Protein AF-A0AAE0W7J4-F1 (afdb_monomer_lite)

Structure (mmCIF, N/CA/C/O backbone):
data_AF-A0AAE0W7J4-F1
#
_entry.id   AF-A0AAE0W7J4-F1
#
loop_
_atom_site.group_PDB
_atom_site.id
_atom_site.type_symbol
_atom_site.label_atom_id
_atom_site.label_alt_id
_atom_site.label_comp_id
_atom_site.label_asym_id
_atom_site.label_entity_id
_atom_site.label_seq_id
_atom_site.pdbx_PDB_ins_code
_atom_site.Cartn_x
_atom_site.Cartn_y
_atom_site.Cartn_z
_atom_site.occupancy
_atom_site.B_iso_or_equiv
_atom_site.auth_seq_id
_atom_site.auth_comp_id
_atom_site.auth_asym_id
_atom_site.auth_atom_id
_atom_site.pdbx_PDB_model_num
ATOM 1 N N . MET A 1 1 ? -41.478 -2.373 55.141 1.00 32.81 1 MET A N 1
ATOM 2 C CA . MET A 1 1 ? -40.321 -3.247 55.424 1.00 32.81 1 MET A CA 1
ATOM 3 C C . MET A 1 1 ? -40.097 -4.110 54.201 1.00 32.81 1 MET A C 1
ATOM 5 O O . MET A 1 1 ? -40.868 -5.028 53.974 1.00 32.81 1 MET A O 1
ATOM 9 N N . ILE A 1 2 ? -39.132 -3.741 53.362 1.00 27.33 2 ILE A N 1
ATOM 10 C CA . ILE A 1 2 ? -38.762 -4.506 52.169 1.00 27.33 2 ILE A CA 1
ATOM 11 C C . ILE A 1 2 ? -37.459 -5.219 52.524 1.00 27.33 2 ILE A C 1
ATOM 13 O O . ILE A 1 2 ? -36.479 -4.569 52.882 1.00 27.33 2 ILE A O 1
ATOM 17 N N . HIS A 1 3 ? -37.501 -6.550 52.518 1.00 25.17 3 HIS A N 1
ATOM 18 C CA . HIS A 1 3 ? -36.362 -7.419 52.786 1.00 25.17 3 HIS A CA 1
ATOM 19 C C . HIS A 1 3 ? -35.296 -7.237 51.699 1.00 25.17 3 HIS A C 1
ATOM 21 O O . HIS A 1 3 ? -35.515 -7.596 50.545 1.00 25.17 3 HIS A O 1
ATOM 27 N N . LEU A 1 4 ? -34.136 -6.704 52.086 1.00 28.66 4 LEU A N 1
ATOM 28 C CA . LEU A 1 4 ? -32.904 -6.817 51.312 1.00 28.66 4 LEU A CA 1
ATOM 29 C C . LEU A 1 4 ? -32.357 -8.232 51.520 1.00 28.66 4 LEU A C 1
ATOM 31 O O . LEU A 1 4 ? -32.007 -8.618 52.633 1.00 28.66 4 LEU A O 1
ATOM 35 N N . THR A 1 5 ? -32.344 -9.010 50.444 1.00 28.70 5 THR A N 1
ATOM 36 C CA . THR A 1 5 ? -31.728 -10.335 50.364 1.00 28.70 5 THR A CA 1
ATOM 37 C C . THR A 1 5 ? -30.234 -10.259 50.665 1.00 28.70 5 THR A C 1
ATOM 39 O O . THR A 1 5 ? -29.521 -9.430 50.099 1.00 28.70 5 THR A O 1
ATOM 42 N N . GLU A 1 6 ? -29.787 -11.143 51.553 1.00 29.45 6 GLU A N 1
ATOM 43 C CA . GLU A 1 6 ? -28.405 -11.310 51.995 1.00 29.45 6 GLU A CA 1
ATOM 44 C C . GLU A 1 6 ? -27.435 -11.516 50.823 1.00 29.45 6 GLU A C 1
ATOM 46 O O . GLU A 1 6 ? -27.706 -12.240 49.860 1.00 29.45 6 GLU A O 1
ATOM 51 N N . SER A 1 7 ? -26.271 -10.874 50.925 1.00 29.78 7 SER A N 1
ATOM 52 C CA . SER A 1 7 ? -25.155 -11.060 50.009 1.00 29.78 7 SER A CA 1
ATOM 53 C C . SER A 1 7 ? -24.634 -12.497 50.088 1.00 29.78 7 SER A C 1
ATOM 55 O O . SER A 1 7 ? -24.393 -13.045 51.163 1.00 29.78 7 SER A O 1
ATOM 57 N N . ARG A 1 8 ? -24.419 -13.117 48.922 1.00 29.06 8 ARG A N 1
ATOM 58 C CA . ARG A 1 8 ? -23.724 -14.404 48.811 1.00 29.06 8 ARG A CA 1
ATOM 59 C C . ARG A 1 8 ? -22.301 -14.245 49.348 1.00 29.06 8 ARG A C 1
ATOM 61 O O . ARG A 1 8 ? -21.460 -13.615 48.710 1.00 29.06 8 ARG A O 1
ATOM 68 N N . THR A 1 9 ? -22.035 -14.819 50.514 1.00 32.81 9 THR A N 1
ATOM 69 C CA . THR A 1 9 ? -20.698 -14.906 51.099 1.00 32.81 9 THR A CA 1
ATOM 70 C C . THR A 1 9 ? -19.846 -15.875 50.280 1.00 32.81 9 THR A C 1
ATOM 72 O O . THR A 1 9 ? -20.159 -17.060 50.144 1.00 32.81 9 THR A O 1
ATOM 75 N N . SER A 1 10 ? -18.757 -15.371 49.697 1.00 35.94 10 SER A N 1
ATOM 76 C CA . SER A 1 10 ? -17.712 -16.222 49.135 1.00 35.94 10 SER A CA 1
ATOM 77 C C . SER A 1 10 ? -17.044 -16.986 50.280 1.00 35.94 10 SER A C 1
ATOM 79 O O . SER A 1 10 ? -16.686 -16.418 51.312 1.00 35.94 10 SER A O 1
ATOM 81 N N . LYS A 1 11 ? -16.902 -18.307 50.133 1.00 37.66 11 LYS A N 1
ATOM 82 C CA . LYS A 1 11 ? -16.120 -19.118 51.072 1.00 37.66 11 LYS A CA 1
ATOM 83 C C . LYS A 1 11 ? -14.689 -18.577 51.100 1.00 37.66 11 LYS A C 1
ATOM 85 O O . LYS A 1 11 ? -14.015 -18.587 50.073 1.00 37.66 11 LYS A O 1
ATOM 90 N N . ASN A 1 12 ? -14.240 -18.133 52.273 1.00 36.06 12 ASN A N 1
ATOM 91 C CA . ASN A 1 12 ? -12.870 -17.681 52.492 1.00 36.06 12 ASN A CA 1
ATOM 92 C C . ASN A 1 12 ? -11.866 -18.760 52.058 1.00 36.06 12 ASN A C 1
ATOM 94 O O . ASN A 1 12 ? -11.962 -19.924 52.457 1.00 36.06 12 ASN A O 1
ATOM 98 N N . VAL A 1 13 ? -10.882 -18.348 51.258 1.00 41.22 13 VAL A N 1
ATOM 99 C CA . VAL A 1 13 ? -9.695 -19.144 50.935 1.00 41.22 13 VAL A CA 1
ATOM 100 C C . VAL A 1 13 ? -8.940 -19.418 52.241 1.00 41.22 13 VAL A C 1
ATOM 102 O O . VAL A 1 13 ? -8.729 -18.504 53.041 1.00 41.22 13 VAL A O 1
ATOM 105 N N . ARG A 1 14 ? -8.550 -20.677 52.494 1.00 33.41 14 ARG A N 1
ATOM 106 C CA . ARG A 1 14 ? -7.742 -21.040 53.673 1.00 33.41 14 ARG A CA 1
ATOM 107 C C . ARG A 1 14 ? -6.451 -20.208 53.673 1.00 33.41 14 ARG A C 1
ATOM 109 O O . ARG A 1 14 ? -5.633 -20.376 52.778 1.00 33.41 14 ARG A O 1
ATOM 116 N N . GLY A 1 15 ? -6.284 -19.342 54.677 1.00 40.50 15 GLY A N 1
ATOM 117 C CA . GLY A 1 15 ? -5.072 -18.538 54.889 1.00 40.50 15 GLY A CA 1
ATOM 118 C C . GLY A 1 15 ? -5.204 -17.020 54.689 1.00 40.50 15 GLY A C 1
ATOM 119 O O . GLY A 1 15 ? -4.197 -16.334 54.817 1.00 40.50 15 GLY A O 1
ATOM 120 N N . ALA A 1 16 ? -6.392 -16.474 54.405 1.00 44.53 16 ALA A N 1
ATOM 121 C CA . ALA A 1 16 ? -6.588 -15.025 54.262 1.00 44.53 16 ALA A CA 1
ATOM 122 C C . ALA A 1 16 ? -7.252 -14.389 55.499 1.00 44.53 16 ALA A C 1
ATOM 124 O O . ALA A 1 16 ? -8.244 -14.908 56.014 1.00 44.53 16 ALA A O 1
ATOM 125 N N . VAL A 1 17 ? -6.722 -13.246 55.947 1.00 37.97 17 VAL A N 1
ATOM 126 C CA . VAL A 1 17 ? -7.323 -12.381 56.977 1.00 37.97 17 VAL A CA 1
ATOM 127 C C . VAL A 1 17 ? -8.131 -11.292 56.274 1.00 37.97 17 VAL A C 1
ATOM 129 O O . VAL A 1 17 ? -7.598 -10.582 55.423 1.00 37.97 17 VAL A O 1
ATOM 132 N N . ALA A 1 18 ? -9.414 -11.159 56.612 1.00 46.50 18 ALA A N 1
ATOM 133 C CA . ALA A 1 18 ? -10.230 -10.033 56.172 1.00 46.50 18 ALA A CA 1
ATOM 134 C C . ALA A 1 18 ? -10.012 -8.858 57.136 1.00 46.50 18 ALA A C 1
ATOM 136 O O . ALA A 1 18 ? -10.367 -8.950 58.310 1.00 46.50 18 ALA A O 1
ATOM 137 N N . CYS A 1 19 ? -9.400 -7.782 56.647 1.00 46.31 19 CYS A N 1
ATOM 138 C CA . CYS A 1 19 ? -9.238 -6.531 57.384 1.00 46.31 19 CYS A CA 1
ATOM 139 C C . CYS A 1 19 ? -10.400 -5.580 57.059 1.00 46.31 19 CYS A C 1
ATOM 141 O O . CYS A 1 19 ? -10.810 -5.486 55.899 1.00 46.31 19 CYS A O 1
ATOM 143 N N . ASP A 1 20 ? -10.906 -4.853 58.057 1.00 50.12 20 ASP A N 1
ATOM 144 C CA . ASP A 1 20 ? -11.894 -3.794 57.834 1.00 50.12 20 ASP A CA 1
ATOM 145 C C . ASP A 1 20 ? -11.258 -2.624 57.066 1.00 50.12 20 ASP A C 1
ATOM 147 O O . ASP A 1 20 ? -10.242 -2.060 57.473 1.00 50.12 20 ASP A O 1
ATOM 151 N N . ASN A 1 21 ? -11.859 -2.274 55.926 1.00 55.12 21 ASN A N 1
ATOM 152 C CA . ASN A 1 21 ? -11.317 -1.314 54.965 1.00 55.12 21 ASN A CA 1
ATOM 153 C C . ASN A 1 21 ? -12.000 0.058 55.098 1.00 55.12 21 ASN A C 1
ATOM 155 O O . ASN A 1 21 ? -13.159 0.228 54.708 1.00 55.12 21 ASN A O 1
ATOM 159 N N . THR A 1 22 ? -11.246 1.077 55.523 1.00 56.94 22 THR A N 1
ATOM 160 C CA . THR A 1 22 ? -11.607 2.511 55.427 1.00 56.94 22 THR A CA 1
ATOM 161 C C . THR A 1 22 ? -11.974 2.949 54.000 1.00 56.94 22 THR A C 1
ATOM 163 O O . THR A 1 22 ? -12.678 3.938 53.807 1.00 56.94 22 THR A O 1
ATOM 166 N N . THR A 1 23 ? -11.579 2.172 52.991 1.00 64.62 23 THR A N 1
ATOM 167 C CA . THR A 1 23 ? -11.863 2.368 51.563 1.00 64.62 23 THR A CA 1
ATOM 168 C C . THR A 1 23 ? -13.358 2.387 51.224 1.00 64.62 23 THR A C 1
ATOM 170 O O . THR A 1 23 ? -13.750 3.020 50.249 1.00 64.62 23 THR A O 1
ATOM 173 N N . LYS A 1 24 ? -14.222 1.729 52.013 1.00 68.06 24 LYS A N 1
ATOM 174 C CA . LYS A 1 24 ? -15.659 1.620 51.693 1.00 68.06 24 LYS A CA 1
ATOM 175 C C . LYS A 1 24 ? -16.386 2.970 51.737 1.00 68.06 24 LYS A C 1
ATOM 177 O O . LYS A 1 24 ? -17.231 3.224 50.885 1.00 68.06 24 LYS A O 1
ATOM 182 N N . HIS A 1 25 ? -16.039 3.839 52.688 1.00 71.81 25 HIS A N 1
ATOM 183 C CA . HIS A 1 25 ? -16.631 5.177 52.790 1.00 71.81 25 HIS A CA 1
ATOM 184 C C . HIS A 1 25 ? -16.167 6.107 51.661 1.00 71.81 25 HIS A C 1
ATOM 186 O O . HIS A 1 25 ? -16.967 6.881 51.144 1.00 71.81 25 HIS A O 1
ATOM 192 N N . LEU A 1 26 ? -14.905 5.986 51.235 1.00 79.31 26 LEU A N 1
ATOM 193 C CA . LEU A 1 26 ? -14.369 6.740 50.098 1.00 79.31 26 LEU A CA 1
ATOM 194 C C . LEU A 1 26 ? -15.060 6.350 48.785 1.00 79.31 26 LEU A C 1
ATOM 196 O O . LEU A 1 26 ? -15.447 7.224 48.017 1.00 79.31 26 LEU A O 1
ATOM 200 N N . LEU A 1 27 ? -15.290 5.052 48.560 1.00 86.50 27 LEU A N 1
ATOM 201 C CA . LEU A 1 27 ? -16.004 4.578 47.370 1.00 86.50 27 LEU A CA 1
ATOM 202 C C . LEU A 1 27 ? -17.462 5.061 47.338 1.00 86.50 27 LEU A C 1
ATOM 204 O O . LEU A 1 27 ? -17.932 5.485 46.290 1.00 86.50 27 LEU A O 1
ATOM 208 N N . GLN A 1 28 ? -18.150 5.095 48.484 1.00 86.44 28 GLN A N 1
ATOM 209 C CA . GLN A 1 28 ? -19.508 5.651 48.567 1.00 86.44 28 GLN A CA 1
ATOM 210 C C . GLN A 1 28 ? -19.554 7.150 48.237 1.00 86.44 28 GLN A C 1
ATOM 212 O O . GLN A 1 28 ? -20.471 7.599 47.552 1.00 86.44 28 GLN A O 1
ATOM 217 N N . ALA A 1 29 ? -18.568 7.925 48.700 1.00 88.62 29 ALA A N 1
ATOM 218 C CA . ALA A 1 29 ? -18.458 9.339 48.346 1.00 88.62 29 ALA A CA 1
ATOM 219 C C . ALA A 1 29 ? -18.174 9.529 46.845 1.00 88.62 29 ALA A C 1
ATOM 221 O O . ALA A 1 29 ? -18.784 10.386 46.207 1.00 88.62 29 ALA A O 1
ATOM 222 N N . ASN A 1 30 ? -17.307 8.691 46.266 1.00 94.19 30 ASN A N 1
ATOM 223 C CA . ASN A 1 30 ? -17.046 8.675 44.828 1.00 94.19 30 ASN A CA 1
ATOM 224 C C . ASN A 1 30 ? -18.325 8.368 44.026 1.00 94.19 30 ASN A C 1
ATOM 226 O O . ASN A 1 30 ? -18.610 9.056 43.045 1.00 94.19 30 ASN A O 1
ATOM 230 N N . ASP A 1 31 ? -19.108 7.375 44.452 1.00 94.12 31 ASP A N 1
ATOM 231 C CA . ASP A 1 31 ? -20.347 6.978 43.776 1.00 94.12 31 ASP A CA 1
ATOM 232 C C . ASP A 1 31 ? -21.408 8.088 43.809 1.00 94.12 31 ASP A C 1
ATOM 234 O O . ASP A 1 31 ? -22.077 8.323 42.804 1.00 94.12 31 ASP A O 1
ATOM 238 N N . PHE A 1 32 ? -21.503 8.843 44.909 1.00 95.06 32 PHE A N 1
ATOM 239 C CA . PHE A 1 32 ? -22.395 10.005 44.998 1.00 95.06 32 PHE A CA 1
ATOM 240 C C . PHE A 1 32 ? -22.071 11.070 43.934 1.00 95.06 32 PHE A C 1
ATOM 242 O O . PHE A 1 32 ? -22.966 11.584 43.261 1.00 95.06 32 PHE A O 1
ATOM 249 N N . VAL A 1 33 ? -20.786 11.376 43.730 1.00 96.75 33 VAL A N 1
ATOM 250 C CA . VAL A 1 33 ? -20.356 12.330 42.693 1.00 96.75 33 VAL A CA 1
ATOM 251 C C . VAL A 1 33 ? -20.537 11.742 41.287 1.00 96.75 33 VAL A C 1
ATOM 253 O O . VAL A 1 33 ? -20.953 12.451 40.372 1.00 96.75 33 VAL A O 1
ATOM 256 N N . ALA A 1 34 ? -20.308 10.439 41.108 1.00 96.88 34 ALA A N 1
ATOM 257 C CA . ALA A 1 34 ? -20.542 9.747 39.840 1.00 96.88 34 ALA A CA 1
ATOM 258 C C . ALA A 1 34 ? -22.018 9.813 39.400 1.00 96.88 34 ALA A C 1
ATOM 260 O O . ALA A 1 34 ? -22.309 10.015 38.220 1.00 96.88 34 ALA A O 1
ATOM 261 N N . GLU A 1 35 ? -22.965 9.693 40.335 1.00 97.25 35 GLU A N 1
ATOM 262 C CA . GLU A 1 35 ? -24.394 9.880 40.052 1.00 97.25 35 GLU A CA 1
ATOM 263 C C . GLU A 1 35 ? -24.722 11.313 39.609 1.00 97.25 35 GLU A C 1
ATOM 265 O O . GLU A 1 35 ? -25.511 11.505 38.678 1.00 97.25 35 GLU A O 1
ATOM 270 N N . ALA A 1 36 ? -24.087 12.320 40.216 1.00 96.69 36 ALA A N 1
ATOM 271 C CA . ALA A 1 36 ? -24.240 13.715 39.805 1.00 96.69 36 ALA A CA 1
ATOM 272 C C . ALA A 1 36 ? -23.700 13.962 38.384 1.00 96.69 36 ALA A C 1
ATOM 274 O O . ALA A 1 36 ? -24.365 14.633 37.589 1.00 96.69 36 ALA A O 1
ATOM 275 N N . ILE A 1 37 ? -22.545 13.379 38.034 1.00 96.62 37 ILE A N 1
ATOM 276 C CA . ILE A 1 37 ? -21.983 13.430 36.671 1.00 96.62 37 ILE A CA 1
ATOM 277 C C . ILE A 1 37 ? -22.967 12.824 35.677 1.00 96.62 37 ILE A C 1
ATOM 279 O O . ILE A 1 37 ? -23.327 13.478 34.700 1.00 96.62 37 ILE A O 1
ATOM 283 N N . ARG A 1 38 ? -23.468 11.616 35.957 1.00 96.56 38 ARG A N 1
ATOM 284 C CA . ARG A 1 38 ? -24.419 10.922 35.079 1.00 96.56 38 ARG A CA 1
ATOM 285 C C . ARG A 1 38 ? -25.688 11.743 34.848 1.00 96.56 38 ARG A C 1
ATOM 287 O O . ARG A 1 38 ? -26.184 11.822 33.725 1.00 96.56 38 ARG A O 1
ATOM 294 N N . LYS A 1 39 ? -26.203 12.402 35.891 1.00 96.00 39 LYS A N 1
ATOM 295 C CA . LYS A 1 39 ? -27.353 13.308 35.765 1.00 96.00 39 LYS A CA 1
ATOM 296 C C . LYS A 1 39 ? -27.036 14.502 34.856 1.00 96.00 39 LYS A C 1
ATOM 298 O O . LYS A 1 39 ? -27.828 14.785 33.961 1.00 96.00 39 LYS A O 1
ATOM 303 N N . LYS A 1 40 ? -25.878 15.145 35.036 1.00 94.06 40 LYS A N 1
ATOM 304 C CA . LYS A 1 40 ? -25.430 16.274 34.204 1.00 94.06 40 LYS A CA 1
ATOM 305 C C . LYS A 1 40 ? -25.264 15.873 32.732 1.00 94.06 40 LYS A C 1
ATOM 307 O O . LYS A 1 40 ? -25.778 16.569 31.867 1.00 94.06 40 LYS A O 1
ATOM 312 N N . MET A 1 41 ? -24.616 14.739 32.450 1.00 94.75 41 MET A N 1
ATOM 313 C CA . MET A 1 41 ? -24.427 14.233 31.078 1.00 94.75 41 MET A CA 1
ATOM 314 C C . MET A 1 41 ? -25.765 13.919 30.396 1.00 94.75 41 MET A C 1
ATOM 316 O O . MET A 1 41 ? -25.974 14.247 29.230 1.00 94.75 41 MET A O 1
ATOM 320 N N . LYS A 1 42 ? -26.725 13.365 31.150 1.00 92.75 42 LYS A N 1
ATOM 321 C CA . LYS A 1 42 ? -28.086 13.125 30.657 1.00 92.75 42 LYS A CA 1
ATOM 322 C C . LYS A 1 42 ? -28.834 14.423 30.334 1.00 92.75 42 LYS A C 1
ATOM 324 O O . LYS A 1 42 ? -29.577 14.457 29.357 1.00 92.75 42 LYS A O 1
ATOM 329 N N . GLU A 1 43 ? -28.656 15.471 31.138 1.00 91.81 43 GLU A N 1
ATOM 330 C CA . GLU A 1 43 ? -29.248 16.796 30.896 1.00 91.81 43 GLU A CA 1
ATOM 331 C C . GLU A 1 43 ? -28.672 17.467 29.638 1.00 91.81 43 GLU A C 1
ATOM 333 O O . GLU A 1 43 ? -29.423 18.099 28.898 1.00 91.81 43 GLU A O 1
ATOM 338 N N . THR A 1 44 ? -27.376 17.288 29.357 1.00 90.00 44 THR A N 1
ATOM 339 C CA . THR A 1 44 ? -26.713 17.818 28.150 1.00 90.00 44 THR A CA 1
ATOM 340 C C . THR A 1 44 ? -26.798 16.891 26.936 1.00 90.00 44 THR A C 1
ATOM 342 O O . THR A 1 44 ? -26.303 17.247 25.873 1.00 90.00 44 THR A O 1
ATOM 345 N N . GLN A 1 45 ? -27.427 15.718 27.076 1.00 93.19 45 GLN A N 1
ATOM 346 C CA . GLN A 1 45 ? -27.470 14.658 26.058 1.00 93.19 45 GLN A CA 1
ATOM 347 C C . GLN A 1 45 ? -26.078 14.225 25.559 1.00 93.19 45 GLN A C 1
ATOM 349 O O . GLN A 1 45 ? -25.927 13.794 24.418 1.00 93.19 45 GLN A O 1
ATOM 354 N N . THR A 1 46 ? -25.068 14.318 26.422 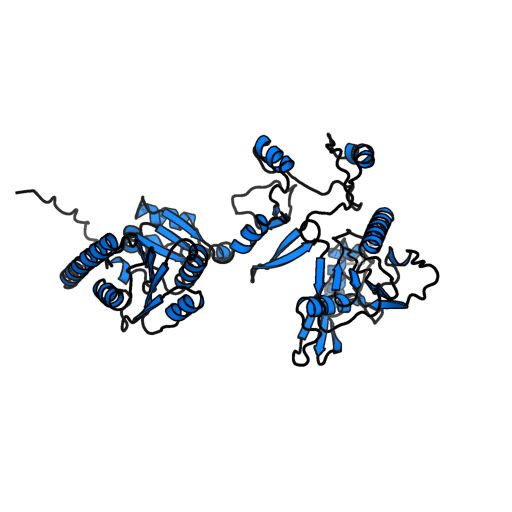1.00 94.81 46 THR A N 1
ATOM 355 C CA . THR A 1 46 ? -23.689 13.928 26.120 1.00 94.81 46 THR A CA 1
ATOM 356 C C . THR A 1 46 ? -23.478 12.470 26.507 1.00 94.81 46 THR A C 1
ATOM 358 O O . THR A 1 46 ? -23.759 12.097 27.644 1.00 94.81 46 THR A O 1
ATOM 361 N N . LEU A 1 47 ? -22.945 11.652 25.600 1.00 96.31 47 LEU A N 1
ATOM 362 C CA . LEU A 1 47 ? -22.529 10.289 25.935 1.00 96.31 47 LEU A CA 1
ATOM 363 C C . LEU A 1 47 ? -21.135 10.308 26.572 1.00 96.31 47 LEU A C 1
ATOM 365 O O . LEU A 1 47 ? -20.183 10.795 25.952 1.00 96.31 47 LEU A O 1
ATOM 369 N N . LEU A 1 48 ? -21.005 9.749 27.776 1.00 97.44 48 LEU A N 1
ATOM 370 C CA . LEU A 1 48 ? -19.739 9.688 28.504 1.00 97.44 48 LEU A CA 1
ATOM 371 C C . LEU A 1 48 ? -19.126 8.287 28.436 1.00 97.44 48 LEU A C 1
ATOM 373 O O . LEU A 1 48 ? -19.685 7.321 28.957 1.00 97.44 48 LEU A O 1
ATOM 377 N N . VAL A 1 49 ? -17.938 8.181 27.839 1.00 98.00 49 VAL A N 1
ATOM 378 C CA . VAL A 1 49 ? -17.238 6.904 27.642 1.00 98.00 49 VAL A CA 1
ATOM 379 C C . VAL A 1 49 ? -15.877 6.920 28.332 1.00 98.00 49 VAL A C 1
ATOM 381 O O . VAL A 1 49 ? -15.025 7.749 28.026 1.00 98.00 49 VAL A O 1
ATOM 384 N N . ASN A 1 50 ? -15.638 5.976 29.237 1.00 98.06 50 ASN A N 1
ATOM 385 C CA . ASN A 1 50 ? -14.372 5.819 29.949 1.00 98.06 50 ASN A CA 1
ATOM 386 C C . ASN A 1 50 ? -13.509 4.739 29.289 1.00 98.06 50 ASN A C 1
ATOM 388 O O . ASN A 1 50 ? -13.904 3.576 29.231 1.00 98.06 50 ASN A O 1
ATOM 392 N N . ILE A 1 51 ? -12.320 5.107 28.814 1.00 97.44 51 ILE A N 1
ATOM 393 C CA . ILE A 1 51 ? -11.358 4.191 28.200 1.00 97.44 51 ILE A CA 1
ATOM 394 C C . ILE A 1 51 ? -10.263 3.853 29.205 1.00 97.44 51 ILE A C 1
ATOM 396 O O . ILE A 1 51 ? -9.490 4.716 29.628 1.00 97.44 51 ILE A O 1
ATOM 400 N N . VAL A 1 52 ? -10.141 2.567 29.532 1.00 96.19 52 VAL A N 1
ATOM 401 C CA . VAL A 1 52 ? -9.188 2.063 30.524 1.00 96.19 52 VAL A CA 1
ATOM 402 C C . VAL A 1 52 ? -8.276 1.004 29.916 1.00 96.19 52 VAL A C 1
ATOM 404 O O . VAL A 1 52 ? -8.684 0.210 29.077 1.00 96.19 52 VAL A O 1
ATOM 407 N N . SER A 1 53 ? -7.000 0.993 30.296 1.00 94.50 53 SER A N 1
ATOM 408 C CA . SER A 1 53 ? -6.016 0.050 29.745 1.00 94.50 53 SER A CA 1
ATOM 409 C C . SER A 1 53 ? -4.740 0.027 30.580 1.00 94.50 53 SER A C 1
ATOM 411 O O . SER A 1 53 ? -4.570 0.878 31.445 1.00 94.50 53 SER A O 1
ATOM 413 N N . SER A 1 54 ? -3.779 -0.835 30.254 1.00 90.81 54 SER A N 1
ATOM 414 C CA . SER A 1 54 ? -2.391 -0.633 30.697 1.00 90.81 54 SER A CA 1
ATOM 415 C C . SER A 1 54 ? -1.668 0.454 29.886 1.00 90.81 54 SER A C 1
ATOM 417 O O . SER A 1 54 ? -2.074 0.814 28.779 1.00 90.81 54 SER A O 1
ATOM 419 N N . ALA A 1 55 ? -0.581 0.998 30.436 1.00 87.38 55 ALA A N 1
ATOM 420 C CA . ALA A 1 55 ? 0.290 1.922 29.711 1.00 87.38 55 ALA A CA 1
ATOM 421 C C . ALA A 1 55 ? 0.819 1.294 28.404 1.00 87.38 55 ALA A C 1
ATOM 423 O O . ALA A 1 55 ? 1.153 0.112 28.361 1.00 87.38 55 ALA A O 1
ATOM 424 N N . GLY A 1 56 ? 0.886 2.084 27.327 1.00 85.38 56 GLY A N 1
ATOM 425 C CA . GLY A 1 56 ? 1.378 1.619 26.023 1.00 85.38 56 GLY A CA 1
ATOM 426 C C . GLY A 1 56 ? 0.403 0.757 25.207 1.00 85.38 56 GLY A C 1
ATOM 427 O O . GLY A 1 56 ? 0.782 0.259 24.146 1.00 85.38 56 GLY A O 1
ATOM 428 N N . SER A 1 57 ? -0.849 0.600 25.642 1.00 89.19 57 SER A N 1
ATOM 429 C CA . SER A 1 57 ? -1.902 -0.149 24.930 1.00 89.19 57 SER A CA 1
ATOM 430 C C . SER A 1 57 ? -2.425 0.537 23.656 1.00 89.19 57 SER A C 1
ATOM 432 O O . SER A 1 57 ? -3.027 -0.118 22.809 1.00 89.19 57 SER A O 1
ATOM 434 N N . GLY A 1 58 ? -2.187 1.845 23.502 1.00 89.81 58 GLY A N 1
ATOM 435 C CA . GLY A 1 58 ? -2.608 2.628 22.334 1.00 89.81 58 GLY A CA 1
ATOM 436 C C . GLY A 1 58 ? -3.874 3.479 22.508 1.00 89.81 58 GLY A C 1
ATOM 437 O O . GLY A 1 58 ? -4.417 3.909 21.496 1.00 89.81 58 GLY A O 1
ATOM 438 N N . LYS A 1 59 ? -4.335 3.761 23.740 1.00 92.25 59 LYS A N 1
ATOM 439 C CA . LYS A 1 59 ? -5.517 4.620 24.011 1.00 92.25 59 LYS A CA 1
ATOM 440 C C . LYS A 1 59 ? -5.498 5.961 23.272 1.00 92.25 59 LYS A C 1
ATOM 442 O O . LYS A 1 59 ? -6.429 6.256 22.533 1.00 92.25 59 LYS A O 1
ATOM 447 N N . THR A 1 60 ? -4.419 6.730 23.417 1.00 91.00 60 THR A N 1
ATOM 448 C CA . THR A 1 60 ? -4.294 8.043 22.774 1.00 91.00 60 THR A CA 1
ATOM 449 C C . THR A 1 60 ? -4.400 7.924 21.257 1.00 91.00 60 THR A C 1
ATOM 451 O O . THR A 1 60 ? -5.120 8.684 20.625 1.00 91.00 60 THR A O 1
ATOM 454 N N . THR A 1 61 ? -3.741 6.925 20.657 1.00 90.25 61 THR A N 1
ATOM 455 C CA . THR A 1 61 ? -3.823 6.671 19.211 1.00 90.25 61 THR A CA 1
ATOM 456 C C . THR A 1 61 ? -5.240 6.285 18.791 1.00 90.25 61 THR A C 1
ATOM 458 O O . THR A 1 61 ? -5.732 6.809 17.796 1.00 90.25 61 THR A O 1
ATOM 461 N N . LEU A 1 62 ? -5.922 5.429 19.559 1.00 92.12 62 LEU A N 1
ATOM 462 C CA . LEU A 1 62 ? -7.326 5.082 19.331 1.00 92.12 62 LEU A CA 1
ATOM 463 C C . LEU A 1 62 ? -8.215 6.335 19.327 1.00 92.12 62 LEU A C 1
ATOM 465 O O . LEU A 1 62 ? -9.029 6.500 18.422 1.00 92.12 62 LEU A O 1
ATOM 469 N N . LEU A 1 63 ? -8.038 7.238 20.292 1.00 93.88 63 LEU A N 1
ATOM 470 C CA . LEU A 1 63 ? -8.828 8.467 20.402 1.00 93.88 63 LEU A CA 1
ATOM 471 C C . LEU A 1 63 ? -8.509 9.487 19.303 1.00 93.88 63 LEU A C 1
ATOM 473 O O . LEU A 1 63 ? -9.435 10.074 18.744 1.00 93.88 63 LEU A O 1
ATOM 477 N N . GLN A 1 64 ? -7.236 9.646 18.924 1.00 91.44 64 GLN A N 1
ATOM 478 C CA . GLN A 1 64 ? -6.831 10.468 17.773 1.00 91.44 64 GLN A CA 1
ATOM 479 C C . GLN A 1 64 ? -7.520 9.981 16.490 1.00 91.44 64 GLN A C 1
ATOM 481 O O . GLN A 1 64 ? -8.101 10.761 15.737 1.00 91.44 64 GLN A O 1
ATOM 486 N N . GLU A 1 65 ? -7.475 8.674 16.247 1.00 88.25 65 GLU A N 1
ATOM 487 C CA . GLU A 1 65 ? -8.035 8.042 15.055 1.00 88.25 65 GLU A CA 1
ATOM 488 C C . GLU A 1 65 ? -9.574 8.032 15.051 1.00 88.25 65 GLU A C 1
ATOM 490 O O . GLU A 1 65 ? -10.185 8.207 13.992 1.00 88.25 65 GLU A O 1
ATOM 495 N N . THR A 1 66 ? -10.202 7.911 16.224 1.00 90.69 66 THR A N 1
ATOM 496 C CA . THR A 1 66 ? -11.658 8.045 16.404 1.00 90.69 66 THR A CA 1
ATOM 497 C C . THR A 1 66 ? -12.108 9.477 16.115 1.00 90.69 66 THR A C 1
ATOM 499 O O . THR A 1 66 ? -12.993 9.694 15.286 1.00 90.69 66 THR A O 1
ATOM 502 N N . GLY A 1 67 ? -11.443 10.467 16.719 1.00 90.31 67 GLY A N 1
ATOM 503 C CA . GLY A 1 67 ? -11.744 11.884 16.523 1.00 90.31 67 GLY A CA 1
ATOM 504 C C . GLY A 1 67 ? -11.624 12.313 15.062 1.00 90.31 67 GLY A C 1
ATOM 505 O O . GLY A 1 67 ? -12.555 12.898 14.512 1.00 90.31 67 GLY A O 1
ATOM 506 N N . LYS A 1 68 ? -10.532 11.938 14.382 1.00 86.44 68 LYS A N 1
ATOM 507 C CA . LYS A 1 68 ? -10.335 12.238 12.951 1.00 86.44 68 LYS A CA 1
ATOM 508 C C . LYS A 1 68 ? -11.457 11.698 12.062 1.00 86.44 68 LYS A C 1
ATOM 510 O O . LYS A 1 68 ? -11.877 12.400 11.143 1.00 86.44 68 LYS A O 1
ATOM 515 N N . ARG A 1 69 ? -11.919 10.467 12.315 1.00 85.06 69 ARG A N 1
ATOM 516 C CA . ARG A 1 69 ? -12.954 9.797 11.504 1.00 85.06 69 ARG A CA 1
ATOM 517 C C . ARG A 1 69 ? -14.355 10.335 11.772 1.00 85.06 69 ARG A C 1
ATOM 519 O O . ARG A 1 69 ? -15.178 10.354 10.864 1.00 85.06 69 ARG A O 1
ATOM 526 N N . MET A 1 70 ? -14.626 10.777 12.997 1.00 89.62 70 MET A N 1
ATOM 527 C CA . MET A 1 70 ? -15.973 11.161 13.428 1.00 89.62 70 MET A CA 1
ATOM 528 C C . MET A 1 70 ? -16.213 12.674 13.479 1.00 89.62 70 MET A C 1
ATOM 530 O O . MET A 1 70 ? -17.362 13.083 13.634 1.00 89.62 70 MET A O 1
ATOM 534 N N . LYS A 1 71 ? -15.181 13.506 13.275 1.00 86.00 71 LYS A N 1
ATOM 535 C CA . LYS A 1 71 ? -15.262 14.978 13.377 1.00 86.00 71 LYS A CA 1
ATOM 536 C C . LYS A 1 71 ? -16.361 15.646 12.541 1.00 86.00 71 LYS A C 1
ATOM 538 O O . LYS A 1 71 ? -16.793 16.737 12.880 1.00 86.00 71 LYS A O 1
ATOM 543 N N . ASN A 1 72 ? -16.780 15.029 11.432 1.00 86.00 72 ASN A N 1
ATOM 544 C CA . ASN A 1 72 ? -17.810 15.595 10.552 1.00 86.00 72 ASN A CA 1
ATOM 545 C C . ASN A 1 72 ? -19.236 15.309 11.049 1.00 86.00 72 ASN A C 1
ATOM 547 O O . ASN A 1 72 ? -20.173 15.961 10.599 1.00 86.00 72 ASN A O 1
ATOM 551 N N . ASN A 1 73 ? -19.393 14.333 11.947 1.00 87.94 73 ASN A N 1
ATOM 552 C CA . ASN A 1 73 ? -20.693 13.828 12.383 1.00 87.94 73 ASN A CA 1
ATOM 553 C C . ASN A 1 73 ? -20.967 14.117 13.864 1.00 87.94 73 ASN A C 1
ATOM 555 O O . ASN A 1 73 ? -22.129 14.189 14.246 1.00 87.94 73 ASN A O 1
ATOM 559 N N . PHE A 1 74 ? -19.920 14.262 14.685 1.00 91.56 74 PHE A N 1
ATOM 560 C CA . PHE A 1 74 ? -20.033 14.429 16.134 1.00 91.56 74 PHE A CA 1
ATOM 561 C C . PHE A 1 74 ? -19.002 15.422 16.672 1.00 91.56 74 PHE A C 1
ATOM 563 O O . PHE A 1 74 ? -17.839 15.419 16.259 1.00 91.56 74 PHE A O 1
ATOM 570 N N . ASN A 1 75 ? -19.412 16.212 17.661 1.00 92.25 75 ASN A N 1
ATOM 571 C CA . ASN A 1 75 ? -18.530 17.056 18.456 1.00 92.25 75 ASN A CA 1
ATOM 572 C C . ASN A 1 75 ? -17.926 16.227 19.592 1.00 92.25 75 ASN A C 1
ATOM 574 O O . ASN A 1 75 ? -18.613 15.864 20.551 1.00 92.25 75 ASN A O 1
ATOM 578 N N . ILE A 1 76 ? -16.634 15.921 19.464 1.00 94.75 76 ILE A N 1
ATOM 579 C CA . ILE A 1 76 ? -15.904 15.037 20.377 1.00 94.75 76 ILE A CA 1
ATOM 580 C C . ILE A 1 76 ? -14.963 15.854 21.259 1.00 94.75 76 ILE A C 1
ATOM 582 O O . ILE A 1 76 ? -14.178 16.658 20.752 1.00 94.75 76 ILE A O 1
ATOM 586 N N . LYS A 1 77 ? -14.997 15.583 22.567 1.00 95.75 77 LYS A N 1
ATOM 587 C CA . LYS A 1 77 ? -14.019 16.090 23.537 1.00 95.75 77 LYS A CA 1
ATOM 588 C C . LYS A 1 77 ? -13.397 14.959 24.348 1.00 95.75 77 LYS A C 1
ATOM 590 O O . LYS A 1 77 ? -13.996 13.891 24.487 1.00 95.75 77 LYS A O 1
ATOM 595 N N . VAL A 1 78 ? -12.205 15.193 24.895 1.00 96.62 78 VAL A N 1
ATOM 596 C CA . VAL A 1 78 ? -11.468 14.193 25.682 1.00 96.62 78 VAL A CA 1
ATOM 597 C C . VAL A 1 78 ? -10.940 14.785 26.991 1.00 96.62 78 VAL A C 1
ATOM 599 O O . VAL A 1 78 ? -10.273 15.817 26.996 1.00 96.62 78 VAL A O 1
ATOM 602 N N . LEU A 1 79 ? -11.187 14.106 28.108 1.00 96.19 79 LEU A N 1
ATOM 603 C CA . LEU A 1 79 ? -10.489 14.317 29.376 1.00 96.19 79 LEU A CA 1
ATOM 604 C C . LEU A 1 79 ? -9.354 13.298 29.485 1.00 96.19 79 LEU A C 1
ATOM 606 O O . LEU A 1 79 ? -9.610 12.097 29.454 1.00 96.19 79 LEU A O 1
ATOM 610 N N . VAL A 1 80 ? -8.113 13.759 29.604 1.00 94.50 80 VAL A N 1
ATOM 611 C CA . VAL A 1 80 ? -6.921 12.899 29.624 1.00 94.50 80 VAL A CA 1
ATOM 612 C C . VAL A 1 80 ? -6.367 12.829 31.037 1.00 94.50 80 VAL A C 1
ATOM 614 O O . VAL A 1 80 ? -5.921 13.837 31.569 1.00 94.50 80 VAL A O 1
ATOM 617 N N . GLY A 1 81 ? -6.391 11.652 31.656 1.00 91.75 81 GLY A N 1
ATOM 618 C CA . GLY A 1 81 ? -5.761 11.394 32.946 1.00 91.75 81 GLY A CA 1
ATOM 619 C C . GLY A 1 81 ? -4.326 10.909 32.775 1.00 91.75 81 GLY A C 1
ATOM 620 O O . GLY A 1 81 ? -4.102 9.807 32.278 1.00 91.75 81 GLY A O 1
ATOM 621 N N . ASP A 1 82 ? -3.361 11.693 33.246 1.00 85.88 82 ASP A N 1
ATOM 622 C CA . ASP A 1 82 ? -1.944 11.313 33.309 1.00 85.88 82 ASP A CA 1
ATOM 623 C C . ASP A 1 82 ? -1.366 11.707 34.679 1.00 85.88 82 ASP A C 1
ATOM 625 O O . ASP A 1 82 ? -1.867 12.608 35.360 1.00 85.88 82 ASP A O 1
ATOM 629 N N . LEU A 1 83 ? -0.314 11.005 35.089 1.00 79.19 83 LEU A N 1
ATOM 630 C CA . LEU A 1 83 ? 0.375 11.207 36.358 1.00 79.19 83 LEU A CA 1
ATOM 631 C C . LEU A 1 83 ? 1.059 12.577 36.413 1.00 79.19 83 LEU A C 1
ATOM 633 O O . LEU A 1 83 ? 1.003 13.227 37.456 1.00 79.19 83 LEU A O 1
ATOM 637 N N . GLU A 1 84 ? 1.698 13.003 35.314 1.00 69.44 84 GLU A N 1
ATOM 638 C CA . GLU A 1 84 ? 2.578 14.183 35.337 1.00 69.44 84 GLU A CA 1
ATOM 639 C C . GLU A 1 84 ? 2.718 14.943 34.001 1.00 69.44 84 GLU A C 1
ATOM 641 O O . GLU A 1 84 ? 3.118 16.105 34.017 1.00 69.44 84 GLU A O 1
ATOM 646 N N . THR A 1 85 ? 2.399 14.349 32.838 1.00 74.88 85 THR A N 1
ATOM 647 C CA . THR A 1 85 ? 2.700 14.968 31.529 1.00 74.88 85 THR A CA 1
ATOM 648 C C . THR A 1 85 ? 1.460 15.450 30.768 1.00 74.88 85 THR A C 1
ATOM 650 O O . THR A 1 85 ? 0.400 14.847 30.847 1.00 74.88 85 THR A O 1
ATOM 653 N N . GLU A 1 86 ? 1.595 16.515 29.965 1.00 79.56 86 GLU A N 1
ATOM 654 C CA . GLU A 1 86 ? 0.553 16.961 29.014 1.00 79.56 86 GLU A CA 1
ATOM 655 C C . GLU A 1 86 ? 0.708 16.336 27.615 1.00 79.56 86 GLU A C 1
ATOM 657 O O . GLU A 1 86 ? 0.063 16.756 26.649 1.00 79.56 86 GLU A O 1
ATOM 662 N N . ARG A 1 87 ? 1.615 15.364 27.459 1.00 83.19 87 ARG A N 1
ATOM 663 C CA . ARG A 1 87 ? 2.027 14.873 26.139 1.00 83.19 87 ARG A CA 1
ATOM 664 C C . ARG A 1 87 ? 0.850 14.289 25.361 1.00 83.19 87 ARG A C 1
ATOM 666 O O . ARG A 1 87 ? 0.717 14.574 24.173 1.00 83.19 87 ARG A O 1
ATOM 673 N N . ASP A 1 88 ? 0.004 13.501 26.015 1.00 85.19 88 ASP A N 1
ATOM 674 C CA . ASP A 1 88 ? -1.121 12.839 25.353 1.00 85.19 88 ASP A CA 1
ATOM 675 C C . ASP A 1 88 ? -2.264 13.815 25.033 1.00 85.19 88 ASP A C 1
ATOM 677 O O . ASP A 1 88 ? -2.799 13.779 23.922 1.00 85.19 88 ASP A O 1
ATOM 681 N N . ALA A 1 89 ? -2.552 14.781 25.915 1.00 87.62 89 ALA A N 1
ATOM 682 C CA . ALA A 1 89 ? -3.498 15.860 25.622 1.00 87.62 89 ALA A CA 1
ATOM 683 C C . ALA A 1 89 ? -3.048 16.724 24.431 1.00 87.62 89 ALA A C 1
ATOM 685 O O . ALA A 1 89 ? -3.856 17.040 23.555 1.00 87.62 89 ALA A O 1
ATOM 686 N N . ASN A 1 90 ? -1.760 17.068 24.344 1.00 88.12 90 ASN A N 1
ATOM 687 C CA . ASN A 1 90 ? -1.227 17.841 23.219 1.00 88.12 90 ASN A CA 1
ATOM 688 C C . ASN A 1 90 ? -1.282 17.053 21.903 1.00 88.12 90 ASN A C 1
ATOM 690 O O . ASN A 1 90 ? -1.727 17.591 20.890 1.00 88.12 90 ASN A O 1
ATOM 694 N N . ARG A 1 91 ? -0.961 15.753 21.927 1.00 89.19 91 ARG A N 1
ATOM 695 C CA . ARG A 1 91 ? -1.118 14.863 20.762 1.00 89.19 91 ARG A CA 1
ATOM 696 C C . ARG A 1 91 ? -2.564 14.804 20.258 1.00 89.19 91 ARG A C 1
ATOM 698 O O . ARG A 1 91 ? -2.791 14.738 19.048 1.00 89.19 91 ARG A O 1
ATOM 705 N N . LEU A 1 92 ? -3.552 14.815 21.152 1.00 91.00 92 LEU A N 1
ATOM 706 C CA . LEU A 1 92 ? -4.967 14.853 20.765 1.00 91.00 92 LEU A CA 1
ATOM 707 C C . LEU A 1 92 ? -5.350 16.201 20.138 1.00 91.00 92 LEU A C 1
ATOM 709 O O . LEU A 1 92 ? -5.957 16.211 19.062 1.00 91.00 92 LEU A O 1
ATOM 713 N N . LYS A 1 93 ? -4.905 17.320 20.720 1.00 91.19 93 LYS A N 1
ATOM 714 C CA . LYS A 1 93 ? -5.116 18.666 20.155 1.00 91.19 93 LYS A CA 1
ATOM 715 C C . LYS A 1 93 ? -4.512 18.817 18.760 1.00 91.19 93 LYS A C 1
ATOM 717 O O . LYS A 1 93 ? -5.177 19.325 17.862 1.00 91.19 93 LYS A O 1
ATOM 722 N N . GLU A 1 94 ? -3.301 18.305 18.543 1.00 88.25 94 GLU A N 1
ATOM 723 C CA . GLU A 1 94 ? -2.641 18.279 17.226 1.00 88.25 94 GLU A CA 1
ATOM 724 C C . GLU A 1 94 ? -3.447 17.499 16.175 1.00 88.25 94 GLU A C 1
ATOM 726 O O . GLU A 1 94 ? -3.386 17.806 14.986 1.00 88.25 94 GLU A O 1
ATOM 731 N N . SER A 1 95 ? -4.242 16.511 16.600 1.00 81.88 95 SER A N 1
ATOM 732 C CA . SER A 1 95 ? -5.143 15.767 15.712 1.00 81.88 95 SER A CA 1
ATOM 733 C C . SER A 1 95 ? -6.487 16.461 15.446 1.00 81.88 95 SER A C 1
ATOM 735 O O . SER A 1 95 ? -7.300 15.935 14.684 1.00 81.88 95 SER A O 1
ATOM 737 N N . GLY A 1 96 ? -6.711 17.642 16.032 1.00 85.00 96 GLY A N 1
ATOM 738 C CA . GLY A 1 96 ? -7.940 18.427 15.906 1.00 85.00 96 GLY A CA 1
ATOM 739 C C . GLY A 1 96 ? -9.031 18.071 16.920 1.00 85.00 96 GLY A C 1
ATOM 740 O O . GLY A 1 96 ? -10.169 18.496 16.740 1.00 85.00 96 GLY A O 1
ATOM 741 N N . VAL A 1 97 ? -8.708 17.296 17.961 1.00 90.56 97 VAL A N 1
ATOM 742 C CA . VAL A 1 97 ? -9.645 16.919 19.032 1.00 90.56 97 VAL A CA 1
ATOM 743 C C . VAL A 1 97 ? -9.450 17.844 20.233 1.00 90.56 97 VAL A C 1
ATOM 745 O O . VAL A 1 97 ? -8.327 18.018 20.701 1.00 90.56 97 VAL A O 1
ATOM 748 N N . ASP A 1 98 ? -10.535 18.424 20.750 1.00 91.25 98 ASP A N 1
ATOM 749 C CA . ASP A 1 98 ? -10.483 19.248 21.963 1.00 91.25 98 ASP A CA 1
ATOM 750 C C . ASP A 1 98 ? -10.230 18.354 23.189 1.00 91.25 98 ASP A C 1
ATOM 752 O O . ASP A 1 98 ? -11.024 17.460 23.496 1.00 91.25 98 ASP A O 1
ATOM 756 N N . ALA A 1 99 ? -9.099 18.562 23.864 1.00 93.94 99 ALA A N 1
ATOM 757 C CA . ALA A 1 99 ? -8.653 17.721 24.967 1.00 93.94 99 ALA A CA 1
ATOM 758 C C . ALA A 1 99 ? -8.195 18.549 26.174 1.00 93.94 99 ALA A C 1
ATOM 760 O O . ALA A 1 99 ? -7.453 19.524 26.028 1.00 93.94 99 ALA A O 1
ATOM 761 N N . LEU A 1 100 ? -8.583 18.126 27.377 1.00 93.25 100 LEU A N 1
ATOM 762 C CA . LEU A 1 100 ? -8.161 18.725 28.645 1.00 93.25 100 LEU A CA 1
ATOM 763 C C . LEU A 1 100 ? -7.430 17.694 29.500 1.00 93.25 100 LEU A C 1
ATOM 765 O O . LEU A 1 100 ? -7.926 16.592 29.724 1.00 93.25 100 LEU A O 1
ATOM 769 N N . GLN A 1 101 ? -6.255 18.076 29.991 1.00 92.44 101 GLN A N 1
ATOM 770 C CA . GLN A 1 101 ? -5.447 17.251 30.877 1.00 92.44 101 GLN A CA 1
ATOM 771 C C . GLN A 1 101 ? -5.964 17.336 32.320 1.00 92.44 101 GLN A C 1
ATOM 773 O O . GLN A 1 101 ? -6.205 18.423 32.841 1.00 92.44 101 GLN A O 1
ATOM 778 N N . ILE A 1 102 ? -6.058 16.186 32.980 1.00 92.38 102 ILE A N 1
ATOM 779 C CA . ILE A 1 102 ? -6.237 16.036 34.422 1.00 92.38 102 ILE A CA 1
ATOM 780 C C . ILE A 1 102 ? -4.920 15.485 34.971 1.00 92.38 102 ILE A C 1
ATOM 782 O O . ILE A 1 102 ? -4.516 14.367 34.646 1.00 92.38 102 ILE A O 1
ATOM 786 N N . VAL A 1 103 ? -4.233 16.283 35.787 1.00 86.12 103 VAL A N 1
ATOM 787 C CA . VAL A 1 103 ? -3.001 15.865 36.468 1.00 86.12 103 VAL A CA 1
ATOM 788 C C . VAL A 1 103 ? -3.395 15.170 37.764 1.00 86.12 103 VAL A C 1
ATOM 790 O O . VAL A 1 103 ? -3.942 15.804 38.666 1.00 86.12 103 VAL A O 1
ATOM 793 N N . THR A 1 104 ? -3.135 13.867 37.865 1.00 84.31 104 THR A N 1
ATOM 794 C CA . THR A 1 104 ? -3.594 13.068 39.014 1.00 84.31 104 THR A CA 1
ATOM 795 C C . THR A 1 104 ? -2.704 13.195 40.254 1.00 84.31 104 THR A C 1
ATOM 797 O O . THR A 1 104 ? -3.043 12.652 41.304 1.00 84.31 104 THR A O 1
ATOM 800 N N . GLY A 1 105 ? -1.556 13.881 40.159 1.00 79.81 105 GLY A N 1
ATOM 801 C CA . GLY A 1 105 ? -0.651 14.104 41.294 1.00 79.81 105 GLY A CA 1
ATOM 802 C C . GLY A 1 105 ? -0.036 12.813 41.847 1.00 79.81 105 GLY A C 1
ATOM 803 O O . GLY A 1 105 ? 0.154 12.683 43.054 1.00 79.81 105 GLY A O 1
ATOM 804 N N . GLY A 1 106 ? 0.232 11.837 40.972 1.00 79.38 106 GLY A N 1
ATOM 805 C CA . GLY A 1 106 ? 0.796 10.530 41.329 1.00 79.38 106 GLY A CA 1
ATOM 806 C C . GLY A 1 106 ? -0.234 9.414 41.550 1.00 79.38 106 GLY A C 1
ATOM 807 O O . GLY A 1 106 ? 0.151 8.266 41.779 1.00 79.38 106 GLY A O 1
ATOM 808 N N . ILE A 1 107 ? -1.537 9.703 41.453 1.00 86.06 107 ILE A N 1
ATOM 809 C CA . ILE A 1 107 ? -2.595 8.694 41.608 1.00 86.06 107 ILE A CA 1
ATOM 810 C C . ILE A 1 107 ? -2.742 7.865 40.318 1.00 86.06 107 ILE A C 1
ATOM 812 O O . ILE A 1 107 ? -2.857 8.390 39.213 1.00 86.06 107 ILE A O 1
ATOM 816 N N . CYS A 1 108 ? -2.774 6.535 40.460 1.00 88.25 108 CYS A N 1
ATOM 817 C CA . CYS A 1 108 ? -2.824 5.557 39.359 1.00 88.25 108 CYS A CA 1
ATOM 818 C C . CYS A 1 108 ? -4.182 5.424 38.635 1.00 88.25 108 CYS A C 1
ATOM 820 O O . CYS A 1 108 ? -4.365 4.470 37.875 1.00 88.25 108 CYS A O 1
ATOM 822 N N . HIS A 1 109 ? -5.153 6.285 38.933 1.00 91.62 109 HIS A N 1
ATOM 823 C CA . HIS A 1 109 ? -6.519 6.257 38.408 1.00 91.62 109 HIS A CA 1
ATOM 824 C C . HIS A 1 109 ? -7.156 7.643 38.528 1.00 91.62 109 HIS A C 1
ATOM 8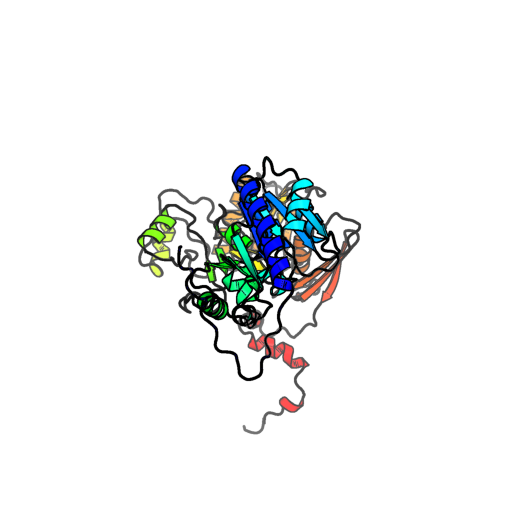26 O O . HIS A 1 109 ? -6.644 8.506 39.237 1.00 91.62 109 HIS A O 1
ATOM 832 N N . LEU A 1 110 ? -8.281 7.831 37.846 1.00 94.38 110 LEU A N 1
ATOM 833 C CA . LEU A 1 110 ? -9.155 8.983 38.038 1.00 94.38 110 LEU A CA 1
ATOM 834 C C . LEU A 1 110 ? -10.246 8.672 39.067 1.00 94.38 110 LEU A C 1
ATOM 836 O O . LEU A 1 110 ? -10.697 7.531 39.174 1.00 94.38 110 LEU A O 1
ATOM 840 N N . GLU A 1 111 ? -10.686 9.706 39.776 1.00 94.62 111 GLU A N 1
ATOM 841 C CA . GLU A 1 111 ? -11.831 9.683 40.690 1.00 94.62 111 GLU A CA 1
ATOM 842 C C . GLU A 1 111 ? -12.939 10.591 40.143 1.00 94.62 111 GLU A C 1
ATOM 844 O O . GLU A 1 111 ? -12.663 11.564 39.432 1.00 94.62 111 GLU A O 1
ATOM 849 N N . SER A 1 112 ? -14.199 10.321 40.489 1.00 95.44 112 SER A N 1
ATOM 850 C CA . SER A 1 112 ? -15.337 11.111 39.995 1.00 95.44 112 SER A CA 1
ATOM 851 C C . SER A 1 112 ? -15.225 12.594 40.367 1.00 95.44 112 SER A C 1
ATOM 853 O O . SER A 1 112 ? -15.582 13.455 39.568 1.00 95.44 112 SER A O 1
ATOM 855 N N . GLN A 1 113 ? -14.635 12.924 41.520 1.00 94.62 113 GLN A N 1
ATOM 856 C CA . GLN A 1 113 ? -14.382 14.313 41.916 1.00 94.62 113 GLN A CA 1
ATOM 857 C C . GLN A 1 113 ? -13.443 15.049 40.944 1.00 94.62 113 GLN A C 1
ATOM 859 O O . GLN A 1 113 ? -13.672 16.222 40.647 1.00 94.62 113 GLN A O 1
ATOM 864 N N . MET A 1 114 ? -12.423 14.367 40.413 1.00 95.31 114 MET A N 1
ATOM 865 C CA . MET A 1 114 ? -11.507 14.945 39.421 1.00 95.31 114 MET A CA 1
ATOM 866 C C . MET A 1 114 ? -12.233 15.215 38.100 1.00 95.31 114 MET A C 1
ATOM 868 O O . MET A 1 114 ? -12.043 16.264 37.485 1.00 95.31 114 MET A O 1
ATOM 872 N N . ILE A 1 115 ? -13.109 14.292 37.685 1.00 96.44 115 ILE A N 1
ATOM 873 C CA . ILE A 1 115 ? -13.946 14.464 36.492 1.00 96.44 115 ILE A CA 1
ATOM 874 C C . ILE A 1 115 ? -14.901 15.643 36.671 1.00 96.44 115 ILE A C 1
ATOM 876 O O . ILE A 1 115 ? -15.011 16.478 35.777 1.00 96.44 115 ILE A O 1
ATOM 880 N N . TRP A 1 116 ? -15.551 15.761 37.831 1.00 95.75 116 TRP A N 1
ATOM 881 C CA . TRP A 1 116 ? -16.451 16.877 38.120 1.00 95.75 116 TRP A CA 1
ATOM 882 C C . TRP A 1 116 ? -15.749 18.236 37.993 1.00 95.75 116 TRP A C 1
ATOM 884 O O . TRP A 1 116 ? -16.252 19.126 37.311 1.00 95.75 116 TRP A O 1
ATOM 894 N N . GLN A 1 117 ? -14.558 18.378 38.579 1.00 93.94 117 GLN A N 1
ATOM 895 C CA . GLN A 1 117 ? -13.754 19.605 38.491 1.00 93.94 117 GLN A CA 1
ATOM 896 C C . GLN A 1 117 ? -13.311 19.914 37.053 1.00 93.94 117 GLN A C 1
ATOM 898 O O . GLN A 1 117 ? -13.349 21.067 36.614 1.00 93.94 117 GLN A O 1
ATOM 903 N N . ALA A 1 118 ? -12.939 18.888 36.284 1.00 93.94 118 ALA A N 1
ATOM 904 C CA . ALA A 1 118 ? -12.600 19.053 34.874 1.00 93.94 118 ALA A CA 1
ATOM 905 C C . ALA A 1 118 ? -13.810 19.524 34.045 1.00 93.94 118 ALA A C 1
ATOM 907 O O . ALA A 1 118 ? -13.674 20.407 33.199 1.00 93.94 118 ALA A O 1
ATOM 908 N N . LEU A 1 119 ? -15.009 19.008 34.339 1.00 92.69 119 LEU A N 1
ATOM 909 C CA . LEU A 1 119 ? -16.270 19.421 33.711 1.00 92.69 119 LEU A CA 1
ATOM 910 C C . LEU A 1 119 ? -16.711 20.851 34.066 1.00 92.69 119 LEU A C 1
ATOM 912 O O . LEU A 1 119 ? -17.579 21.395 33.386 1.00 92.69 119 LEU A O 1
ATOM 916 N N . GLU A 1 120 ? -16.184 21.451 35.134 1.00 90.88 120 GLU A N 1
ATOM 917 C CA . GLU A 1 120 ? -16.384 22.878 35.445 1.00 90.88 120 GLU A CA 1
ATOM 918 C C . GLU A 1 120 ? -15.423 23.775 34.654 1.00 90.88 120 GLU A C 1
ATOM 920 O O . GLU A 1 120 ? -15.727 24.938 34.398 1.00 90.88 120 GLU A O 1
ATOM 925 N N . SER A 1 121 ? -14.290 23.218 34.221 1.00 88.19 121 SER A N 1
ATOM 926 C CA . SER A 1 121 ? -13.242 23.922 33.473 1.00 88.19 121 SER A CA 1
ATOM 927 C C . SER A 1 121 ? -13.368 23.767 31.950 1.00 88.19 121 SER A C 1
ATOM 929 O O . SER A 1 121 ? -12.603 24.376 31.204 1.00 88.19 121 SER A O 1
ATOM 931 N N . MET A 1 122 ? -14.320 22.957 31.474 1.00 85.50 122 MET A N 1
ATOM 932 C CA . MET A 1 122 ? -14.570 22.687 30.057 1.00 85.50 122 MET A CA 1
ATOM 933 C C . MET A 1 122 ? -16.035 22.956 29.702 1.00 85.50 122 MET A C 1
ATOM 935 O O . MET A 1 122 ? -16.947 22.404 30.316 1.00 85.50 122 MET A O 1
ATOM 939 N N . ASP A 1 123 ? -16.271 23.738 28.645 1.00 84.56 123 ASP A N 1
ATOM 940 C CA . ASP A 1 123 ? -17.614 23.872 28.074 1.00 84.56 123 ASP A CA 1
ATOM 941 C C . ASP A 1 123 ? -18.027 22.561 27.388 1.00 84.56 123 ASP A C 1
ATOM 943 O O . ASP A 1 123 ? -17.370 22.102 26.448 1.00 84.56 123 ASP A O 1
ATOM 947 N N . THR A 1 124 ? -19.114 21.966 27.875 1.00 83.12 124 THR A N 1
ATOM 948 C CA . THR A 1 124 ? -19.696 20.704 27.392 1.00 83.12 124 THR A CA 1
ATOM 949 C C . THR A 1 124 ? -21.065 20.891 26.733 1.00 83.12 124 THR A C 1
ATOM 951 O O . THR A 1 124 ? -21.679 19.916 26.314 1.00 83.12 124 THR A O 1
ATOM 954 N N . SER A 1 125 ? -21.537 22.133 26.573 1.00 81.50 125 SER A N 1
ATOM 955 C CA . SER A 1 125 ? -22.894 22.443 26.088 1.00 81.50 125 SER A CA 1
ATOM 956 C C . SER A 1 125 ? -23.204 21.971 24.661 1.00 81.50 125 SER A C 1
ATOM 958 O O . SER A 1 125 ? -24.370 21.815 24.309 1.00 81.50 125 SER A O 1
ATOM 960 N N . LYS A 1 126 ? -22.175 21.752 23.835 1.00 87.06 126 LYS A N 1
ATOM 961 C CA . LYS A 1 126 ? -22.285 21.272 22.445 1.00 87.06 126 LYS A CA 1
ATOM 962 C C . LYS A 1 126 ? -21.517 19.972 22.213 1.00 87.06 126 LYS A C 1
ATOM 964 O O . LYS A 1 126 ? -21.113 19.696 21.088 1.00 87.06 126 LYS A O 1
ATOM 969 N N . THR A 1 127 ? -21.233 19.225 23.274 1.00 93.06 127 THR A N 1
ATOM 970 C CA . THR A 1 127 ? -20.473 17.978 23.180 1.00 93.06 127 THR A CA 1
ATOM 971 C C . THR A 1 127 ? -21.434 16.807 23.028 1.00 93.06 127 THR A C 1
ATOM 973 O O . THR A 1 127 ? -22.214 16.530 23.938 1.00 93.06 127 THR A O 1
ATOM 976 N N . ASP A 1 128 ? -21.333 16.095 21.907 1.00 94.50 128 ASP A N 1
ATOM 977 C CA . ASP A 1 128 ? -22.113 14.878 21.661 1.00 94.50 128 ASP A CA 1
ATOM 978 C C . ASP A 1 128 ? -21.470 13.677 22.372 1.00 94.50 128 ASP A C 1
ATOM 980 O O . ASP A 1 128 ? -22.148 12.870 23.007 1.00 94.50 128 ASP A O 1
ATOM 984 N N . LEU A 1 129 ? -20.136 13.584 22.297 1.00 96.12 129 LEU A N 1
ATOM 985 C CA . LEU A 1 129 ? -19.339 12.492 22.857 1.00 96.12 129 LEU A CA 1
ATOM 986 C C . LEU A 1 129 ? -18.202 13.048 23.719 1.00 96.12 129 LEU A C 1
ATOM 988 O O . LEU A 1 129 ? -17.346 13.794 23.231 1.00 96.12 129 LEU A O 1
ATOM 992 N N . LEU A 1 130 ? -18.162 12.645 24.986 1.00 96.81 130 LEU A N 1
ATOM 993 C CA . LEU A 1 130 ? -17.065 12.943 25.899 1.00 96.81 130 LEU A CA 1
ATOM 994 C C . LEU A 1 130 ? -16.332 11.649 26.253 1.00 96.81 130 LEU A C 1
ATOM 996 O O . LEU A 1 130 ? -16.897 10.750 26.873 1.00 96.81 130 LEU A O 1
ATOM 1000 N N . PHE A 1 131 ? -15.057 11.563 25.884 1.00 97.81 131 PHE A N 1
ATOM 1001 C CA . PHE A 1 131 ? -14.202 10.453 26.286 1.00 97.81 131 PHE A CA 1
ATOM 1002 C C . PHE A 1 131 ? -13.389 10.809 27.528 1.00 97.81 131 PHE A C 1
ATOM 1004 O O . PHE A 1 131 ? -12.868 11.915 27.646 1.00 97.81 131 PHE A O 1
ATOM 1011 N N . ILE A 1 132 ? -13.220 9.845 28.424 1.00 97.62 132 ILE A N 1
ATOM 1012 C CA . ILE A 1 132 ? -12.232 9.883 29.499 1.00 97.62 132 ILE A CA 1
ATOM 1013 C C . ILE A 1 132 ? -11.121 8.905 29.114 1.00 97.62 132 ILE A C 1
ATOM 1015 O O . ILE A 1 132 ? -11.331 7.695 29.113 1.00 97.62 132 ILE A O 1
ATOM 1019 N N . GLU A 1 133 ? -9.933 9.408 28.788 1.00 95.94 133 GLU A N 1
ATOM 1020 C CA . GLU A 1 133 ? -8.727 8.588 28.695 1.00 95.94 133 GLU A CA 1
ATOM 1021 C C . GLU A 1 133 ? -8.164 8.405 30.107 1.00 95.94 133 GLU A C 1
ATOM 1023 O O . GLU A 1 133 ? -7.520 9.298 30.650 1.00 95.94 133 GLU A O 1
ATOM 1028 N N . ASN A 1 134 ? -8.440 7.262 30.735 1.00 94.81 134 ASN A N 1
ATOM 1029 C CA . ASN A 1 134 ? -7.991 7.002 32.100 1.00 94.81 134 ASN A CA 1
ATOM 1030 C C . ASN A 1 134 ? -6.482 6.720 32.158 1.00 94.81 134 ASN A C 1
ATOM 1032 O O . ASN A 1 134 ? -5.856 6.346 31.161 1.00 94.81 134 ASN A O 1
ATOM 1036 N N . VAL A 1 135 ? -5.909 6.803 33.359 1.00 91.62 135 VAL A N 1
ATOM 1037 C CA . VAL A 1 135 ? -4.503 6.456 33.604 1.00 91.62 135 VAL A CA 1
ATOM 1038 C C . VAL A 1 135 ? -4.251 5.002 33.186 1.00 91.62 135 VAL A C 1
ATOM 1040 O O . VAL A 1 135 ? -5.114 4.134 33.332 1.00 91.62 135 VAL A O 1
ATOM 1043 N N . GLY A 1 136 ? -3.061 4.719 32.647 1.00 88.81 136 GLY A N 1
ATOM 1044 C CA . GLY A 1 136 ? -2.662 3.403 32.133 1.00 88.81 136 GLY A CA 1
ATOM 1045 C C . GLY A 1 136 ? -2.517 2.298 33.193 1.00 88.81 136 GLY A C 1
ATOM 1046 O O . GLY A 1 136 ? -1.422 1.765 33.369 1.00 88.81 136 GLY A O 1
ATOM 1047 N N . ASN A 1 137 ? -3.599 1.922 33.876 1.00 89.38 137 ASN A N 1
ATOM 1048 C CA . ASN A 1 137 ? -3.664 0.851 34.864 1.00 89.38 137 ASN A CA 1
ATOM 1049 C C . ASN A 1 137 ? -4.988 0.058 34.761 1.00 89.38 137 ASN A C 1
ATOM 1051 O O . ASN A 1 137 ? -6.044 0.622 34.510 1.00 89.38 137 ASN A O 1
ATOM 1055 N N . LEU A 1 138 ? -4.949 -1.258 34.998 1.00 92.00 138 LEU A N 1
ATOM 1056 C CA . LEU A 1 138 ? -6.134 -2.135 34.998 1.00 92.00 138 LEU A CA 1
ATOM 1057 C C . LEU A 1 138 ? -6.629 -2.508 36.408 1.00 92.00 138 LEU A C 1
ATOM 1059 O O . LEU A 1 138 ? -7.687 -3.113 36.548 1.00 92.00 138 LEU A O 1
ATOM 1063 N N . VAL A 1 139 ? -5.872 -2.177 37.458 1.00 90.56 139 VAL A N 1
ATOM 1064 C CA . VAL A 1 139 ? -6.189 -2.538 38.848 1.00 90.56 139 VAL A CA 1
ATOM 1065 C C . VAL A 1 139 ? -6.949 -1.413 39.540 1.00 90.56 139 VAL A C 1
ATOM 1067 O O . VAL A 1 139 ? -8.092 -1.606 39.950 1.00 90.56 139 VAL A O 1
ATOM 1070 N N . CYS A 1 140 ? -6.319 -0.238 39.665 1.00 90.00 140 CYS A N 1
ATOM 1071 C CA . CYS A 1 140 ? -6.886 0.887 40.409 1.00 90.00 140 CYS A CA 1
ATOM 1072 C C . CYS A 1 140 ? -8.232 1.352 39.810 1.00 90.00 140 CYS A C 1
ATOM 1074 O O . CYS A 1 140 ? -9.221 1.380 40.548 1.00 90.00 140 CYS A O 1
ATOM 1076 N N . PRO A 1 141 ? -8.340 1.619 38.487 1.00 92.62 141 PRO A N 1
ATOM 1077 C CA . PRO A 1 141 ? -9.562 2.207 37.933 1.00 92.62 141 PRO A CA 1
ATOM 1078 C C . PRO A 1 141 ? -10.779 1.273 37.974 1.00 92.62 141 PRO A C 1
ATOM 1080 O O . PRO A 1 141 ? -11.910 1.744 38.006 1.00 92.62 141 PRO A O 1
ATOM 1083 N N . ALA A 1 142 ? -10.577 -0.051 38.051 1.00 92.62 142 ALA A N 1
ATOM 1084 C CA . ALA A 1 142 ? -11.670 -1.029 38.102 1.00 92.62 142 ALA A CA 1
ATOM 1085 C C . ALA A 1 142 ? -12.603 -0.836 39.313 1.00 92.62 142 ALA A C 1
ATOM 1087 O O . ALA A 1 142 ? -13.712 -1.367 39.336 1.00 92.62 142 ALA A O 1
ATOM 1088 N N . SER A 1 143 ? -12.144 -0.129 40.350 1.00 91.31 143 SER A N 1
ATOM 1089 C CA . SER A 1 143 ? -12.901 0.077 41.585 1.00 91.31 143 SER A CA 1
ATOM 1090 C C . SER A 1 143 ? -13.668 1.391 41.655 1.00 91.31 143 SER A C 1
ATOM 1092 O O . SER A 1 143 ? -14.473 1.522 42.569 1.00 91.31 143 SER A O 1
ATOM 1094 N N . TYR A 1 144 ? -13.449 2.317 40.722 1.00 93.75 144 TYR A N 1
ATOM 1095 C CA . TYR A 1 144 ? -14.003 3.667 40.779 1.00 93.75 144 TYR A CA 1
ATOM 1096 C C . TYR A 1 144 ? -14.988 3.877 39.638 1.00 93.75 144 TYR A C 1
ATOM 1098 O O . TYR A 1 144 ? -14.675 3.594 38.485 1.00 93.75 144 TYR A O 1
ATOM 1106 N N . ASN A 1 145 ? -16.187 4.347 39.966 1.00 94.19 145 ASN A N 1
ATOM 1107 C CA . ASN A 1 145 ? -17.201 4.779 39.009 1.00 94.19 145 ASN A CA 1
ATOM 1108 C C . ASN A 1 145 ? -16.983 6.268 38.724 1.00 94.19 145 ASN A C 1
ATOM 1110 O O . ASN A 1 145 ? -16.910 7.055 39.665 1.00 94.19 145 ASN A O 1
ATOM 1114 N N . LEU A 1 146 ? -16.856 6.664 37.462 1.00 96.81 146 LEU A N 1
ATOM 1115 C CA . LEU A 1 146 ? -16.656 8.059 37.058 1.00 96.81 146 LEU A CA 1
ATOM 1116 C C . LEU A 1 146 ? -17.953 8.728 36.601 1.00 96.81 146 LEU A C 1
ATOM 1118 O O . LEU A 1 146 ? -17.937 9.893 36.216 1.00 96.81 146 LEU A O 1
ATOM 1122 N N . GLY A 1 147 ? -19.075 8.009 36.661 1.00 96.00 147 GLY A N 1
ATOM 1123 C CA . GLY A 1 147 ? -20.349 8.470 36.120 1.00 96.00 147 GLY A CA 1
ATOM 1124 C C . GLY A 1 147 ? -20.494 8.179 34.630 1.00 96.00 147 GLY A C 1
ATOM 1125 O O . GLY A 1 147 ? -21.429 8.692 34.023 1.00 96.00 147 GLY A O 1
ATOM 1126 N N . GLU A 1 148 ? -19.598 7.368 34.055 1.00 97.50 148 GLU A N 1
ATOM 1127 C CA . GLU A 1 148 ? -19.649 6.963 32.653 1.00 97.50 148 GLU A CA 1
ATOM 1128 C C . GLU A 1 148 ? -20.915 6.155 32.323 1.00 97.50 148 GLU A C 1
ATOM 1130 O O . GLU A 1 148 ? -21.507 5.505 33.198 1.00 97.50 148 GLU A O 1
ATOM 1135 N N . ASP A 1 149 ? -21.313 6.219 31.051 1.00 96.38 149 ASP A N 1
ATOM 1136 C CA . ASP A 1 149 ? -22.354 5.378 30.454 1.00 96.38 149 ASP A CA 1
ATOM 1137 C C . ASP A 1 149 ? -21.769 4.049 29.968 1.00 96.38 149 ASP A C 1
ATOM 1139 O O . ASP A 1 149 ? -22.403 3.007 30.107 1.00 96.38 149 ASP A O 1
ATOM 1143 N N . PHE A 1 150 ? -20.546 4.095 29.427 1.00 96.38 150 PHE A N 1
ATOM 1144 C CA . PHE A 1 150 ? -19.804 2.924 28.969 1.00 96.38 150 PHE A CA 1
ATOM 1145 C C . PHE A 1 150 ? -18.352 2.975 29.431 1.00 96.38 150 PHE A C 1
ATOM 1147 O O . PHE A 1 150 ? -17.663 3.989 29.295 1.00 96.38 150 PHE A O 1
ATOM 1154 N N . ARG A 1 151 ? -17.859 1.838 29.902 1.00 97.50 151 ARG A N 1
ATOM 1155 C CA . ARG A 1 151 ? -16.460 1.549 30.167 1.00 97.50 151 ARG A CA 1
ATOM 1156 C C . ARG A 1 151 ? -15.920 0.609 29.096 1.00 97.50 151 ARG A C 1
ATOM 1158 O O . ARG A 1 151 ? -16.343 -0.536 28.942 1.00 97.50 151 ARG A O 1
ATOM 1165 N N . VAL A 1 152 ? -14.919 1.101 28.380 1.00 98.00 152 VAL A N 1
ATOM 1166 C CA . VAL A 1 152 ? -14.218 0.377 27.324 1.00 98.00 152 VAL A CA 1
ATOM 1167 C C . VAL A 1 152 ? -12.832 -0.002 27.828 1.00 98.00 152 VAL A C 1
ATOM 1169 O O . VAL A 1 152 ? -11.989 0.862 28.077 1.00 98.00 152 VAL A O 1
ATOM 1172 N N . THR A 1 153 ? -12.574 -1.300 27.962 1.00 97.38 153 THR A N 1
ATOM 1173 C CA . THR A 1 153 ? -11.236 -1.804 28.281 1.00 97.38 153 THR A CA 1
ATOM 1174 C C . THR A 1 153 ? -10.451 -2.050 27.002 1.00 97.38 153 THR A C 1
ATOM 1176 O O . THR A 1 153 ? -10.943 -2.686 26.079 1.00 97.38 153 THR A O 1
ATOM 1179 N N . LEU A 1 154 ? -9.206 -1.587 26.955 1.00 96.31 154 LEU A N 1
ATOM 1180 C CA . LEU A 1 154 ? -8.271 -1.820 25.859 1.00 96.31 154 LEU A CA 1
ATOM 1181 C C . LEU A 1 154 ? -7.092 -2.664 26.360 1.00 96.31 154 LEU A C 1
ATOM 1183 O O . LEU A 1 154 ? -6.428 -2.303 27.338 1.00 96.31 154 LEU A O 1
ATOM 1187 N N . ILE A 1 155 ? -6.803 -3.759 25.664 1.00 95.25 155 ILE A N 1
ATOM 1188 C CA . ILE A 1 155 ? -5.588 -4.565 25.845 1.00 95.25 155 ILE A CA 1
ATOM 1189 C C . ILE A 1 155 ? -4.825 -4.625 24.527 1.00 95.25 155 ILE A C 1
ATOM 1191 O O . ILE A 1 155 ? -5.439 -4.612 23.465 1.00 95.25 155 ILE A O 1
ATOM 1195 N N . ALA A 1 156 ? -3.500 -4.695 24.580 1.00 94.31 156 ALA A N 1
ATOM 1196 C CA . ALA A 1 156 ? -2.676 -4.816 23.378 1.00 94.31 156 ALA A CA 1
ATOM 1197 C C . ALA A 1 156 ? -2.208 -6.257 23.172 1.00 94.31 156 ALA A C 1
ATOM 1199 O O . ALA A 1 156 ? -1.855 -6.930 24.134 1.00 94.31 156 ALA A O 1
ATOM 1200 N N . SER A 1 157 ? -2.107 -6.692 21.916 1.00 92.81 157 SER A N 1
ATOM 1201 C CA . SER A 1 157 ? -1.540 -8.000 21.541 1.00 92.81 157 SER A CA 1
ATOM 1202 C C . SER A 1 157 ? -0.106 -8.217 22.049 1.00 92.81 157 SER A C 1
ATOM 1204 O O . SER A 1 157 ? 0.326 -9.343 22.241 1.00 92.81 157 SER A O 1
ATOM 1206 N N . THR A 1 158 ? 0.636 -7.137 22.315 1.00 89.81 158 THR A N 1
ATOM 1207 C CA . THR A 1 158 ? 1.981 -7.172 22.919 1.00 89.81 158 THR A CA 1
ATOM 1208 C C . THR A 1 158 ? 1.980 -7.501 24.417 1.00 89.81 158 THR A C 1
ATOM 1210 O O . THR A 1 158 ? 3.038 -7.521 25.042 1.00 89.81 158 THR A O 1
ATOM 1213 N N . GLU A 1 159 ? 0.806 -7.644 25.024 1.00 91.25 159 GLU A N 1
ATOM 1214 C CA . GLU A 1 159 ? 0.624 -8.004 26.429 1.00 91.25 159 GLU A CA 1
ATOM 1215 C C . GLU A 1 159 ? 0.360 -9.517 26.560 1.00 91.25 159 GLU A C 1
ATOM 1217 O O . GLU A 1 159 ? 0.573 -10.267 25.616 1.00 91.25 159 GLU A O 1
ATOM 1222 N N . GLY A 1 160 ? -0.064 -9.987 27.737 1.00 89.50 160 GLY A N 1
ATOM 1223 C CA . GLY A 1 160 ? -0.508 -11.374 27.924 1.00 89.50 160 GLY A CA 1
ATOM 1224 C C . GLY A 1 160 ? -1.997 -11.543 27.617 1.00 89.50 160 GLY A C 1
ATOM 1225 O O . GLY A 1 160 ? -2.806 -10.683 27.983 1.00 89.50 160 GLY A O 1
ATOM 1226 N N . ASP A 1 161 ? -2.366 -12.658 26.986 1.00 92.31 161 ASP A N 1
ATOM 1227 C CA . ASP A 1 161 ? -3.763 -13.054 26.755 1.00 92.31 161 ASP A CA 1
ATOM 1228 C C . ASP A 1 161 ? -4.476 -13.541 28.037 1.00 92.31 161 ASP A C 1
ATOM 1230 O O . ASP A 1 161 ? -5.701 -13.644 28.074 1.00 92.31 161 ASP A O 1
ATOM 1234 N N . ASP A 1 162 ? -3.735 -13.721 29.136 1.00 93.25 162 ASP A N 1
ATOM 1235 C CA . ASP A 1 162 ? -4.220 -14.076 30.478 1.00 93.25 162 ASP A CA 1
ATOM 1236 C C . ASP A 1 162 ? -4.816 -12.895 31.272 1.00 93.25 162 ASP A C 1
ATOM 1238 O O . ASP A 1 162 ? -5.331 -13.066 32.387 1.00 93.25 162 ASP A O 1
ATOM 1242 N N . LYS A 1 163 ? -4.760 -11.675 30.718 1.00 92.56 163 LYS A N 1
ATOM 1243 C CA . LYS A 1 163 ? -5.214 -10.447 31.390 1.00 92.56 163 LYS A CA 1
ATOM 1244 C C . LYS A 1 163 ? -6.634 -10.508 31.954 1.00 92.56 163 LYS A C 1
ATOM 1246 O O . LYS A 1 163 ? -6.795 -10.027 33.081 1.00 92.56 163 LYS A O 1
ATOM 1251 N N . PRO A 1 164 ? -7.644 -11.073 31.264 1.00 95.12 164 PRO A N 1
ATOM 1252 C CA . PRO A 1 164 ? -8.980 -11.176 31.834 1.00 95.12 164 PRO A CA 1
ATOM 1253 C C . PRO A 1 164 ? -8.991 -11.892 33.184 1.00 95.12 164 PRO A C 1
ATOM 1255 O O . PRO A 1 164 ? -9.468 -11.334 34.173 1.00 95.12 164 PRO A O 1
ATOM 1258 N N . LYS A 1 165 ? -8.348 -13.062 33.280 1.00 92.50 165 LYS A N 1
ATOM 1259 C CA . LYS A 1 165 ? -8.238 -13.813 34.540 1.00 92.50 165 LYS A CA 1
ATOM 1260 C C . LYS A 1 165 ? -7.407 -13.099 35.599 1.00 92.50 165 LYS A C 1
ATOM 1262 O O . LYS A 1 165 ? -7.706 -13.220 36.786 1.00 92.50 165 LYS A O 1
ATOM 1267 N N . LYS A 1 166 ? -6.368 -12.367 35.192 1.00 92.06 166 LYS A N 1
ATOM 1268 C CA . LYS A 1 166 ? -5.486 -11.638 36.115 1.00 92.06 166 LYS A CA 1
ATOM 1269 C C . LYS A 1 166 ? -6.141 -10.387 36.711 1.00 92.06 166 LYS A C 1
ATOM 1271 O O . LYS A 1 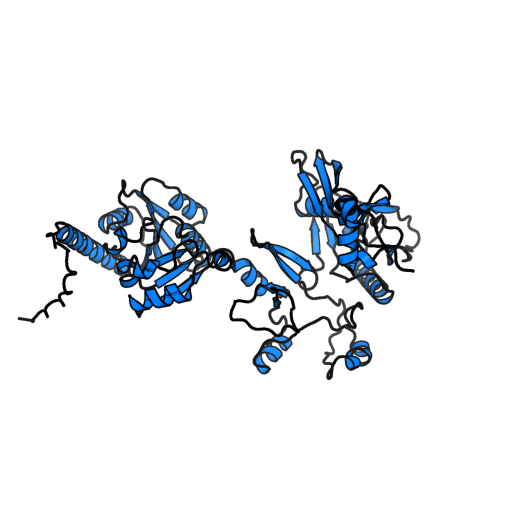166 ? -5.840 -10.028 37.849 1.00 92.06 166 LYS A O 1
ATOM 1276 N N . TYR A 1 167 ? -7.045 -9.740 35.972 1.00 94.88 167 TYR A N 1
ATOM 1277 C CA . TYR A 1 167 ? -7.697 -8.482 36.360 1.00 94.88 167 TYR A CA 1
ATOM 1278 C C . TYR A 1 167 ? -9.233 -8.559 36.276 1.00 94.88 167 TYR A C 1
ATOM 1280 O O . TYR A 1 167 ? -9.857 -7.692 35.662 1.00 94.88 167 TYR A O 1
ATOM 1288 N N . PRO A 1 168 ? -9.889 -9.541 36.919 1.00 95.00 168 PRO A N 1
ATOM 1289 C CA . PRO A 1 168 ? -11.272 -9.900 36.607 1.00 95.00 168 PRO A CA 1
ATOM 1290 C C . PRO A 1 168 ? -12.274 -8.770 36.852 1.00 95.00 168 PRO A C 1
ATOM 1292 O O . PRO A 1 168 ? -13.230 -8.608 36.103 1.00 95.00 168 PRO A O 1
ATOM 1295 N N . LYS A 1 169 ? -12.035 -7.918 37.854 1.00 94.56 169 LYS A N 1
ATOM 1296 C CA . LYS A 1 169 ? -12.916 -6.779 38.145 1.00 94.56 169 LYS A CA 1
ATOM 1297 C C . LYS A 1 169 ? -12.999 -5.771 36.989 1.00 94.56 169 LYS A C 1
ATOM 1299 O O . LYS A 1 169 ? -14.055 -5.179 36.784 1.00 94.56 169 LYS A O 1
ATOM 1304 N N . MET A 1 170 ? -11.917 -5.578 36.232 1.00 96.12 170 MET A N 1
ATOM 1305 C CA . MET A 1 170 ? -11.924 -4.658 35.093 1.00 96.12 170 MET A CA 1
ATOM 1306 C C . MET A 1 170 ? -12.874 -5.150 33.999 1.00 96.12 170 MET A C 1
ATOM 1308 O O . MET A 1 170 ? -13.749 -4.415 33.554 1.00 96.12 170 MET A O 1
ATOM 1312 N N . PHE A 1 171 ? -12.752 -6.424 33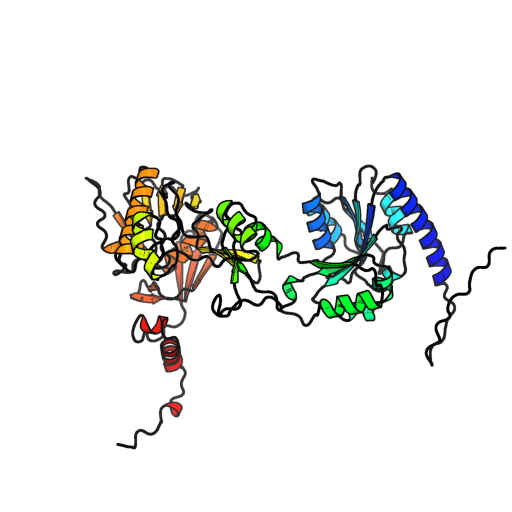.631 1.00 96.31 171 PHE A N 1
ATOM 1313 C CA . PHE A 1 171 ? -13.569 -7.043 32.586 1.00 96.31 171 PHE A CA 1
ATOM 1314 C C . PHE A 1 171 ? -15.023 -7.229 33.032 1.00 96.31 171 PHE A C 1
ATOM 1316 O O . PHE A 1 171 ? -15.934 -7.086 32.224 1.00 96.31 171 PHE A O 1
ATOM 1323 N N . LEU A 1 172 ? -15.256 -7.453 34.331 1.00 95.50 172 LEU A N 1
ATOM 1324 C CA . LEU A 1 172 ? -16.601 -7.487 34.908 1.00 95.50 172 LEU A CA 1
ATOM 1325 C C . LEU A 1 172 ? -17.343 -6.150 34.772 1.00 95.50 172 LEU A C 1
ATOM 1327 O O . LEU A 1 172 ? -18.560 -6.141 34.649 1.00 95.50 172 LEU A O 1
ATOM 1331 N N . THR A 1 173 ? -16.618 -5.032 34.834 1.00 93.38 173 THR A N 1
ATOM 1332 C CA . THR A 1 173 ? -17.199 -3.677 34.832 1.00 93.38 173 THR A CA 1
ATOM 1333 C C . THR A 1 173 ? -17.127 -2.981 33.476 1.00 93.38 173 THR A C 1
ATOM 1335 O O . THR A 1 173 ? -17.448 -1.804 33.405 1.00 93.38 173 THR A O 1
ATOM 1338 N N . SER A 1 174 ? -16.671 -3.672 32.429 1.00 96.06 174 SER A N 1
ATOM 1339 C CA . SER A 1 174 ? -16.566 -3.117 31.078 1.00 96.06 174 SER A CA 1
ATOM 1340 C C . SER A 1 174 ? -17.637 -3.698 30.171 1.00 96.06 174 SER A C 1
ATOM 1342 O O . SER A 1 174 ? -17.846 -4.911 30.167 1.00 96.06 174 SER A O 1
ATOM 1344 N N . GLU A 1 175 ? -18.258 -2.853 29.359 1.00 96.62 175 GLU A N 1
ATOM 1345 C CA . GLU A 1 175 ? -19.235 -3.256 28.345 1.00 96.62 175 GLU A CA 1
ATOM 1346 C C . GLU A 1 175 ? -18.550 -3.707 27.048 1.00 96.62 175 GLU A C 1
ATOM 1348 O O . GLU A 1 175 ? -19.054 -4.586 26.350 1.00 96.62 175 GLU A O 1
ATOM 1353 N N . LEU A 1 176 ? -17.371 -3.150 26.751 1.00 97.38 176 LEU A N 1
ATOM 1354 C CA . LEU A 1 176 ? -16.608 -3.439 25.538 1.00 97.38 176 LEU A CA 1
ATOM 1355 C C . LEU A 1 176 ? -15.132 -3.696 25.857 1.00 97.38 176 LEU A C 1
ATOM 1357 O O . LEU A 1 176 ? -14.485 -2.932 26.578 1.00 97.38 176 LEU A O 1
ATOM 1361 N N . LEU A 1 177 ? -14.590 -4.754 25.262 1.00 97.00 177 LEU A N 1
ATOM 1362 C CA . LEU A 1 177 ? -13.169 -5.061 25.219 1.00 97.00 177 LEU A CA 1
ATOM 1363 C C . LEU A 1 177 ? -12.624 -4.830 23.808 1.00 97.00 177 LEU A C 1
ATOM 1365 O O . LEU A 1 177 ? -13.064 -5.438 22.836 1.00 97.00 177 LEU A O 1
ATOM 1369 N N . LEU A 1 178 ? -11.600 -3.996 23.710 1.00 96.31 178 LEU A N 1
ATOM 1370 C CA . LEU A 1 178 ? -10.843 -3.766 22.494 1.00 96.31 178 LEU A CA 1
ATOM 1371 C C . LEU A 1 178 ? -9.492 -4.481 22.579 1.00 96.31 178 LEU A C 1
ATOM 1373 O O . LEU A 1 178 ? -8.719 -4.259 23.513 1.00 96.31 178 LEU A O 1
ATOM 1377 N N . VAL A 1 179 ? -9.189 -5.309 21.581 1.00 94.88 179 VAL A N 1
ATOM 1378 C CA . VAL A 1 179 ? -7.866 -5.925 21.404 1.00 94.88 179 VAL A CA 1
ATOM 1379 C C . VAL A 1 179 ? -7.104 -5.124 20.355 1.00 94.88 179 VAL A C 1
ATOM 1381 O O . VAL A 1 179 ? -7.420 -5.200 19.169 1.00 94.88 179 VAL A O 1
ATOM 1384 N N . SER A 1 180 ? -6.128 -4.330 20.786 1.00 92.06 180 SER A N 1
ATOM 1385 C CA . SER A 1 180 ? -5.340 -3.437 19.938 1.00 92.06 180 SER A CA 1
ATOM 1386 C C . SER A 1 180 ? -4.050 -4.064 19.422 1.00 92.06 180 SER A C 1
ATOM 1388 O O . SER A 1 180 ? -3.602 -5.111 19.895 1.00 92.06 180 SER A O 1
ATOM 1390 N N . LYS A 1 181 ? -3.432 -3.376 18.449 1.00 88.94 181 LYS A N 1
ATOM 1391 C CA . LYS A 1 181 ? -2.215 -3.815 17.746 1.00 88.94 181 LYS A CA 1
ATOM 1392 C C . LYS A 1 181 ? -2.393 -5.193 17.109 1.00 88.94 181 LYS A C 1
ATOM 1394 O O . LYS A 1 181 ? -1.498 -6.038 17.149 1.00 88.94 181 LYS A O 1
ATOM 1399 N N . ALA A 1 182 ? -3.582 -5.451 16.569 1.00 85.25 182 ALA A N 1
ATOM 1400 C CA . ALA A 1 182 ? -3.907 -6.735 15.962 1.00 85.25 182 ALA A CA 1
ATOM 1401 C C . ALA A 1 182 ? -2.990 -7.091 14.777 1.00 85.25 182 ALA A C 1
ATOM 1403 O O . ALA A 1 182 ? -2.797 -8.263 14.474 1.00 85.25 182 ALA A O 1
ATOM 1404 N N . ASP A 1 183 ? -2.378 -6.084 14.156 1.00 76.88 183 ASP A N 1
ATOM 1405 C CA . ASP A 1 183 ? -1.314 -6.214 13.157 1.00 76.88 183 ASP A CA 1
ATOM 1406 C C . ASP A 1 183 ? -0.092 -7.004 13.656 1.00 76.88 183 ASP A C 1
ATOM 1408 O O . ASP A 1 183 ? 0.603 -7.618 12.853 1.00 76.88 183 ASP A O 1
ATOM 1412 N N . LEU A 1 184 ? 0.148 -7.057 14.970 1.00 81.25 184 LEU A N 1
ATOM 1413 C CA . LEU A 1 184 ? 1.266 -7.798 15.554 1.00 81.25 184 LEU A CA 1
ATOM 1414 C C . LEU A 1 184 ? 0.941 -9.252 15.899 1.00 81.25 184 LEU A C 1
ATOM 1416 O O . LEU A 1 184 ? 1.866 -9.976 16.252 1.00 81.25 184 LEU A O 1
ATOM 1420 N N . LEU A 1 185 ? -0.320 -9.697 15.800 1.00 82.00 185 LEU A N 1
ATOM 1421 C CA . LEU A 1 185 ? -0.725 -11.066 16.163 1.00 82.00 185 LEU A CA 1
ATOM 1422 C C . LEU A 1 185 ? 0.145 -12.167 15.519 1.00 82.00 185 LEU A C 1
ATOM 1424 O O . LEU A 1 185 ? 0.495 -13.100 16.234 1.00 82.00 185 LEU A O 1
ATOM 1428 N N . PRO A 1 186 ? 0.598 -12.058 14.250 1.00 77.00 186 PRO A N 1
ATOM 1429 C CA . PRO A 1 186 ? 1.497 -13.058 13.658 1.00 77.00 186 PRO A CA 1
ATOM 1430 C C . PRO A 1 186 ? 2.901 -13.120 14.286 1.00 77.00 186 PRO A C 1
ATOM 1432 O O . PRO A 1 186 ? 3.689 -14.007 13.962 1.00 77.00 186 PRO A O 1
ATOM 1435 N N . HIS A 1 187 ? 3.257 -12.153 15.131 1.00 80.94 187 HIS A N 1
ATOM 1436 C CA . HIS A 1 187 ? 4.611 -11.946 15.649 1.00 80.94 187 HIS A CA 1
ATOM 1437 C C . HIS A 1 187 ? 4.709 -12.054 17.174 1.00 80.94 187 HIS A C 1
ATOM 1439 O O . HIS A 1 187 ? 5.815 -11.998 17.714 1.00 80.94 187 HIS A O 1
ATOM 1445 N N . VAL A 1 188 ? 3.584 -12.197 17.875 1.00 84.81 188 VAL A N 1
ATOM 1446 C CA . VAL A 1 188 ? 3.529 -12.257 19.340 1.00 84.81 188 VAL A CA 1
ATOM 1447 C C . VAL A 1 188 ? 2.718 -13.473 19.793 1.00 84.81 188 VAL A C 1
ATOM 1449 O O . VAL A 1 188 ? 1.741 -13.832 19.140 1.00 84.81 188 VAL A O 1
ATOM 1452 N N . PRO A 1 189 ? 3.090 -14.127 20.906 1.00 89.19 189 PRO A N 1
ATOM 1453 C CA . PRO A 1 189 ? 2.368 -15.285 21.424 1.00 89.19 189 PRO A CA 1
ATOM 1454 C C . PRO A 1 189 ? 1.096 -14.843 22.168 1.00 89.19 189 PRO A C 1
ATOM 1456 O O . PRO A 1 189 ? 1.038 -14.902 23.393 1.00 89.19 189 PRO A O 1
ATOM 1459 N N . PHE A 1 190 ? 0.097 -14.361 21.428 1.00 90.88 190 PHE A N 1
ATOM 1460 C CA . PHE A 1 190 ? -1.160 -13.841 21.968 1.00 90.88 190 PHE A CA 1
ATOM 1461 C C . PHE A 1 190 ? -2.354 -14.438 21.224 1.00 90.88 190 PHE A C 1
ATOM 1463 O O . PHE A 1 190 ? -2.481 -14.267 20.010 1.00 90.88 190 PHE A O 1
ATOM 1470 N N . SER A 1 191 ? -3.266 -15.090 21.946 1.00 91.12 191 SER A N 1
ATOM 1471 C CA . SER A 1 191 ? -4.499 -15.627 21.372 1.00 91.12 191 SER A CA 1
ATOM 1472 C C . SER A 1 191 ? -5.700 -14.725 21.662 1.00 91.12 191 SER A C 1
ATOM 1474 O O . SER A 1 191 ? -6.141 -14.580 22.803 1.00 91.12 191 SER A O 1
ATOM 1476 N N . VAL A 1 192 ? -6.295 -14.163 20.604 1.00 89.75 192 VAL A N 1
ATOM 1477 C CA . VAL A 1 192 ? -7.559 -13.413 20.714 1.00 89.75 192 VAL A CA 1
ATOM 1478 C C . VAL A 1 192 ? -8.682 -14.316 21.231 1.00 89.75 192 VAL A C 1
ATOM 1480 O O . VAL A 1 192 ? -9.456 -13.894 22.086 1.00 89.75 192 VAL A O 1
ATOM 1483 N N . ASP A 1 193 ? -8.744 -15.571 20.782 1.00 90.69 193 ASP A N 1
ATOM 1484 C CA . ASP A 1 193 ? -9.768 -16.523 21.222 1.00 90.69 193 ASP A CA 1
ATOM 1485 C C . ASP A 1 193 ? -9.654 -16.845 22.718 1.00 90.69 193 ASP A C 1
ATOM 1487 O O . ASP A 1 193 ? -10.672 -16.932 23.411 1.00 90.69 193 ASP A O 1
ATOM 1491 N N . ALA A 1 194 ? -8.427 -16.971 23.240 1.00 90.94 194 ALA A N 1
ATOM 1492 C CA . ALA A 1 194 ? -8.196 -17.174 24.669 1.00 90.94 194 ALA A CA 1
ATOM 1493 C C . ALA A 1 194 ? -8.686 -15.976 25.494 1.00 90.94 194 ALA A C 1
ATOM 1495 O O . ALA A 1 194 ? -9.418 -16.164 26.467 1.00 90.94 194 ALA A O 1
ATOM 1496 N N . VAL A 1 195 ? -8.369 -14.750 25.058 1.00 94.06 195 VAL A N 1
ATOM 1497 C CA . VAL A 1 195 ? -8.884 -13.520 25.680 1.00 94.06 195 VAL A CA 1
ATOM 1498 C C . VAL A 1 195 ? -10.405 -13.490 25.666 1.00 94.06 195 VAL A C 1
ATOM 1500 O O . VAL A 1 195 ? -11.016 -13.203 26.692 1.00 94.06 195 VAL A O 1
ATOM 1503 N N . VAL A 1 196 ? -11.025 -13.751 24.512 1.00 92.88 196 VAL A N 1
ATOM 1504 C CA . VAL A 1 196 ? -12.486 -13.702 24.351 1.00 92.88 196 VAL A CA 1
ATOM 1505 C C . VAL A 1 196 ? -13.152 -14.688 25.300 1.00 92.88 196 VAL A C 1
ATOM 1507 O O . VAL A 1 196 ? -14.124 -14.335 25.970 1.00 92.88 196 VAL A O 1
ATOM 1510 N N . LYS A 1 197 ? -12.624 -15.911 25.376 1.00 95.12 197 LYS A N 1
ATOM 1511 C CA . LYS A 1 197 ? -13.116 -16.940 26.289 1.00 95.12 197 LYS A CA 1
ATOM 1512 C C . LYS A 1 197 ? -13.006 -16.482 27.741 1.00 95.12 197 LYS A C 1
ATOM 1514 O O . LYS A 1 197 ? -14.011 -16.446 28.443 1.00 95.12 197 LYS A O 1
ATOM 1519 N N . ASP A 1 198 ? -11.816 -16.073 28.166 1.00 97.00 198 ASP A N 1
ATOM 1520 C CA . ASP A 1 198 ? -11.564 -15.701 29.555 1.00 97.00 198 ASP A CA 1
ATOM 1521 C C . ASP A 1 198 ? -12.335 -14.436 29.970 1.00 97.00 198 ASP A C 1
ATOM 1523 O O . ASP A 1 198 ? -12.812 -14.343 31.100 1.00 97.00 198 ASP A O 1
ATOM 1527 N N . ALA A 1 199 ? -12.508 -13.472 29.061 1.00 95.44 199 ALA A N 1
ATOM 1528 C CA . ALA A 1 199 ? -13.325 -12.284 29.295 1.00 95.44 199 ALA A CA 1
ATOM 1529 C C . ALA A 1 199 ? -14.811 -12.640 29.444 1.00 95.44 199 ALA A C 1
ATOM 1531 O O . ALA A 1 199 ? -15.465 -12.127 30.351 1.00 95.44 199 ALA A O 1
ATOM 1532 N N . ARG A 1 200 ? -15.334 -13.552 28.613 1.00 96.38 200 ARG A N 1
ATOM 1533 C CA . ARG A 1 200 ? -16.735 -14.003 28.681 1.00 96.38 200 ARG A CA 1
ATOM 1534 C C . ARG A 1 200 ? -17.031 -14.901 29.877 1.00 96.38 200 ARG A C 1
ATOM 1536 O O . ARG A 1 200 ? -18.153 -14.867 30.378 1.00 96.38 200 ARG A O 1
ATOM 1543 N N . ASP A 1 201 ? -16.038 -15.636 30.373 1.00 96.44 201 ASP A N 1
ATOM 1544 C CA . ASP A 1 201 ? -16.143 -16.378 31.637 1.00 96.44 201 ASP A CA 1
ATOM 1545 C C . ASP A 1 201 ? -16.369 -15.432 32.836 1.00 96.44 201 ASP A C 1
ATOM 1547 O O . ASP A 1 201 ? -16.970 -15.821 33.838 1.00 96.44 201 ASP A O 1
ATOM 1551 N N . ILE A 1 202 ? -15.907 -14.180 32.735 1.00 96.31 202 ILE A N 1
ATOM 1552 C CA . ILE A 1 202 ? -16.042 -13.148 33.772 1.00 96.31 202 ILE A CA 1
ATOM 1553 C C . ILE A 1 202 ? -17.284 -12.280 33.542 1.00 96.31 202 ILE A C 1
ATOM 1555 O O . ILE A 1 202 ? -18.047 -12.033 34.476 1.00 96.31 202 ILE A O 1
ATOM 1559 N N . ASN A 1 203 ? -17.484 -11.814 32.309 1.00 95.81 203 ASN A N 1
ATOM 1560 C CA . ASN A 1 203 ? -18.623 -11.014 31.877 1.00 95.81 203 ASN A CA 1
ATOM 1561 C C . ASN A 1 203 ? -19.185 -11.576 30.569 1.00 95.81 203 ASN A C 1
ATOM 1563 O O . ASN A 1 203 ? -18.702 -11.266 29.483 1.00 95.81 203 ASN A O 1
ATOM 1567 N N . PHE A 1 204 ? -20.250 -12.368 30.664 1.00 94.50 204 PHE A N 1
ATOM 1568 C CA . PHE A 1 204 ? -20.862 -13.018 29.504 1.00 94.50 204 PHE A CA 1
ATOM 1569 C C . PHE A 1 204 ? -21.398 -12.034 28.446 1.00 94.50 204 PHE A C 1
ATOM 1571 O O . PHE A 1 204 ? -21.537 -12.405 27.282 1.00 94.50 204 PHE A O 1
ATOM 1578 N N . GLN A 1 205 ? -21.703 -10.793 28.836 1.00 92.06 205 GLN A N 1
ATOM 1579 C CA . GLN A 1 205 ? -22.260 -9.772 27.946 1.00 92.06 205 GLN A CA 1
ATOM 1580 C C . GLN A 1 205 ? -21.194 -8.890 27.288 1.00 92.06 205 GLN A C 1
ATOM 1582 O O . GLN A 1 205 ? -21.554 -8.059 26.459 1.00 92.06 205 GLN A O 1
ATOM 1587 N N . ILE A 1 206 ? -19.909 -9.054 27.630 1.00 94.25 206 ILE A N 1
ATOM 1588 C CA . ILE A 1 206 ? -18.853 -8.205 27.077 1.00 94.25 206 ILE A CA 1
ATOM 1589 C C . ILE A 1 206 ? -18.729 -8.411 25.564 1.00 94.25 206 ILE A C 1
ATOM 1591 O O . ILE A 1 206 ? -18.561 -9.535 25.066 1.00 94.25 206 ILE A O 1
ATOM 1595 N N . GLU A 1 207 ? -18.802 -7.313 24.820 1.00 93.06 207 GLU A N 1
ATOM 1596 C CA . GLU A 1 207 ? -18.479 -7.315 23.400 1.00 93.06 207 GLU A CA 1
ATOM 1597 C C . GLU A 1 207 ? -16.958 -7.271 23.230 1.00 93.06 207 GLU A C 1
ATOM 1599 O O . GLU A 1 207 ? -16.254 -6.642 24.020 1.00 93.06 207 GLU A O 1
ATOM 1604 N N . VAL A 1 208 ? -16.426 -7.963 22.220 1.00 91.50 208 VAL A N 1
ATOM 1605 C CA . VAL A 1 208 ? -14.985 -7.973 21.947 1.00 91.50 208 VAL A CA 1
ATOM 1606 C C . VAL A 1 208 ? -14.744 -7.595 20.496 1.00 91.50 208 VAL A C 1
ATOM 1608 O O . VAL A 1 208 ? -15.241 -8.269 19.595 1.00 91.50 208 VAL A O 1
ATOM 1611 N N . ILE A 1 209 ? -13.957 -6.542 20.275 1.00 90.88 209 ILE A N 1
ATOM 1612 C CA . ILE A 1 209 ? -13.581 -6.071 18.939 1.00 90.88 209 ILE A CA 1
ATOM 1613 C C . ILE A 1 209 ? -12.059 -6.036 18.831 1.00 90.88 209 ILE A C 1
ATOM 1615 O O . ILE A 1 209 ? -11.355 -5.471 19.668 1.00 90.88 209 ILE A O 1
ATOM 1619 N N . THR A 1 210 ? -11.539 -6.630 17.765 1.00 88.19 210 THR A N 1
ATOM 1620 C CA . THR A 1 210 ? -10.117 -6.585 17.429 1.00 88.19 210 THR A CA 1
ATOM 1621 C C . THR A 1 210 ? -9.849 -5.411 16.494 1.00 88.19 210 THR A C 1
ATOM 1623 O O . THR A 1 210 ? -10.505 -5.280 15.462 1.00 88.19 210 THR A O 1
ATOM 1626 N N . ILE A 1 211 ? -8.882 -4.564 16.846 1.00 85.62 211 ILE A N 1
ATOM 1627 C CA . ILE A 1 211 ? -8.563 -3.332 16.123 1.00 85.62 211 ILE A CA 1
ATOM 1628 C C . ILE A 1 211 ? -7.063 -3.224 15.821 1.00 85.62 211 ILE A C 1
ATOM 1630 O O . ILE A 1 211 ? -6.200 -3.656 16.590 1.00 85.62 211 ILE A O 1
ATOM 1634 N N . SER A 1 212 ? -6.741 -2.587 14.700 1.00 81.94 212 SER A N 1
ATOM 1635 C CA . SER A 1 212 ? -5.385 -2.167 14.350 1.00 81.94 212 SER A CA 1
ATOM 1636 C C . SER A 1 212 ? -5.435 -0.740 13.826 1.00 81.94 212 SER A C 1
ATOM 1638 O O . SER A 1 212 ? -6.336 -0.377 13.078 1.00 81.94 212 SER A O 1
ATOM 1640 N N . SER A 1 213 ? -4.447 0.066 14.201 1.00 64.88 213 SER A N 1
ATOM 1641 C CA . SER A 1 213 ? -4.250 1.399 13.632 1.00 64.88 213 SER A CA 1
ATOM 1642 C C . SER A 1 213 ? -3.462 1.378 12.313 1.00 64.88 213 SER A C 1
ATOM 1644 O O . SER A 1 213 ? -3.227 2.442 11.749 1.00 64.88 213 SER A O 1
ATOM 1646 N N . LEU A 1 214 ? -3.017 0.204 11.838 1.00 58.56 214 LEU A N 1
ATOM 1647 C CA . LEU A 1 214 ? -2.131 0.055 10.676 1.00 58.56 214 LEU A CA 1
ATOM 1648 C C . LEU A 1 214 ? -2.806 -0.564 9.435 1.00 58.56 214 LEU A C 1
ATOM 1650 O O . LEU A 1 214 ? -2.419 -0.212 8.324 1.00 58.56 214 LEU A O 1
ATOM 1654 N N . ASN A 1 215 ? -3.842 -1.399 9.590 1.00 59.22 215 ASN A N 1
ATOM 1655 C CA . ASN A 1 215 ? -4.432 -2.167 8.473 1.00 59.22 215 ASN A CA 1
ATOM 1656 C C . ASN A 1 215 ? -5.497 -1.414 7.641 1.00 59.22 215 ASN A C 1
ATOM 1658 O O . ASN A 1 215 ? -6.081 -1.980 6.719 1.00 59.22 215 ASN A O 1
ATOM 1662 N N . GLU A 1 216 ? -5.779 -0.142 7.933 1.00 67.25 216 GLU A N 1
ATOM 1663 C CA . GLU A 1 216 ? -6.823 0.610 7.213 1.00 67.25 216 GLU A CA 1
ATOM 1664 C C . GLU A 1 216 ? -6.424 0.951 5.772 1.00 67.25 216 GLU A C 1
ATOM 1666 O O . GLU A 1 216 ? -7.276 0.951 4.889 1.00 67.25 216 GLU A O 1
ATOM 1671 N N . LYS A 1 217 ? -5.129 1.153 5.494 1.00 74.56 217 LYS A N 1
ATOM 1672 C CA . LYS A 1 217 ? -4.667 1.518 4.144 1.00 74.56 217 LYS A CA 1
ATOM 1673 C C . LYS A 1 217 ? -4.977 0.448 3.101 1.00 74.56 217 LYS A C 1
ATOM 1675 O O . LYS A 1 217 ? -5.316 0.787 1.969 1.00 74.56 217 LYS A O 1
ATOM 1680 N N . GLU A 1 218 ? -4.870 -0.827 3.475 1.00 78.19 218 GLU A N 1
ATOM 1681 C CA . GLU A 1 218 ? -5.229 -1.949 2.604 1.00 78.19 218 GLU A CA 1
ATOM 1682 C C . GLU A 1 218 ? -6.708 -1.862 2.228 1.00 78.19 218 GLU A C 1
ATOM 1684 O O . GLU A 1 218 ? -7.047 -1.834 1.046 1.00 78.19 218 GLU A O 1
ATOM 1689 N N . LYS A 1 219 ? -7.583 -1.719 3.229 1.00 79.25 219 LYS A N 1
ATOM 1690 C CA . LYS A 1 219 ? -9.033 -1.626 3.039 1.00 79.25 219 LYS A CA 1
ATOM 1691 C C . LYS A 1 219 ? -9.435 -0.386 2.240 1.00 79.25 219 LYS A C 1
ATOM 1693 O O . LYS A 1 219 ? -10.193 -0.518 1.283 1.00 79.25 219 LYS A O 1
ATOM 1698 N N . GLU A 1 220 ? -8.898 0.785 2.581 1.00 82.75 220 GLU A N 1
ATOM 1699 C CA . GLU A 1 220 ? -9.117 2.040 1.849 1.00 82.75 220 GLU A CA 1
ATOM 1700 C C . GLU A 1 220 ? -8.713 1.901 0.376 1.00 82.75 220 GLU A C 1
ATOM 1702 O O . GLU A 1 220 ? -9.465 2.293 -0.518 1.00 82.75 220 GLU A O 1
ATOM 1707 N N . THR A 1 221 ? -7.560 1.277 0.112 1.00 84.06 221 THR A N 1
ATOM 1708 C CA . THR A 1 221 ? -7.064 1.044 -1.252 1.00 84.06 221 THR A CA 1
ATOM 1709 C C . THR A 1 221 ? -7.927 0.035 -2.008 1.00 84.06 221 THR A C 1
ATOM 1711 O O . THR A 1 221 ? -8.143 0.219 -3.205 1.00 84.06 221 THR A O 1
ATOM 1714 N N . MET A 1 222 ? -8.467 -0.994 -1.339 1.00 80.81 222 MET A N 1
ATOM 1715 C CA . MET A 1 222 ? -9.398 -1.945 -1.966 1.00 80.81 222 MET A CA 1
ATOM 1716 C C . MET A 1 222 ? -10.698 -1.265 -2.391 1.00 80.81 222 MET A C 1
ATOM 1718 O O . MET A 1 222 ? -11.239 -1.597 -3.441 1.00 80.81 222 MET A O 1
ATOM 1722 N N . THR A 1 223 ? -11.201 -0.335 -1.574 1.00 81.44 223 THR A N 1
ATOM 1723 C CA . THR A 1 223 ? -12.461 0.386 -1.818 1.00 81.44 223 THR A CA 1
ATOM 1724 C C . THR A 1 223 ? -12.310 1.623 -2.704 1.00 81.44 223 THR A C 1
ATOM 1726 O O . THR A 1 223 ? -13.287 2.331 -2.927 1.00 81.44 223 THR A O 1
ATOM 1729 N N . ASN A 1 224 ? -11.102 1.907 -3.193 1.00 82.44 224 ASN A N 1
ATOM 1730 C CA . ASN A 1 224 ? -10.851 2.995 -4.132 1.00 82.44 224 ASN A CA 1
ATOM 1731 C C . ASN A 1 224 ? -11.441 2.660 -5.517 1.00 82.44 224 ASN A C 1
ATOM 1733 O O . ASN A 1 224 ? -11.380 1.513 -5.959 1.00 82.44 224 ASN A O 1
ATOM 1737 N N . ASP A 1 225 ? -11.917 3.678 -6.237 1.00 85.38 225 ASP A N 1
ATOM 1738 C CA . ASP A 1 225 ? -12.434 3.606 -7.613 1.00 85.38 225 ASP A CA 1
ATOM 1739 C C . ASP A 1 225 ? -11.454 2.996 -8.635 1.00 85.38 225 ASP A C 1
ATOM 1741 O O . ASP A 1 225 ? -11.845 2.642 -9.749 1.00 85.38 225 ASP A O 1
ATOM 1745 N N . ALA A 1 226 ? -10.173 2.847 -8.286 1.00 89.62 226 ALA A N 1
ATOM 1746 C CA . ALA A 1 226 ? -9.199 2.138 -9.110 1.00 89.62 226 ALA A CA 1
ATOM 1747 C C . ALA A 1 226 ? -9.364 0.602 -9.095 1.00 89.62 226 ALA A C 1
ATOM 1749 O O . ALA A 1 226 ? -8.896 -0.058 -10.027 1.00 89.62 226 ALA A O 1
ATOM 1750 N N . TYR A 1 227 ? -10.018 0.021 -8.079 1.00 91.75 227 TYR A N 1
ATOM 1751 C CA . TYR A 1 227 ? -10.212 -1.429 -7.893 1.00 91.75 227 TYR A CA 1
ATOM 1752 C C . TYR A 1 227 ? -8.949 -2.278 -8.183 1.00 91.75 227 TYR A C 1
ATOM 1754 O O . TYR A 1 227 ? -8.997 -3.153 -9.053 1.00 91.75 227 TYR A O 1
ATOM 1762 N N . PRO A 1 228 ? -7.791 -2.008 -7.547 1.00 94.62 228 PRO A N 1
ATOM 1763 C CA . PRO A 1 228 ? -6.570 -2.771 -7.795 1.00 94.62 228 PRO A CA 1
ATOM 1764 C C . PRO A 1 228 ? -6.635 -4.181 -7.197 1.00 94.62 228 PRO A C 1
ATOM 1766 O O . PRO A 1 228 ? -7.399 -4.451 -6.271 1.00 94.62 228 PRO A O 1
ATOM 1769 N N . ILE A 1 229 ? -5.750 -5.055 -7.671 1.00 95.00 229 ILE A N 1
ATOM 1770 C CA . ILE A 1 229 ? -5.387 -6.286 -6.970 1.00 95.00 229 ILE A CA 1
ATOM 1771 C C . ILE A 1 229 ? -4.456 -5.908 -5.816 1.00 95.00 229 ILE A C 1
ATOM 1773 O O . ILE A 1 229 ? -3.398 -5.312 -6.033 1.00 95.00 229 ILE A O 1
ATOM 1777 N N . ILE A 1 230 ? -4.823 -6.275 -4.592 1.00 93.06 230 ILE A N 1
ATOM 1778 C CA . ILE A 1 230 ? -3.995 -6.102 -3.396 1.00 93.06 230 ILE A CA 1
ATOM 1779 C C . ILE A 1 230 ? -3.479 -7.460 -2.943 1.00 93.06 230 ILE A C 1
ATOM 1781 O O . ILE A 1 230 ? -4.251 -8.408 -2.809 1.00 93.06 230 ILE A O 1
ATOM 1785 N N . LEU A 1 231 ? -2.170 -7.558 -2.715 1.00 90.94 231 LEU A N 1
ATOM 1786 C CA . LEU A 1 231 ? -1.565 -8.744 -2.118 1.00 90.94 231 LEU A CA 1
ATOM 1787 C C . LEU A 1 231 ? -1.778 -8.723 -0.604 1.00 90.94 231 LEU A C 1
ATOM 1789 O O . LEU A 1 231 ? -1.229 -7.861 0.079 1.00 90.94 231 LEU A O 1
ATOM 1793 N N . LEU A 1 232 ? -2.551 -9.682 -0.100 1.00 85.12 232 LEU A N 1
ATOM 1794 C CA . LEU A 1 232 ? -2.921 -9.808 1.307 1.00 85.12 232 LEU A CA 1
ATOM 1795 C C . LEU A 1 232 ? -2.408 -11.118 1.897 1.00 85.12 232 LEU A C 1
ATOM 1797 O O . LEU A 1 232 ? -2.338 -12.142 1.212 1.00 85.12 232 LEU A O 1
ATOM 1801 N N . HIS A 1 233 ? -2.114 -11.099 3.193 1.00 80.38 233 HIS A N 1
ATOM 1802 C CA . HIS A 1 233 ? -1.872 -12.320 3.950 1.00 80.38 233 HIS A CA 1
ATOM 1803 C C . HIS A 1 233 ? -3.208 -12.983 4.318 1.00 80.38 233 HIS A C 1
ATOM 1805 O O . HIS A 1 233 ? -4.069 -12.327 4.916 1.00 80.38 233 HIS A O 1
ATOM 1811 N N . PRO A 1 234 ? -3.414 -14.270 3.985 1.00 75.6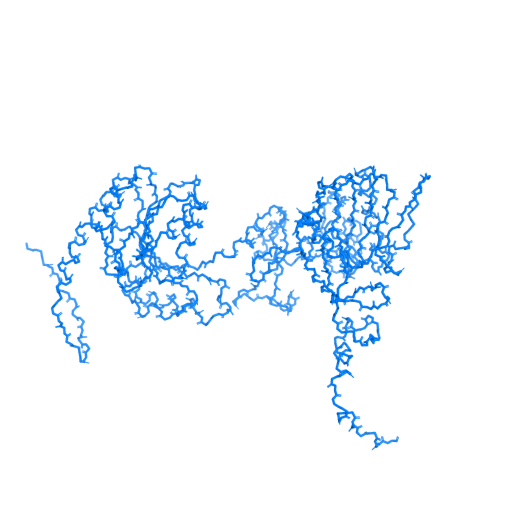9 234 PRO A N 1
ATOM 1812 C CA . PRO A 1 234 ? -4.593 -14.989 4.440 1.00 75.69 234 PRO A CA 1
ATOM 1813 C C . PRO A 1 234 ? -4.586 -15.100 5.969 1.00 75.69 234 PRO A C 1
ATOM 1815 O O . PRO A 1 234 ? -3.543 -15.305 6.589 1.00 75.69 234 PRO A O 1
ATOM 1818 N N . LYS A 1 235 ? -5.768 -14.977 6.584 1.00 71.69 235 LYS A N 1
ATOM 1819 C CA . LYS A 1 235 ? -5.951 -15.294 8.011 1.00 71.69 235 LYS A CA 1
ATOM 1820 C C . LYS A 1 235 ? -5.767 -16.800 8.226 1.00 71.69 235 LYS A C 1
ATOM 1822 O O . LYS A 1 235 ? -6.053 -17.567 7.316 1.00 71.69 235 LYS A O 1
ATOM 1827 N N . GLU A 1 236 ? -5.383 -17.232 9.429 1.00 63.91 236 GLU A N 1
ATOM 1828 C CA . GLU A 1 236 ? -5.086 -18.650 9.731 1.00 63.91 236 GLU A CA 1
ATOM 1829 C C . GLU A 1 236 ? -6.205 -19.632 9.330 1.00 63.91 236 GLU A C 1
ATOM 1831 O O . GLU A 1 236 ? -5.926 -20.730 8.861 1.00 63.91 236 GLU A O 1
ATOM 1836 N N . ASN A 1 237 ? -7.471 -19.217 9.435 1.00 66.62 237 ASN A N 1
ATOM 1837 C CA . ASN A 1 237 ? -8.631 -20.043 9.077 1.00 66.62 237 ASN A CA 1
ATOM 1838 C C . ASN A 1 237 ? -9.107 -19.857 7.623 1.00 66.62 237 ASN A C 1
ATOM 1840 O O . ASN A 1 237 ? -10.138 -20.408 7.232 1.00 66.62 237 ASN A O 1
ATOM 1844 N N . PHE A 1 238 ? -8.403 -19.056 6.821 1.00 69.38 238 PHE A N 1
ATOM 1845 C CA . PHE A 1 238 ? -8.714 -18.851 5.412 1.00 69.38 238 PHE A CA 1
ATOM 1846 C C . PHE A 1 238 ? -7.967 -19.885 4.574 1.00 69.38 238 PHE A C 1
ATOM 1848 O O . PHE A 1 238 ? -6.755 -19.804 4.389 1.00 69.38 238 PHE A O 1
ATOM 1855 N N . THR A 1 239 ? -8.702 -20.865 4.059 1.00 65.25 239 THR A N 1
ATOM 1856 C CA . THR A 1 239 ? -8.157 -21.887 3.167 1.00 65.25 239 THR A CA 1
ATOM 1857 C C . THR A 1 239 ? -8.473 -21.528 1.722 1.00 65.25 239 THR A C 1
ATOM 1859 O O . THR A 1 239 ? -9.624 -21.307 1.353 1.00 65.25 239 THR A O 1
ATOM 1862 N N . ILE A 1 240 ? -7.429 -21.469 0.899 1.00 72.06 240 ILE A N 1
ATOM 1863 C CA . ILE A 1 240 ? -7.530 -21.376 -0.555 1.00 72.06 240 ILE A CA 1
ATOM 1864 C C . ILE A 1 240 ? -6.793 -22.574 -1.155 1.00 72.06 240 ILE A C 1
ATOM 1866 O O . ILE A 1 240 ? -5.871 -23.100 -0.531 1.00 72.06 240 ILE A O 1
ATOM 1870 N N . SER A 1 241 ? -7.206 -23.038 -2.336 1.00 75.19 241 SER A N 1
ATOM 1871 C CA . SER A 1 241 ? -6.488 -24.121 -3.018 1.00 75.19 241 SER A CA 1
ATOM 1872 C C . SER A 1 241 ? -5.024 -23.725 -3.237 1.00 75.19 241 SER A C 1
ATOM 1874 O O . SER A 1 241 ? -4.748 -22.609 -3.683 1.00 75.19 241 SER A O 1
ATOM 1876 N N . ASN A 1 242 ? -4.094 -24.656 -2.996 1.00 72.50 242 ASN A N 1
ATOM 1877 C CA . ASN A 1 242 ? -2.669 -24.474 -3.309 1.00 72.50 242 ASN A CA 1
ATOM 1878 C C . ASN A 1 242 ? -2.426 -24.231 -4.812 1.00 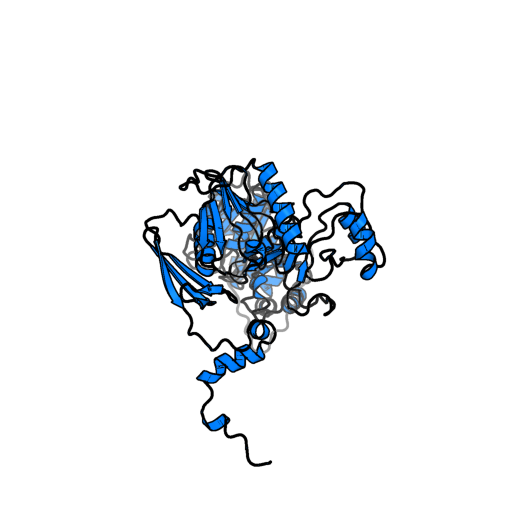72.50 242 ASN A C 1
ATOM 1880 O O . ASN A 1 242 ? -1.350 -23.784 -5.196 1.00 72.50 242 ASN A O 1
ATOM 1884 N N . GLU A 1 243 ? -3.421 -24.509 -5.659 1.00 77.81 243 GLU A N 1
ATOM 1885 C CA . GLU A 1 243 ? -3.402 -24.193 -7.090 1.00 77.81 243 GLU A CA 1
ATOM 1886 C C . GLU A 1 243 ? -3.539 -22.686 -7.372 1.00 77.81 243 GLU A C 1
ATOM 1888 O O . GLU A 1 243 ? -3.121 -22.228 -8.430 1.00 77.81 243 GLU A O 1
ATOM 1893 N N . ILE A 1 244 ? -4.097 -21.904 -6.437 1.00 77.12 244 ILE A N 1
ATOM 1894 C CA . ILE A 1 244 ? -4.302 -20.454 -6.602 1.00 77.12 244 ILE A CA 1
ATOM 1895 C C . ILE A 1 244 ? -3.078 -19.665 -6.130 1.00 77.12 244 ILE A C 1
ATOM 1897 O O . ILE A 1 244 ? -2.676 -18.693 -6.767 1.00 77.12 244 ILE A O 1
ATOM 1901 N N . SER A 1 245 ? -2.473 -20.064 -5.011 1.00 78.25 245 SER A N 1
ATOM 1902 C CA . SER A 1 245 ? -1.218 -19.479 -4.545 1.00 78.25 245 SER A CA 1
ATOM 1903 C C . SER A 1 245 ? -0.403 -20.507 -3.776 1.00 78.25 245 SER A C 1
ATOM 1905 O O . SER A 1 245 ? -0.882 -21.107 -2.818 1.00 78.25 245 SER A O 1
ATOM 1907 N N . THR A 1 246 ? 0.858 -20.664 -4.171 1.00 66.50 246 THR A N 1
ATOM 1908 C CA . THR A 1 246 ? 1.861 -21.439 -3.427 1.00 66.50 246 THR A CA 1
ATOM 1909 C C . THR A 1 246 ? 2.599 -20.589 -2.387 1.00 66.50 246 THR A C 1
ATOM 1911 O O . THR A 1 246 ? 3.487 -21.090 -1.703 1.00 66.50 246 THR A O 1
ATOM 1914 N N . ASN A 1 247 ? 2.277 -19.295 -2.300 1.00 67.06 247 ASN A N 1
ATOM 1915 C CA . ASN A 1 247 ? 2.905 -18.332 -1.402 1.00 67.06 247 ASN A CA 1
ATOM 1916 C C . ASN A 1 247 ? 1.956 -17.962 -0.253 1.00 67.06 247 ASN A C 1
ATOM 1918 O O . ASN A 1 247 ? 0.740 -18.067 -0.372 1.00 67.06 247 ASN A O 1
ATOM 1922 N N . ASN A 1 248 ? 2.502 -17.387 0.821 1.00 74.31 248 ASN A N 1
ATOM 1923 C CA . ASN A 1 248 ? 1.724 -16.856 1.954 1.00 74.31 248 ASN A CA 1
ATOM 1924 C C . ASN A 1 248 ? 0.971 -15.543 1.632 1.00 74.31 248 ASN A C 1
ATOM 1926 O O . ASN A 1 248 ? 0.629 -14.790 2.544 1.00 74.31 248 ASN A O 1
ATOM 1930 N N . LEU A 1 249 ? 0.774 -15.228 0.351 1.00 83.44 249 LEU A N 1
ATOM 1931 C CA . LEU A 1 249 ? 0.107 -14.025 -0.140 1.00 83.44 249 LEU A CA 1
ATOM 1932 C C . LEU A 1 249 ? -0.927 -14.405 -1.194 1.00 83.44 249 LEU A C 1
ATOM 1934 O O . LEU A 1 249 ? -0.690 -15.293 -2.016 1.00 83.44 249 LEU A O 1
ATOM 1938 N N . ILE A 1 250 ? -2.047 -13.690 -1.195 1.00 87.69 250 ILE A N 1
ATOM 1939 C CA . ILE A 1 250 ? -3.145 -13.861 -2.146 1.00 87.69 250 ILE A CA 1
ATOM 1940 C C . ILE A 1 250 ? -3.469 -12.499 -2.752 1.00 87.69 250 ILE A C 1
ATOM 1942 O O . ILE A 1 250 ? -3.620 -11.518 -2.027 1.00 87.69 250 ILE A O 1
ATOM 1946 N N . GLY A 1 251 ? -3.571 -12.436 -4.079 1.00 90.56 251 GLY A N 1
ATOM 1947 C CA . GLY A 1 251 ? -4.059 -11.251 -4.778 1.00 90.56 251 GLY A CA 1
ATOM 1948 C C . GLY A 1 251 ? -5.581 -11.185 -4.730 1.00 90.56 251 GLY A C 1
ATOM 1949 O O . GLY A 1 251 ? -6.249 -12.086 -5.230 1.00 90.56 251 GLY A O 1
ATOM 1950 N N . VAL A 1 252 ? -6.127 -10.122 -4.144 1.00 89.75 252 VAL A N 1
ATOM 1951 C CA . VAL A 1 252 ? -7.573 -9.904 -4.019 1.00 89.75 252 VAL A CA 1
ATOM 1952 C C . VAL A 1 252 ? -7.944 -8.581 -4.674 1.00 89.75 252 VAL A C 1
ATOM 1954 O O . VAL A 1 252 ? -7.323 -7.560 -4.395 1.00 89.75 252 VAL A O 1
ATOM 1957 N N . MET A 1 253 ? -8.981 -8.579 -5.512 1.00 90.94 253 MET A N 1
ATOM 1958 C CA . MET A 1 253 ? -9.610 -7.356 -6.017 1.00 90.94 253 MET A CA 1
ATOM 1959 C C . MET A 1 253 ? -11.115 -7.387 -5.772 1.00 90.94 253 MET A C 1
ATOM 1961 O O . MET A 1 253 ? -11.739 -8.449 -5.794 1.00 90.94 253 MET A O 1
ATOM 1965 N N . LEU A 1 254 ? -11.703 -6.212 -5.553 1.00 90.06 254 LEU A N 1
ATOM 1966 C CA . LEU A 1 254 ? -13.153 -6.050 -5.591 1.00 90.06 254 LEU A CA 1
ATOM 1967 C C . LEU A 1 254 ? -13.629 -5.999 -7.047 1.00 90.06 254 LEU A C 1
ATOM 1969 O O . LEU A 1 254 ? -12.876 -5.601 -7.931 1.00 90.06 254 LEU A O 1
ATOM 1973 N N . ALA A 1 255 ? -14.880 -6.393 -7.294 1.00 89.88 255 ALA A N 1
ATOM 1974 C CA . ALA A 1 255 ? -15.446 -6.418 -8.638 1.00 89.88 255 ALA A CA 1
ATOM 1975 C C . ALA A 1 255 ? -15.481 -4.998 -9.255 1.00 89.88 255 ALA A C 1
ATOM 1977 O O . ALA A 1 255 ? -16.255 -4.164 -8.785 1.00 89.88 255 ALA A O 1
ATOM 1978 N N . PRO A 1 256 ? -14.704 -4.716 -10.322 1.00 89.00 256 PRO A N 1
ATOM 1979 C CA . PRO A 1 256 ? -14.560 -3.364 -10.872 1.00 89.00 256 PRO A CA 1
ATOM 1980 C C . PRO A 1 256 ? -15.710 -2.948 -11.804 1.00 89.00 256 PRO A C 1
ATOM 1982 O O . PRO A 1 256 ? -15.700 -1.852 -12.358 1.00 89.00 256 PRO A O 1
ATOM 1985 N N . SER A 1 257 ? -16.682 -3.830 -12.054 1.00 87.75 257 SER A N 1
ATOM 1986 C CA . SER A 1 257 ? -17.816 -3.559 -12.941 1.00 87.75 257 SER A CA 1
ATOM 1987 C C . SER A 1 257 ? -19.095 -4.202 -12.421 1.00 87.75 257 SER A C 1
ATOM 1989 O O . SER A 1 257 ? -19.047 -5.232 -11.748 1.00 87.75 257 SER A O 1
ATOM 1991 N N . ALA A 1 258 ? -20.246 -3.629 -12.788 1.00 87.69 258 ALA A N 1
ATOM 1992 C CA . ALA A 1 258 ? -21.559 -4.172 -12.433 1.00 87.69 258 ALA A CA 1
ATOM 1993 C C . ALA A 1 258 ? -21.727 -5.632 -12.886 1.00 87.69 258 ALA A C 1
ATOM 1995 O O . ALA A 1 258 ? -22.286 -6.446 -12.163 1.00 87.69 258 ALA A O 1
ATOM 1996 N N . TYR A 1 259 ? -21.177 -5.981 -14.050 1.00 86.69 259 TYR A N 1
ATOM 1997 C CA . TYR A 1 259 ? -21.216 -7.346 -14.560 1.00 86.69 259 TYR A CA 1
ATOM 1998 C C . TYR A 1 259 ? -20.444 -8.325 -13.661 1.00 86.69 259 TYR A C 1
ATOM 2000 O O . TYR A 1 259 ? -20.985 -9.353 -13.263 1.00 86.69 259 TYR A O 1
ATOM 2008 N N . LEU A 1 260 ? -19.203 -7.991 -13.286 1.00 87.81 260 LEU A N 1
ATOM 2009 C CA . LEU A 1 260 ? -18.413 -8.830 -12.377 1.00 87.81 260 LEU A CA 1
ATOM 2010 C C . LEU A 1 260 ? -19.026 -8.878 -10.973 1.00 87.81 260 LEU A C 1
ATOM 2012 O O . LEU A 1 260 ? -18.956 -9.910 -10.314 1.00 87.81 260 LEU A O 1
ATOM 2016 N N . TYR A 1 261 ? -19.663 -7.792 -10.530 1.00 87.81 261 TYR A N 1
ATOM 2017 C CA . TYR A 1 261 ? -20.392 -7.764 -9.266 1.00 87.81 261 TYR A CA 1
ATOM 2018 C C . TYR A 1 261 ? -21.561 -8.757 -9.273 1.00 87.81 261 TYR A C 1
ATOM 2020 O O . TYR A 1 261 ? -21.661 -9.585 -8.368 1.00 87.81 261 TYR A O 1
ATOM 2028 N N . GLU A 1 262 ? -22.400 -8.732 -10.314 1.00 87.00 262 GLU A N 1
ATOM 2029 C CA . GLU A 1 262 ? -23.511 -9.680 -10.466 1.00 87.00 262 GLU A CA 1
ATOM 2030 C C . GLU A 1 262 ? -23.023 -11.123 -10.633 1.00 87.00 262 GLU A C 1
ATOM 2032 O O . GLU A 1 262 ? -23.620 -12.045 -10.077 1.00 87.00 262 GLU A O 1
ATOM 2037 N N . LEU A 1 263 ? -21.904 -11.337 -11.332 1.00 86.19 263 LEU A N 1
ATOM 2038 C CA . LEU A 1 263 ? -21.289 -12.658 -11.467 1.00 86.19 263 LEU A CA 1
ATOM 2039 C C . LEU A 1 263 ? -20.857 -13.219 -10.104 1.00 86.19 263 LEU A C 1
ATOM 2041 O O . LEU A 1 263 ? -21.208 -14.349 -9.767 1.00 86.19 263 LEU A O 1
ATOM 2045 N N . CYS A 1 264 ? -20.143 -12.430 -9.298 1.00 86.31 264 CYS A N 1
ATOM 2046 C CA . CYS A 1 264 ? -19.740 -12.829 -7.947 1.00 86.31 264 CYS A CA 1
ATOM 2047 C C . CYS A 1 264 ? -20.956 -13.053 -7.032 1.00 86.31 264 CYS A C 1
ATOM 2049 O O . CYS A 1 264 ? -20.995 -14.018 -6.267 1.00 86.31 264 CYS A O 1
ATOM 2051 N N . ARG A 1 265 ? -21.977 -12.191 -7.135 1.00 83.56 265 ARG A N 1
ATOM 2052 C CA . ARG A 1 265 ? -23.223 -12.295 -6.362 1.00 83.56 265 ARG A CA 1
ATOM 2053 C C . ARG A 1 265 ? -23.986 -13.586 -6.678 1.00 83.56 265 ARG A C 1
ATOM 2055 O O . ARG A 1 265 ? -24.431 -14.260 -5.752 1.00 83.56 265 ARG A O 1
ATOM 2062 N N . ASN A 1 266 ? -24.121 -13.941 -7.957 1.00 82.69 266 ASN A N 1
ATOM 2063 C CA . ASN A 1 266 ? -24.867 -15.125 -8.396 1.00 82.69 266 ASN A CA 1
ATOM 2064 C C . ASN A 1 266 ? -24.105 -16.437 -8.165 1.00 82.69 266 ASN A C 1
ATOM 2066 O O . ASN A 1 266 ? -24.729 -17.443 -7.837 1.00 82.69 266 ASN A O 1
ATOM 2070 N N . ASN A 1 267 ? -22.772 -16.423 -8.262 1.00 76.19 267 ASN A N 1
ATOM 2071 C CA . ASN A 1 267 ? -21.932 -17.591 -7.976 1.00 76.19 267 ASN A CA 1
ATOM 2072 C C . ASN A 1 267 ? -21.751 -17.877 -6.471 1.00 76.19 267 ASN A C 1
ATOM 2074 O O . ASN A 1 267 ? -21.047 -18.820 -6.122 1.00 76.19 267 ASN A O 1
ATOM 2078 N N . GLN A 1 268 ? -22.367 -17.084 -5.579 1.00 63.34 268 GLN A N 1
ATOM 2079 C CA . GLN A 1 268 ? -22.254 -17.211 -4.116 1.00 63.34 268 GLN A CA 1
ATOM 2080 C C . GLN A 1 268 ? -20.798 -17.315 -3.618 1.00 63.34 268 GLN A C 1
ATOM 2082 O O . GLN A 1 268 ? -20.515 -18.015 -2.645 1.00 63.34 268 GLN A O 1
ATOM 2087 N N . GLY A 1 269 ? -19.856 -16.629 -4.273 1.00 70.75 269 GLY A N 1
ATOM 2088 C CA . GLY A 1 269 ? -18.441 -16.788 -3.955 1.00 70.75 269 GLY A CA 1
ATOM 2089 C C . GLY A 1 269 ? -17.493 -15.898 -4.751 1.00 70.75 269 GLY A C 1
ATOM 2090 O O . GLY A 1 269 ? -17.895 -15.099 -5.598 1.00 70.75 269 GLY A O 1
ATOM 2091 N N . SER A 1 270 ? -16.206 -16.042 -4.441 1.00 77.81 270 SER A N 1
ATOM 2092 C CA . SER A 1 270 ? -15.106 -15.377 -5.141 1.00 77.81 270 SER A CA 1
ATOM 2093 C C . SER A 1 270 ? -14.827 -16.049 -6.486 1.00 77.81 270 SER A C 1
ATOM 2095 O O . SER A 1 270 ? -14.893 -17.271 -6.598 1.00 77.81 270 SER A O 1
ATOM 2097 N N . VAL A 1 271 ? -14.457 -15.255 -7.491 1.00 85.94 271 VAL A N 1
ATOM 2098 C CA . VAL A 1 271 ? -14.078 -15.737 -8.827 1.00 85.94 271 VAL A CA 1
ATOM 2099 C C . VAL A 1 271 ? -12.569 -15.581 -9.010 1.00 85.94 271 VAL A C 1
ATOM 2101 O O . VAL A 1 271 ? -12.003 -14.552 -8.636 1.00 85.94 271 VAL A O 1
ATOM 2104 N N . LEU A 1 272 ? -11.915 -16.591 -9.592 1.00 88.06 272 LEU A N 1
ATOM 2105 C CA . LEU A 1 272 ? -10.525 -16.475 -10.025 1.00 88.06 272 LEU A CA 1
ATOM 2106 C C . LEU A 1 272 ? -10.472 -15.645 -11.310 1.00 88.06 272 LEU A C 1
ATOM 2108 O O . LEU A 1 272 ? -11.127 -15.977 -12.295 1.00 88.06 272 LEU A O 1
ATOM 2112 N N . ALA A 1 273 ? -9.682 -14.578 -11.296 1.00 89.31 273 ALA A N 1
ATOM 2113 C CA . ALA A 1 273 ? -9.488 -13.709 -12.445 1.00 89.31 273 ALA A CA 1
ATOM 2114 C C . ALA A 1 273 ? -7.995 -13.586 -12.753 1.00 89.31 273 ALA A C 1
ATOM 2116 O O . ALA A 1 273 ? -7.190 -13.263 -11.880 1.00 89.31 273 ALA A O 1
ATOM 2117 N N . THR A 1 274 ? -7.644 -13.852 -14.007 1.00 90.88 274 THR A N 1
ATOM 2118 C CA . THR A 1 274 ? -6.297 -13.705 -14.561 1.00 90.88 274 THR A CA 1
ATOM 2119 C C . THR A 1 274 ? -6.393 -13.041 -15.930 1.00 90.88 274 THR A C 1
ATOM 2121 O O . THR A 1 274 ? -7.471 -12.983 -16.525 1.00 90.88 274 THR A O 1
ATOM 2124 N N . SER A 1 275 ? -5.272 -12.531 -16.429 1.00 90.31 275 SER A N 1
ATOM 2125 C CA . SER A 1 275 ? -5.192 -11.964 -17.770 1.00 90.31 275 SER A CA 1
ATOM 2126 C C . SER A 1 275 ? -5.573 -13.013 -18.825 1.00 90.31 275 SER A C 1
ATOM 2128 O O . SER A 1 275 ? -5.150 -14.170 -18.761 1.00 90.31 275 SER A O 1
ATOM 2130 N N . ALA A 1 276 ? -6.414 -12.609 -19.778 1.00 90.94 276 ALA A N 1
ATOM 2131 C CA . ALA A 1 276 ? -6.896 -13.460 -20.861 1.00 90.94 276 ALA A CA 1
ATOM 2132 C C . ALA A 1 276 ? -5.854 -13.513 -21.986 1.00 90.94 276 ALA A C 1
ATOM 2134 O O . ALA A 1 276 ? -5.926 -12.766 -22.962 1.00 90.94 276 ALA A O 1
ATOM 2135 N N . ASN A 1 277 ? -4.840 -14.354 -21.807 1.00 90.12 277 ASN A N 1
ATOM 2136 C CA . ASN A 1 277 ? -3.758 -14.535 -22.764 1.00 90.12 277 ASN A CA 1
ATOM 2137 C C . ASN A 1 277 ? -3.088 -15.899 -22.594 1.00 90.12 277 ASN A C 1
ATOM 2139 O O . ASN A 1 277 ? -3.080 -16.490 -21.513 1.00 90.12 277 ASN A O 1
ATOM 2143 N N . ILE A 1 278 ? -2.442 -16.360 -23.661 1.00 87.06 278 ILE A N 1
ATOM 2144 C CA . ILE A 1 278 ? -1.466 -17.444 -23.568 1.00 87.06 278 ILE A CA 1
ATOM 2145 C C . ILE A 1 278 ? -0.249 -16.922 -22.794 1.00 87.06 278 ILE A C 1
ATOM 2147 O O . ILE A 1 278 ? 0.181 -15.778 -22.972 1.00 87.06 278 ILE A O 1
ATOM 2151 N N . SER A 1 279 ? 0.309 -17.759 -21.916 1.00 85.62 279 SER A N 1
ATOM 2152 C CA . SER A 1 279 ? 1.431 -17.388 -21.050 1.00 85.62 279 SER A CA 1
ATOM 2153 C C . SER A 1 279 ? 2.579 -16.742 -21.836 1.00 85.62 279 SER A C 1
ATOM 2155 O O . SER A 1 279 ? 3.176 -17.368 -22.709 1.00 85.62 279 SER A O 1
ATOM 2157 N N . GLY A 1 280 ? 2.920 -15.503 -21.474 1.00 84.19 280 GLY A N 1
ATOM 2158 C CA . GLY A 1 280 ? 4.001 -14.729 -22.091 1.00 84.19 280 GLY A CA 1
ATOM 2159 C C . GLY A 1 280 ? 3.583 -13.828 -23.258 1.00 84.19 280 GLY A C 1
ATOM 2160 O O . GLY A 1 280 ? 4.431 -13.075 -23.736 1.00 84.19 280 GLY A O 1
ATOM 2161 N N . LEU A 1 281 ? 2.320 -13.870 -23.689 1.00 89.44 281 LEU A N 1
ATOM 2162 C CA . LEU A 1 281 ? 1.762 -13.004 -24.737 1.00 89.44 281 LEU A CA 1
ATOM 2163 C C . LEU A 1 281 ? 0.943 -11.834 -24.154 1.00 89.44 281 LEU A C 1
ATOM 2165 O O . LEU A 1 281 ? 0.592 -11.888 -22.970 1.00 89.44 281 LEU A O 1
ATOM 2169 N N . PRO A 1 282 ? 0.623 -10.790 -24.947 1.00 90.44 282 PRO A N 1
ATOM 2170 C CA . PRO A 1 282 ? -0.182 -9.659 -24.491 1.00 90.44 282 PRO A CA 1
ATOM 2171 C C . PRO A 1 282 ? -1.629 -10.053 -24.189 1.00 90.44 282 PRO A C 1
ATOM 2173 O O . PRO A 1 282 ? -2.115 -11.088 -24.645 1.00 90.44 282 PRO A O 1
ATOM 2176 N N . LEU A 1 283 ? -2.343 -9.178 -23.477 1.00 92.50 283 LEU A N 1
ATOM 2177 C CA . LEU A 1 283 ? -3.777 -9.326 -23.238 1.00 92.50 283 LEU A CA 1
ATOM 2178 C C . LEU A 1 283 ? -4.552 -9.365 -24.563 1.00 92.50 283 LEU A C 1
ATOM 2180 O O . LEU A 1 283 ? -4.445 -8.442 -25.376 1.00 92.50 283 LEU A O 1
ATOM 2184 N N . ILE A 1 284 ? -5.390 -10.385 -24.739 1.00 93.00 284 ILE A N 1
ATOM 2185 C CA . ILE A 1 284 ? -6.322 -10.461 -25.862 1.00 93.00 284 ILE A CA 1
ATOM 2186 C C . ILE A 1 284 ? -7.547 -9.609 -25.528 1.00 93.00 284 ILE A C 1
ATOM 2188 O O . ILE A 1 284 ? -8.191 -9.791 -24.496 1.00 93.00 284 ILE A O 1
ATOM 2192 N N . TYR A 1 285 ? -7.862 -8.653 -26.400 1.00 91.81 285 TYR A N 1
ATOM 2193 C CA . TYR A 1 285 ? -8.938 -7.677 -26.182 1.00 91.81 285 TYR A CA 1
ATOM 2194 C C . TYR A 1 285 ? -9.855 -7.484 -27.396 1.00 91.81 285 TYR A C 1
ATOM 2196 O O . TYR A 1 285 ? -10.878 -6.808 -27.292 1.00 91.81 285 TYR A O 1
ATOM 2204 N N . GLU A 1 286 ? -9.492 -8.052 -28.547 1.00 93.00 286 GLU A N 1
ATOM 2205 C CA . GLU A 1 286 ? -10.295 -8.013 -29.766 1.00 93.00 286 GLU A CA 1
ATOM 2206 C C . GLU A 1 286 ? -11.178 -9.258 -29.829 1.00 93.00 286 GLU A C 1
ATOM 2208 O O . GLU A 1 286 ? -10.670 -10.377 -29.771 1.00 93.00 286 GLU A O 1
ATOM 2213 N N . ASN A 1 287 ? -12.494 -9.069 -29.981 1.00 92.81 287 ASN A N 1
ATOM 2214 C CA . ASN A 1 287 ? -13.475 -10.160 -29.901 1.00 92.81 287 ASN A CA 1
ATOM 2215 C C . ASN A 1 287 ? -13.148 -11.320 -30.855 1.00 92.81 287 ASN A C 1
ATOM 2217 O O . ASN A 1 287 ? -13.211 -12.474 -30.455 1.00 92.81 287 ASN A O 1
ATOM 2221 N N . LYS A 1 288 ? -12.727 -11.014 -32.089 1.00 91.62 288 LYS A N 1
ATOM 2222 C CA . LYS A 1 288 ? -12.376 -12.032 -33.085 1.00 91.62 288 LYS A CA 1
ATOM 2223 C C . LYS A 1 288 ? -11.178 -12.891 -32.653 1.00 91.62 288 LYS A C 1
ATOM 2225 O O . LYS A 1 288 ? -11.218 -14.106 -32.781 1.00 91.62 288 LYS A O 1
ATOM 2230 N N . ILE A 1 289 ? -10.135 -12.263 -32.109 1.00 91.38 289 ILE A N 1
ATOM 2231 C CA . ILE A 1 289 ? -8.944 -12.974 -31.618 1.00 91.38 289 ILE A CA 1
ATOM 2232 C C . ILE A 1 289 ? -9.307 -13.797 -30.377 1.00 91.38 289 ILE A C 1
ATOM 2234 O O . ILE A 1 289 ? -8.861 -14.929 -30.232 1.00 91.38 289 ILE A O 1
ATOM 2238 N N . ALA A 1 290 ? -10.160 -13.259 -29.500 1.00 91.62 290 ALA A N 1
ATOM 2239 C CA . ALA A 1 290 ? -10.632 -13.966 -28.313 1.00 91.62 290 ALA A CA 1
ATOM 2240 C C . ALA A 1 290 ? -11.373 -15.269 -28.665 1.00 91.62 290 ALA A C 1
ATOM 2242 O O . ALA A 1 290 ? -11.146 -16.287 -28.018 1.00 91.62 290 ALA A O 1
ATOM 2243 N N . GLU A 1 291 ? -12.220 -15.258 -29.696 1.00 89.75 291 GLU A N 1
ATOM 2244 C CA . GLU A 1 291 ? -12.906 -16.461 -30.193 1.00 89.75 291 GLU A CA 1
ATOM 2245 C C . GLU A 1 291 ? -11.940 -17.500 -30.766 1.00 89.75 291 GLU A C 1
ATOM 2247 O O . GLU A 1 291 ? -12.131 -18.694 -30.556 1.00 89.75 291 GLU A O 1
ATOM 2252 N N . GLU A 1 292 ? -10.904 -17.062 -31.479 1.00 89.38 292 GLU A N 1
ATOM 2253 C CA . GLU A 1 292 ? -9.948 -17.959 -32.135 1.00 89.38 292 GLU A CA 1
ATOM 2254 C C . GLU A 1 292 ? -8.938 -18.561 -31.141 1.00 89.38 292 GLU A C 1
ATOM 2256 O O . GLU A 1 292 ? -8.647 -19.757 -31.203 1.00 89.38 292 GLU A O 1
ATOM 2261 N N . GLU A 1 293 ? -8.419 -17.757 -30.208 1.00 89.81 293 GLU A N 1
ATOM 2262 C CA . GLU A 1 293 ? -7.294 -18.140 -29.346 1.00 89.81 293 GLU A CA 1
ATOM 2263 C C . GLU A 1 293 ? -7.703 -18.595 -27.937 1.00 89.81 293 GLU A C 1
ATOM 2265 O O . GLU A 1 293 ? -7.046 -19.465 -27.366 1.00 89.81 293 GLU A O 1
ATOM 2270 N N . LEU A 1 294 ? -8.776 -18.054 -27.339 1.00 90.69 294 LEU A N 1
ATOM 2271 C CA . LEU A 1 294 ? -9.116 -18.390 -25.945 1.00 90.69 294 LEU A CA 1
ATOM 2272 C C . LEU A 1 294 ? -9.877 -19.711 -25.809 1.00 90.69 294 LEU A C 1
ATOM 2274 O O . LEU A 1 294 ? -9.868 -20.297 -24.727 1.00 90.69 294 LEU A O 1
ATOM 2278 N N . LEU A 1 295 ? -10.474 -20.236 -26.882 1.00 88.06 295 LEU A N 1
ATOM 2279 C CA . LEU A 1 295 ? -11.164 -21.533 -26.846 1.00 88.06 295 LEU A CA 1
ATOM 2280 C C . LEU A 1 295 ? -10.220 -22.716 -26.578 1.00 88.06 295 LEU A C 1
ATOM 2282 O O . LEU A 1 295 ? -10.682 -23.789 -26.200 1.00 88.06 295 LEU A O 1
ATOM 2286 N N . SER A 1 296 ? -8.899 -22.544 -26.723 1.00 86.19 296 SER A N 1
ATOM 2287 C CA . SER A 1 296 ? -7.941 -23.581 -26.317 1.00 86.19 296 SER A CA 1
ATOM 2288 C C . SER A 1 296 ? -7.756 -23.684 -24.800 1.00 86.19 296 SER A C 1
ATOM 2290 O O . SER A 1 296 ? -7.188 -24.667 -24.330 1.00 86.19 296 SER A O 1
ATOM 2292 N N . ILE A 1 297 ? -8.171 -22.662 -24.043 1.00 87.50 297 ILE A N 1
ATOM 2293 C CA . ILE A 1 297 ? -7.991 -22.585 -22.584 1.00 87.50 297 ILE A CA 1
ATOM 2294 C C . ILE A 1 297 ? -9.301 -22.402 -21.808 1.00 87.50 297 ILE A C 1
ATOM 2296 O O . ILE A 1 297 ? -9.325 -22.683 -20.613 1.00 87.50 297 ILE A O 1
ATOM 2300 N N . ALA A 1 298 ? -10.369 -21.930 -22.454 1.00 90.00 298 ALA A N 1
ATOM 2301 C CA . ALA A 1 298 ? -11.648 -21.626 -21.826 1.00 90.00 298 ALA A CA 1
ATOM 2302 C C . ALA A 1 298 ? -12.801 -22.371 -22.510 1.00 90.00 298 ALA A C 1
ATOM 2304 O O . ALA A 1 298 ? -12.917 -22.360 -23.734 1.00 90.00 298 ALA A O 1
ATOM 2305 N N . ASP A 1 299 ? -13.704 -22.939 -21.706 1.00 93.12 299 ASP A N 1
ATOM 2306 C CA . ASP A 1 299 ? -14.924 -23.594 -22.199 1.00 93.12 299 ASP A CA 1
ATOM 2307 C C . ASP A 1 299 ? -15.899 -22.599 -22.851 1.00 93.12 299 ASP A C 1
ATOM 2309 O O . ASP A 1 299 ? -16.675 -22.944 -23.744 1.00 93.12 299 ASP A O 1
ATOM 2313 N N . HIS A 1 300 ? -15.865 -21.344 -22.395 1.00 90.75 300 HIS A N 1
ATOM 2314 C CA . HIS A 1 300 ? -16.734 -20.274 -22.861 1.00 90.75 300 HIS A CA 1
ATOM 2315 C C . HIS A 1 300 ? -15.977 -18.948 -22.942 1.00 90.75 300 HIS A C 1
ATOM 2317 O O . HIS A 1 300 ? -15.243 -18.584 -22.025 1.00 90.75 300 HIS A O 1
ATOM 2323 N N . VAL A 1 301 ? -16.234 -18.183 -24.006 1.00 90.31 301 VAL A N 1
ATOM 2324 C CA . VAL A 1 301 ? -15.711 -16.824 -24.194 1.00 90.31 301 VAL A CA 1
ATOM 2325 C C . VAL A 1 301 ? -16.884 -15.853 -24.209 1.00 90.31 301 VAL A C 1
ATOM 2327 O O . VAL A 1 301 ? -17.831 -16.023 -24.973 1.00 90.31 301 VAL A O 1
ATOM 2330 N N . TRP A 1 302 ? -16.843 -14.862 -23.321 1.00 88.31 302 TRP A N 1
ATOM 2331 C CA . TRP A 1 302 ? -17.885 -13.847 -23.180 1.00 88.31 302 TRP A CA 1
ATOM 2332 C C . TRP A 1 302 ? -17.275 -12.487 -23.509 1.00 88.31 302 TRP A C 1
ATOM 2334 O O . TRP A 1 302 ? -16.261 -12.102 -22.929 1.00 88.31 302 TRP A O 1
ATOM 2344 N N . TYR A 1 303 ? -17.899 -11.751 -24.421 1.00 88.44 303 TYR A N 1
ATOM 2345 C CA . TYR A 1 303 ? -17.465 -10.421 -24.839 1.00 88.44 303 TYR A CA 1
ATOM 2346 C C . TYR A 1 303 ? -18.675 -9.512 -25.084 1.00 88.44 303 TYR A C 1
ATOM 2348 O O . TYR A 1 303 ? -19.822 -9.958 -25.091 1.00 88.44 303 TYR A O 1
ATOM 2356 N N . TYR A 1 304 ? -18.426 -8.217 -25.266 1.00 87.81 304 TYR A N 1
ATOM 2357 C CA . TYR A 1 304 ? -19.455 -7.217 -25.549 1.00 87.81 304 TYR A CA 1
ATOM 2358 C C . TYR A 1 304 ? -19.088 -6.383 -26.783 1.00 87.81 304 TYR A C 1
ATOM 2360 O O . TYR A 1 304 ? -17.945 -6.379 -27.235 1.00 87.81 304 TYR A O 1
ATOM 2368 N N . GLU A 1 305 ? -20.056 -5.649 -27.334 1.00 90.12 305 GLU A N 1
ATOM 2369 C CA . GLU A 1 305 ? -19.873 -4.879 -28.579 1.00 90.12 305 GLU A CA 1
ATOM 2370 C C . GLU A 1 305 ? -19.046 -3.593 -28.407 1.00 90.12 305 GLU A C 1
ATOM 2372 O O . GLU A 1 305 ? -18.545 -3.024 -29.376 1.00 90.12 305 GLU A O 1
ATOM 2377 N N . ARG A 1 306 ? -18.870 -3.115 -27.170 1.00 92.38 306 ARG A N 1
ATOM 2378 C CA . ARG A 1 306 ? -18.004 -1.967 -26.875 1.00 92.38 306 ARG A CA 1
ATOM 2379 C C . ARG A 1 306 ? -16.531 -2.334 -27.108 1.00 92.38 306 ARG A C 1
ATOM 2381 O O . ARG A 1 306 ? -15.922 -3.014 -26.293 1.00 92.38 306 ARG A O 1
ATOM 2388 N N . ALA A 1 307 ? -15.937 -1.821 -28.179 1.00 91.94 307 ALA A N 1
ATOM 2389 C CA . ALA A 1 307 ? -14.520 -2.027 -28.468 1.00 91.94 307 ALA A CA 1
ATOM 2390 C C . ALA A 1 307 ? -13.597 -1.484 -27.355 1.00 91.94 307 ALA A C 1
ATOM 2392 O O . ALA A 1 307 ? -13.863 -0.438 -26.754 1.00 91.94 307 ALA A O 1
ATOM 2393 N N . ILE A 1 308 ? -12.487 -2.184 -27.103 1.00 91.50 308 ILE A N 1
ATOM 2394 C CA . ILE A 1 308 ? -11.443 -1.770 -26.158 1.00 91.50 308 ILE A CA 1
ATOM 2395 C C . ILE A 1 308 ? -10.316 -1.085 -26.942 1.00 91.50 308 ILE A C 1
ATOM 2397 O O . ILE A 1 308 ? -9.553 -1.735 -27.646 1.00 91.50 308 ILE A O 1
ATOM 2401 N N . SER A 1 309 ? -10.185 0.237 -26.807 1.00 88.56 309 SER A N 1
ATOM 2402 C CA . SER A 1 309 ? -9.144 1.004 -27.518 1.00 88.56 309 SER A CA 1
ATOM 2403 C C . SER A 1 309 ? -7.784 1.013 -26.815 1.00 88.56 309 SER A C 1
ATOM 2405 O O . SER A 1 309 ? -6.771 1.290 -27.447 1.00 88.56 309 SER A O 1
ATOM 2407 N N . PHE A 1 310 ? -7.742 0.753 -25.508 1.00 89.06 310 PHE A N 1
ATOM 2408 C CA . PHE A 1 310 ? -6.520 0.708 -24.699 1.00 89.06 310 PHE A CA 1
ATOM 2409 C C . PHE A 1 310 ? -6.620 -0.465 -23.717 1.00 89.06 310 PHE A C 1
ATOM 2411 O O . PHE A 1 310 ? -7.147 -0.284 -22.617 1.00 89.06 310 PHE A O 1
ATOM 2418 N N . PRO A 1 311 ? -6.183 -1.671 -24.113 1.00 90.81 311 PRO A N 1
ATOM 2419 C CA . PRO A 1 311 ? -6.219 -2.843 -23.244 1.00 90.81 311 PRO A CA 1
ATOM 2420 C C . PRO A 1 311 ? -5.191 -2.729 -22.112 1.00 90.81 311 PRO A C 1
ATOM 2422 O O . PRO A 1 311 ? -3.989 -2.686 -22.349 1.00 90.81 311 PRO A O 1
ATOM 2425 N N . GLN A 1 312 ? -5.654 -2.686 -20.866 1.00 91.94 312 GLN A N 1
ATOM 2426 C CA . GLN A 1 312 ? -4.781 -2.547 -19.700 1.00 91.94 312 GLN A CA 1
ATOM 2427 C C . GLN A 1 312 ? -4.899 -3.765 -18.789 1.00 91.94 312 GLN A C 1
ATOM 2429 O O . GLN A 1 312 ? -6.008 -4.189 -18.469 1.00 91.94 312 GLN A O 1
ATOM 2434 N N . ASP A 1 313 ? -3.756 -4.261 -18.318 1.00 93.56 313 ASP A N 1
ATOM 2435 C CA . ASP A 1 313 ? -3.696 -5.166 -17.174 1.00 93.56 313 ASP A CA 1
ATOM 2436 C C . ASP A 1 313 ? -4.291 -4.532 -15.907 1.00 93.56 313 ASP A C 1
ATOM 2438 O O . ASP A 1 313 ? -4.316 -3.307 -15.735 1.00 93.56 313 ASP A O 1
ATOM 2442 N N . ASP A 1 314 ? -4.688 -5.378 -14.960 1.00 94.69 314 ASP A N 1
ATOM 2443 C CA . ASP A 1 314 ? -5.036 -4.940 -13.614 1.00 94.69 314 ASP A CA 1
ATOM 2444 C C . ASP A 1 314 ? -3.800 -4.450 -12.848 1.00 94.69 314 ASP A C 1
ATOM 2446 O O . ASP A 1 314 ? -2.725 -5.054 -12.896 1.00 94.69 314 ASP A O 1
ATOM 2450 N N . SER A 1 315 ? -3.944 -3.345 -12.113 1.00 95.94 315 SER A N 1
ATOM 2451 C CA . SER A 1 315 ? -2.886 -2.864 -11.219 1.00 95.94 315 SER A CA 1
ATOM 2452 C C . SER A 1 315 ? -2.720 -3.799 -10.023 1.00 95.94 315 SER A C 1
ATOM 2454 O O . SER A 1 315 ? -3.710 -4.261 -9.461 1.00 95.94 315 SER A O 1
ATOM 2456 N N . VAL A 1 316 ? -1.474 -4.023 -9.599 1.00 95.94 316 VAL A N 1
ATOM 2457 C CA . VAL A 1 316 ? -1.121 -4.881 -8.460 1.00 95.94 316 VAL A CA 1
ATOM 2458 C C . VAL A 1 316 ? -0.341 -4.072 -7.434 1.00 95.94 316 VAL A C 1
ATOM 2460 O O . VAL A 1 316 ? 0.697 -3.478 -7.751 1.00 95.94 316 VAL A O 1
ATOM 2463 N N . ILE A 1 317 ? -0.835 -4.074 -6.200 1.00 95.25 317 ILE A N 1
ATOM 2464 C CA . ILE A 1 317 ? -0.315 -3.299 -5.076 1.00 95.25 317 ILE A CA 1
ATOM 2465 C C . ILE A 1 317 ? -0.012 -4.238 -3.908 1.00 95.25 317 ILE A C 1
ATOM 2467 O O . ILE A 1 317 ? -0.742 -5.193 -3.648 1.00 95.25 317 ILE A O 1
ATOM 2471 N N . CYS A 1 318 ? 1.054 -3.945 -3.177 1.00 92.44 318 CYS A N 1
ATOM 2472 C CA . CYS A 1 318 ? 1.290 -4.502 -1.852 1.00 92.44 318 CYS A CA 1
ATOM 2473 C C . CYS A 1 318 ? 1.655 -3.390 -0.864 1.00 92.44 318 CYS A C 1
ATOM 2475 O O . CYS A 1 318 ? 1.875 -2.238 -1.251 1.00 92.44 318 CYS A O 1
ATOM 2477 N N . PHE A 1 319 ? 1.718 -3.736 0.417 1.00 87.44 319 PHE A N 1
ATOM 2478 C CA . PHE A 1 319 ? 2.134 -2.827 1.476 1.00 87.44 319 PHE A CA 1
ATOM 2479 C C . PHE A 1 319 ? 3.428 -3.321 2.106 1.00 87.44 319 PHE A C 1
ATOM 2481 O O . PHE A 1 319 ? 3.628 -4.521 2.297 1.00 87.44 319 PHE A O 1
ATOM 2488 N N . SER A 1 320 ? 4.339 -2.395 2.409 1.00 82.12 320 SER A N 1
ATOM 2489 C CA . SER A 1 320 ? 5.559 -2.754 3.123 1.00 82.12 320 SER A CA 1
ATOM 2490 C C . SER A 1 320 ? 5.200 -3.278 4.522 1.00 82.12 320 SER A C 1
ATOM 2492 O O . SER A 1 320 ? 4.439 -2.613 5.229 1.00 82.12 320 SER A O 1
ATOM 2494 N N . PRO A 1 321 ? 5.765 -4.417 4.968 1.00 71.38 321 PRO A N 1
ATOM 2495 C CA . PRO A 1 321 ? 5.370 -5.026 6.240 1.00 71.38 321 PRO A CA 1
ATOM 2496 C C . PRO A 1 321 ? 5.544 -4.094 7.446 1.00 71.38 321 PRO A C 1
ATOM 2498 O O . PRO A 1 321 ? 4.713 -4.070 8.345 1.00 71.38 321 PRO A O 1
ATOM 2501 N N . MET A 1 322 ? 6.618 -3.297 7.449 1.00 70.25 322 MET A N 1
ATOM 2502 C CA . MET A 1 322 ? 6.993 -2.460 8.592 1.00 70.25 322 MET A CA 1
ATOM 2503 C C . MET A 1 322 ? 6.306 -1.090 8.608 1.00 70.25 322 MET A C 1
ATOM 2505 O O . MET A 1 322 ? 5.939 -0.603 9.673 1.00 70.25 322 MET A O 1
ATOM 2509 N N . PHE A 1 323 ? 6.159 -0.444 7.449 1.00 73.44 323 PHE A N 1
ATOM 2510 C CA . PHE A 1 323 ? 5.704 0.952 7.376 1.00 73.44 323 PHE A CA 1
ATOM 2511 C C . PHE A 1 323 ? 4.320 1.108 6.750 1.00 73.44 323 PHE A C 1
ATOM 2513 O O . PHE A 1 323 ? 3.829 2.235 6.639 1.00 73.44 323 PHE A O 1
ATOM 2520 N N . GLN A 1 324 ? 3.702 0.007 6.305 1.00 75.38 324 GLN A N 1
ATOM 2521 C CA . GLN A 1 324 ? 2.447 0.037 5.552 1.00 75.38 324 GLN A CA 1
ATOM 2522 C C . GLN A 1 324 ? 2.530 1.055 4.403 1.00 75.38 324 GLN A C 1
ATOM 2524 O O . GLN A 1 324 ? 1.618 1.850 4.149 1.00 75.38 324 GLN A O 1
ATOM 2529 N N . GLN A 1 325 ? 3.700 1.107 3.759 1.00 84.00 325 GLN A N 1
ATOM 2530 C CA . GLN A 1 325 ? 3.937 1.951 2.600 1.00 84.00 325 GLN A CA 1
ATOM 2531 C C . GLN A 1 325 ? 3.356 1.228 1.399 1.00 84.00 325 GLN A C 1
ATOM 2533 O O . GLN A 1 325 ? 3.740 0.094 1.126 1.00 84.00 325 GLN A O 1
ATOM 2538 N N . GLN A 1 326 ? 2.458 1.890 0.681 1.00 90.19 326 GLN A N 1
ATOM 2539 C CA . GLN A 1 326 ? 1.913 1.368 -0.561 1.00 90.19 326 GLN A CA 1
ATOM 2540 C C . GLN A 1 326 ? 3.031 1.242 -1.606 1.00 90.19 326 GLN A C 1
ATOM 2542 O O . GLN A 1 326 ? 3.766 2.205 -1.849 1.00 90.19 326 GLN A O 1
ATOM 2547 N N . ILE A 1 327 ? 3.142 0.064 -2.217 1.00 92.69 327 ILE A N 1
ATOM 2548 C CA . ILE A 1 327 ? 4.121 -0.286 -3.246 1.00 92.69 327 ILE A CA 1
ATOM 2549 C C . ILE A 1 327 ? 3.361 -0.802 -4.468 1.00 92.69 327 ILE A C 1
ATOM 2551 O O . ILE A 1 327 ? 2.596 -1.762 -4.386 1.00 92.69 327 ILE A O 1
ATOM 2555 N N . PHE A 1 328 ? 3.590 -0.179 -5.623 1.00 94.00 328 PHE A N 1
ATOM 2556 C CA . PHE A 1 328 ? 3.084 -0.684 -6.896 1.00 94.00 328 PHE A CA 1
ATOM 2557 C C . PHE A 1 328 ? 4.029 -1.757 -7.433 1.00 94.00 328 PHE A C 1
ATOM 2559 O O . PHE A 1 328 ? 5.176 -1.467 -7.762 1.00 94.00 328 PHE A O 1
ATOM 2566 N N . LEU A 1 329 ? 3.534 -2.986 -7.564 1.00 94.12 329 LEU A N 1
ATOM 2567 C CA . LEU A 1 329 ? 4.234 -4.057 -8.279 1.00 94.12 329 LEU A CA 1
ATOM 2568 C C . LEU A 1 329 ? 3.920 -4.016 -9.775 1.00 94.12 329 LEU A C 1
ATOM 2570 O O . LEU A 1 329 ? 4.759 -4.363 -10.607 1.00 94.12 329 LEU A O 1
ATOM 2574 N N . ARG A 1 330 ? 2.700 -3.582 -10.103 1.00 94.69 330 ARG A N 1
ATOM 2575 C CA . ARG A 1 330 ? 2.227 -3.342 -11.463 1.00 94.69 330 ARG A CA 1
ATOM 2576 C C . ARG A 1 330 ? 1.318 -2.120 -11.459 1.00 94.69 330 ARG A C 1
ATOM 2578 O O . ARG A 1 330 ? 0.306 -2.112 -10.763 1.00 94.69 330 ARG A O 1
ATOM 2585 N N . LYS A 1 331 ? 1.665 -1.094 -12.236 1.00 94.44 331 LYS A N 1
ATOM 2586 C CA . LYS A 1 331 ? 0.865 0.130 -12.369 1.00 94.44 331 LYS A CA 1
ATOM 2587 C C . LYS A 1 331 ? 0.217 0.167 -13.755 1.00 94.44 331 LYS A C 1
ATOM 2589 O O . LYS A 1 331 ? 0.900 0.359 -14.757 1.00 94.44 331 LYS A O 1
ATOM 2594 N N . ALA A 1 332 ? -1.085 -0.080 -13.811 1.00 94.56 332 ALA A N 1
ATOM 2595 C CA . ALA A 1 332 ? -1.860 -0.219 -15.042 1.00 94.56 332 ALA A CA 1
ATOM 2596 C C . ALA A 1 332 ? -3.284 0.338 -14.832 1.00 94.56 332 ALA A C 1
ATOM 2598 O O . ALA A 1 332 ? -3.408 1.532 -14.540 1.00 94.56 332 ALA A O 1
ATOM 2599 N N . ARG A 1 333 ? -4.344 -0.481 -14.936 1.00 93.94 333 ARG A N 1
ATOM 2600 C CA . ARG A 1 333 ? -5.744 -0.036 -14.797 1.00 93.94 333 ARG A CA 1
ATOM 2601 C C . ARG A 1 333 ? -5.971 0.809 -13.544 1.00 93.94 333 ARG A C 1
ATOM 2603 O O . ARG A 1 333 ? -5.495 0.471 -12.461 1.00 93.94 333 ARG A O 1
ATOM 2610 N N . GLY A 1 334 ? -6.688 1.921 -13.707 1.00 92.00 334 GLY A N 1
ATOM 2611 C CA . GLY A 1 334 ? -7.045 2.854 -12.631 1.00 92.00 334 GLY A CA 1
ATOM 2612 C C . GLY A 1 334 ? -5.938 3.840 -12.237 1.00 92.00 334 GLY A C 1
ATOM 2613 O O . GLY A 1 334 ? -6.236 4.861 -11.628 1.00 92.00 334 GLY A O 1
ATOM 2614 N N . PHE A 1 335 ? -4.681 3.584 -12.620 1.00 92.38 335 PHE A N 1
ATOM 2615 C CA . PHE A 1 335 ? -3.531 4.431 -12.271 1.00 92.38 335 PHE A CA 1
ATOM 2616 C C . PHE A 1 335 ? -2.710 4.903 -13.480 1.00 92.38 335 PHE A C 1
ATOM 2618 O O . PHE A 1 335 ? -1.783 5.702 -13.316 1.00 92.38 335 PHE A O 1
ATOM 2625 N N . SER A 1 336 ? -3.001 4.394 -14.678 1.00 91.06 336 SER A N 1
ATOM 2626 C CA . SER A 1 336 ? -2.271 4.684 -15.910 1.00 91.06 336 SER A CA 1
ATOM 2627 C C . SER A 1 336 ? -3.176 5.302 -16.994 1.00 91.06 336 SER A C 1
ATOM 2629 O O . SER A 1 336 ? -4.320 4.858 -17.130 1.00 91.06 336 SER A O 1
ATOM 2631 N N . PRO A 1 337 ? -2.705 6.282 -17.798 1.00 89.31 337 PRO A N 1
ATOM 2632 C CA . PRO A 1 337 ? -1.355 6.857 -17.816 1.00 89.31 337 PRO A CA 1
ATOM 2633 C C . PRO A 1 337 ? -1.012 7.582 -16.517 1.00 89.31 337 PRO A C 1
ATOM 2635 O O . PRO A 1 337 ? -1.810 8.342 -15.976 1.00 89.31 337 PRO A O 1
ATOM 2638 N N . SER A 1 338 ? 0.188 7.323 -16.007 1.00 91.50 338 SER A N 1
ATOM 2639 C CA . SER A 1 338 ? 0.686 8.004 -14.815 1.00 91.50 338 SER A CA 1
ATOM 2640 C C . SER A 1 338 ? 1.394 9.284 -15.209 1.00 91.50 338 SER A C 1
ATOM 2642 O O . SER A 1 338 ? 2.117 9.308 -16.202 1.00 91.50 338 SER A O 1
ATOM 2644 N N . THR A 1 339 ? 1.238 10.329 -14.404 1.00 92.25 339 THR A N 1
ATOM 2645 C CA . THR A 1 339 ? 1.935 11.593 -14.618 1.00 92.25 339 THR A CA 1
ATOM 2646 C C . THR A 1 339 ? 2.915 11.879 -13.488 1.00 92.25 339 THR A C 1
ATOM 2648 O O . THR A 1 339 ? 2.654 11.569 -12.326 1.00 92.25 339 THR A O 1
ATOM 2651 N N . LEU A 1 340 ? 4.061 12.463 -13.833 1.00 91.25 340 LEU A N 1
ATOM 2652 C CA . LEU A 1 340 ? 5.014 13.020 -12.873 1.00 91.25 340 LEU A CA 1
ATOM 2653 C C . LEU A 1 340 ? 5.397 14.426 -13.332 1.00 91.25 340 LEU A C 1
ATOM 2655 O O . LEU A 1 340 ? 5.721 14.620 -14.503 1.00 91.25 340 LEU A O 1
ATOM 2659 N N . GLU A 1 341 ? 5.320 15.406 -12.437 1.00 90.25 341 GLU A N 1
ATOM 2660 C CA . GLU A 1 341 ? 5.748 16.775 -12.726 1.00 90.25 341 GLU A CA 1
ATOM 2661 C C . GLU A 1 341 ? 7.218 16.965 -12.334 1.00 90.25 341 GLU A C 1
ATOM 2663 O O . GLU A 1 341 ? 7.670 16.520 -11.280 1.00 90.25 341 GLU A O 1
ATOM 2668 N N . LEU A 1 342 ? 7.962 17.660 -13.187 1.00 84.56 342 LEU A N 1
ATOM 2669 C CA . LEU A 1 342 ? 9.348 18.055 -13.000 1.00 84.56 342 LEU A CA 1
ATOM 2670 C C . LEU A 1 342 ? 9.418 19.589 -12.898 1.00 84.56 342 LEU A C 1
ATOM 2672 O O . LEU A 1 342 ? 9.877 20.246 -13.829 1.00 84.56 342 LEU A O 1
ATOM 2676 N N . PRO A 1 343 ? 8.978 20.207 -11.789 1.00 80.50 343 PRO A N 1
ATOM 2677 C CA . PRO A 1 343 ? 8.761 21.657 -11.719 1.00 80.50 343 PRO A CA 1
ATOM 2678 C C . PRO A 1 343 ? 10.016 22.494 -12.027 1.00 80.50 343 PRO A C 1
ATOM 2680 O O . PRO A 1 343 ? 9.905 23.607 -12.556 1.00 80.50 343 PRO A O 1
ATOM 2683 N N . GLN A 1 344 ? 11.202 21.950 -11.730 1.00 83.19 344 GLN A N 1
ATOM 2684 C CA . GLN A 1 344 ? 12.501 22.600 -11.936 1.00 83.19 344 GLN A CA 1
ATOM 2685 C C . GLN A 1 344 ? 13.216 22.217 -13.239 1.00 83.19 344 GLN A C 1
ATOM 2687 O O . GLN A 1 344 ? 14.209 22.852 -13.584 1.00 83.19 344 GLN A O 1
ATOM 2692 N N . TYR A 1 345 ? 12.728 21.215 -13.970 1.00 83.62 345 TYR A N 1
ATOM 2693 C CA . TYR A 1 345 ? 13.319 20.803 -15.242 1.00 83.62 345 TYR A CA 1
ATOM 2694 C C . TYR A 1 345 ? 12.389 21.175 -16.387 1.00 83.62 345 TYR A C 1
ATOM 2696 O O . TYR A 1 345 ? 11.170 21.166 -16.250 1.00 83.62 345 TYR A O 1
ATOM 2704 N N . TYR A 1 346 ? 12.970 21.517 -17.530 1.00 87.50 346 TYR A N 1
ATOM 2705 C CA . TYR A 1 346 ? 12.218 21.802 -18.740 1.00 87.50 346 TYR A CA 1
ATOM 2706 C C . TYR A 1 346 ? 12.817 21.004 -19.889 1.00 87.50 346 TYR A C 1
ATOM 2708 O O . TYR A 1 346 ? 13.993 21.166 -20.213 1.00 87.50 346 TYR A O 1
ATOM 2716 N N . LEU A 1 347 ? 12.003 20.136 -20.481 1.00 86.94 347 LEU A N 1
ATOM 2717 C CA . LEU A 1 347 ? 12.332 19.379 -21.677 1.00 86.94 347 LEU A CA 1
ATOM 2718 C C . LEU A 1 347 ? 11.953 20.228 -22.898 1.00 86.94 347 LEU A C 1
ATOM 2720 O O . LEU A 1 347 ? 10.760 20.375 -23.179 1.00 86.94 347 LEU A O 1
ATOM 2724 N N . PRO A 1 348 ? 12.932 20.804 -23.623 1.00 83.25 348 PRO A N 1
ATOM 2725 C CA . PRO A 1 348 ? 12.654 21.688 -24.755 1.00 83.25 348 PRO A CA 1
ATOM 2726 C C . PRO A 1 348 ? 12.033 20.958 -25.947 1.00 83.25 348 PRO A C 1
ATOM 2728 O O . PRO A 1 348 ? 11.386 21.586 -26.780 1.00 83.25 348 PRO A O 1
ATOM 2731 N N . PHE A 1 349 ? 12.209 19.639 -26.009 1.00 87.44 349 PHE A N 1
ATOM 2732 C CA . PHE A 1 349 ? 11.618 18.767 -27.011 1.00 87.44 349 PHE A CA 1
ATOM 2733 C C . PHE A 1 349 ? 10.988 17.553 -26.342 1.00 87.44 349 PHE A C 1
ATOM 2735 O O . PHE A 1 349 ? 11.368 17.178 -25.226 1.00 87.44 349 PHE A O 1
ATOM 2742 N N . VAL A 1 350 ? 10.056 16.906 -27.047 1.00 88.88 350 VAL A N 1
ATOM 2743 C CA . VAL A 1 350 ? 9.468 15.672 -26.536 1.00 88.88 350 VAL A CA 1
ATOM 2744 C C . VAL A 1 350 ? 10.552 14.598 -26.471 1.00 88.88 350 VAL A C 1
ATOM 2746 O O . VAL A 1 350 ? 11.271 14.347 -27.443 1.00 88.88 350 VAL A O 1
ATOM 2749 N N . THR A 1 351 ? 10.681 13.999 -25.293 1.00 92.38 351 THR A N 1
ATOM 2750 C CA . THR A 1 351 ? 11.681 12.977 -24.985 1.00 92.38 351 THR A CA 1
ATOM 2751 C C . THR A 1 351 ? 10.976 11.657 -24.719 1.00 92.38 351 THR A C 1
ATOM 2753 O O . THR A 1 351 ? 10.076 11.603 -23.885 1.00 92.38 351 THR A O 1
ATOM 2756 N N . LEU A 1 352 ? 11.369 10.595 -25.413 1.00 95.00 352 LEU A N 1
ATOM 2757 C CA . LEU A 1 352 ? 10.853 9.245 -25.215 1.00 95.00 352 LEU A CA 1
ATOM 2758 C C . LEU A 1 352 ? 11.849 8.428 -24.390 1.00 95.00 352 LEU A C 1
ATOM 2760 O O . LEU A 1 352 ? 12.965 8.197 -24.832 1.00 95.00 352 LEU A O 1
ATOM 2764 N N . GLY A 1 353 ? 11.452 7.962 -23.211 1.00 95.94 353 GLY A N 1
ATOM 2765 C CA . GLY A 1 353 ? 12.158 6.914 -22.477 1.00 95.94 353 GLY A CA 1
ATOM 2766 C C . GLY A 1 353 ? 11.560 5.553 -22.810 1.00 95.94 353 GLY A C 1
ATOM 2767 O O . GLY A 1 353 ? 10.387 5.339 -22.521 1.00 95.94 353 GLY A O 1
ATOM 2768 N N . LEU A 1 354 ? 12.334 4.641 -23.400 1.00 96.12 354 LEU A N 1
ATOM 2769 C CA . LEU A 1 354 ? 11.861 3.302 -23.793 1.00 96.12 354 LEU A CA 1
ATOM 2770 C C . LEU A 1 354 ? 11.809 2.302 -22.627 1.00 96.12 354 LEU A C 1
ATOM 2772 O O . LEU A 1 354 ? 11.135 1.284 -22.729 1.00 96.12 354 LEU A O 1
ATOM 2776 N N . GLY A 1 355 ? 12.492 2.610 -21.521 1.00 94.75 355 GLY A N 1
ATOM 2777 C CA . GLY A 1 355 ? 12.490 1.788 -20.314 1.00 94.75 355 GLY A CA 1
ATOM 2778 C C . GLY A 1 355 ? 13.255 0.471 -20.466 1.00 94.75 355 GLY A C 1
ATOM 2779 O O . GLY A 1 355 ? 14.168 0.340 -21.284 1.00 94.75 355 GLY A O 1
ATOM 2780 N N . ALA A 1 356 ? 12.902 -0.498 -19.626 1.00 94.25 356 ALA A N 1
ATOM 2781 C CA . ALA A 1 356 ? 13.509 -1.825 -19.607 1.00 94.25 356 ALA A CA 1
ATOM 2782 C C . ALA A 1 356 ? 12.708 -2.835 -20.444 1.00 94.25 356 ALA A C 1
ATOM 2784 O O . ALA A 1 356 ? 11.548 -2.607 -20.790 1.00 94.25 356 ALA A O 1
ATOM 2785 N N . GLU A 1 357 ? 13.327 -3.975 -20.747 1.00 92.81 357 GLU A N 1
ATOM 2786 C CA . GLU A 1 357 ? 12.685 -5.070 -21.480 1.00 92.81 357 GLU A CA 1
ATOM 2787 C C . GLU A 1 357 ? 11.691 -5.860 -20.618 1.00 92.81 357 GLU A C 1
ATOM 2789 O O . GLU A 1 357 ? 10.586 -6.164 -21.065 1.00 92.81 357 GLU A O 1
ATOM 2794 N N . MET A 1 358 ? 12.054 -6.182 -19.374 1.00 91.94 358 MET A N 1
ATOM 2795 C CA . MET A 1 358 ? 11.149 -6.855 -18.443 1.00 91.94 358 MET A CA 1
ATOM 2796 C C . MET A 1 358 ? 10.275 -5.850 -17.698 1.00 91.94 358 MET A C 1
ATOM 2798 O O . MET A 1 358 ? 10.757 -4.808 -17.260 1.00 91.94 358 MET A O 1
ATOM 2802 N N . LYS A 1 359 ? 9.001 -6.207 -17.483 1.00 93.19 359 LYS A N 1
ATOM 2803 C CA . LYS A 1 359 ? 8.005 -5.347 -16.814 1.00 93.19 359 LYS A CA 1
ATOM 2804 C C . LYS A 1 359 ? 7.972 -3.936 -17.423 1.00 93.19 359 LYS A C 1
ATOM 2806 O O . LYS A 1 359 ? 7.917 -2.940 -16.705 1.00 93.19 359 LYS A O 1
ATOM 2811 N N . SER A 1 360 ? 8.040 -3.889 -18.748 1.00 95.25 360 SER A N 1
ATOM 2812 C CA . SER A 1 360 ? 8.295 -2.696 -19.532 1.00 95.25 360 SER A CA 1
ATOM 2813 C C . SER A 1 360 ? 7.214 -1.636 -19.353 1.00 95.25 360 SER A C 1
ATOM 2815 O O . SER A 1 360 ? 6.016 -1.929 -19.275 1.00 95.25 360 SER A O 1
ATOM 2817 N N . THR A 1 361 ? 7.677 -0.394 -19.322 1.00 96.12 361 THR A N 1
ATOM 2818 C CA . THR A 1 361 ? 6.897 0.827 -19.481 1.00 96.12 361 THR A CA 1
ATOM 2819 C C . THR A 1 361 ? 7.736 1.803 -20.299 1.00 96.12 361 THR A C 1
ATOM 2821 O O . THR A 1 361 ? 8.964 1.811 -20.197 1.00 96.12 361 THR A O 1
ATOM 2824 N N . PHE A 1 362 ? 7.086 2.651 -21.090 1.00 96.00 362 PHE A N 1
ATOM 2825 C CA . PHE A 1 362 ? 7.739 3.792 -21.725 1.00 96.00 362 PHE A CA 1
ATOM 2826 C C . PHE A 1 362 ? 7.231 5.099 -21.121 1.00 96.00 362 PHE A C 1
ATOM 2828 O O . PHE A 1 362 ? 6.167 5.160 -20.504 1.00 96.00 362 PHE A O 1
ATOM 2835 N N . THR A 1 363 ? 7.997 6.170 -21.298 1.00 95.69 363 THR A N 1
ATOM 2836 C CA . THR A 1 363 ? 7.666 7.502 -20.789 1.00 95.69 363 THR A CA 1
ATOM 2837 C C . THR A 1 363 ? 7.792 8.541 -21.893 1.00 95.69 363 THR A C 1
ATOM 2839 O O . THR A 1 363 ? 8.821 8.613 -22.554 1.00 95.69 363 THR A O 1
ATOM 2842 N N . LEU A 1 364 ? 6.777 9.385 -22.063 1.00 94.69 364 LEU A N 1
ATOM 2843 C CA . LEU A 1 364 ? 6.849 10.594 -22.880 1.00 94.69 364 LEU A CA 1
ATOM 2844 C C . LEU A 1 364 ? 7.021 11.805 -21.968 1.00 94.69 364 LEU A C 1
ATOM 2846 O O . LEU A 1 364 ? 6.135 12.139 -21.187 1.00 94.69 364 LEU A O 1
ATOM 2850 N N . GLY A 1 365 ? 8.164 12.466 -22.063 1.00 93.00 365 GLY A N 1
ATOM 2851 C CA . GLY A 1 365 ? 8.426 13.737 -21.408 1.00 93.00 365 GLY A CA 1
ATOM 2852 C C . GLY A 1 365 ? 8.108 14.899 -22.339 1.00 93.00 365 GLY A C 1
ATOM 2853 O O . GLY A 1 365 ? 8.656 14.969 -23.436 1.00 93.00 365 GLY A O 1
ATOM 2854 N N . ASN A 1 366 ? 7.254 15.823 -21.908 1.00 89.31 366 ASN A N 1
ATOM 2855 C CA . ASN A 1 366 ? 6.942 17.055 -22.627 1.00 89.31 366 ASN A CA 1
ATOM 2856 C C . ASN A 1 366 ? 6.957 18.238 -21.653 1.00 89.31 366 ASN A C 1
ATOM 2858 O O . ASN A 1 366 ? 6.186 18.272 -20.690 1.00 89.31 366 ASN A O 1
ATOM 2862 N N . SER A 1 367 ? 7.805 19.232 -21.926 1.00 89.94 367 SER A N 1
ATOM 2863 C CA . SER A 1 367 ? 7.959 20.419 -21.085 1.00 89.94 367 SER A CA 1
ATOM 2864 C C . SER A 1 367 ? 8.334 20.038 -19.646 1.00 89.94 367 SER A C 1
ATOM 2866 O O . SER A 1 367 ? 9.451 19.588 -19.408 1.00 89.94 367 SER A O 1
ATOM 2868 N N . LYS A 1 368 ? 7.418 20.188 -18.683 1.00 91.44 368 LYS A N 1
ATOM 2869 C CA . LYS A 1 368 ? 7.637 19.834 -17.272 1.00 91.44 368 LYS A CA 1
ATOM 2870 C C . LYS A 1 368 ? 6.931 18.548 -16.851 1.00 91.44 368 LYS A C 1
ATOM 2872 O O . LYS A 1 368 ? 6.934 18.221 -15.672 1.00 91.44 368 LYS A O 1
ATOM 2877 N N . GLN A 1 369 ? 6.296 17.834 -17.775 1.00 91.56 369 GLN A N 1
ATOM 2878 C CA . GLN A 1 369 ? 5.470 16.675 -17.454 1.00 91.56 369 GLN A CA 1
ATOM 2879 C C . GLN A 1 369 ? 6.064 15.407 -18.058 1.00 91.56 369 GLN A C 1
ATOM 2881 O O . GLN A 1 369 ? 6.447 15.389 -19.227 1.00 91.56 369 GLN A O 1
ATOM 2886 N N . LEU A 1 370 ? 6.086 14.336 -17.274 1.00 93.38 370 LEU A N 1
ATOM 2887 C CA . LEU A 1 370 ? 6.306 12.977 -17.747 1.00 93.38 370 LEU A CA 1
ATOM 2888 C C . LEU A 1 370 ? 4.976 12.227 -17.772 1.00 93.38 370 LEU A C 1
ATOM 2890 O O . LEU A 1 370 ? 4.228 12.281 -16.797 1.00 93.38 370 LEU A O 1
ATOM 2894 N N . TYR A 1 371 ? 4.719 11.509 -18.860 1.00 93.69 371 TYR A N 1
ATOM 2895 C CA . TYR A 1 371 ? 3.576 10.621 -19.051 1.00 93.69 371 TYR A CA 1
ATOM 2896 C C . TYR A 1 371 ? 4.084 9.193 -19.202 1.00 93.69 371 TYR A C 1
ATOM 2898 O O . TYR A 1 371 ? 4.753 8.875 -20.182 1.00 93.69 371 TYR A O 1
ATOM 2906 N N . ILE A 1 372 ? 3.779 8.338 -18.236 1.00 95.06 372 ILE A N 1
ATOM 2907 C CA . ILE A 1 372 ? 4.264 6.960 -18.163 1.00 95.06 372 ILE A CA 1
ATOM 2908 C C . ILE A 1 372 ? 3.147 6.030 -18.645 1.00 95.06 372 ILE A C 1
ATOM 2910 O O . ILE A 1 372 ? 1.995 6.156 -18.208 1.00 95.06 372 ILE A O 1
ATOM 2914 N N . SER A 1 373 ? 3.490 5.110 -19.546 1.00 95.69 373 SER A N 1
ATOM 2915 C CA . SER A 1 373 ? 2.588 4.090 -20.081 1.00 95.69 373 SER A CA 1
ATOM 2916 C C . SER A 1 373 ? 2.072 3.154 -18.977 1.00 95.69 373 SER A C 1
ATOM 2918 O O . SER A 1 373 ? 2.627 3.112 -17.873 1.00 95.69 373 SER A O 1
ATOM 2920 N N . PRO A 1 374 ? 1.016 2.361 -19.230 1.00 95.38 374 PRO A N 1
ATOM 2921 C CA . PRO A 1 374 ? 0.715 1.225 -18.364 1.00 95.38 374 PRO A CA 1
ATOM 2922 C C . PRO A 1 374 ? 1.850 0.202 -18.432 1.00 95.38 374 PRO A C 1
ATOM 2924 O O . PRO A 1 374 ? 2.728 0.287 -19.291 1.00 95.38 374 PRO A O 1
ATOM 2927 N N . TYR A 1 375 ? 1.815 -0.764 -17.521 1.00 94.56 375 TYR A N 1
ATOM 2928 C CA . TYR A 1 375 ? 2.580 -2.001 -17.646 1.00 94.56 375 TYR A CA 1
ATOM 2929 C C . TYR A 1 375 ? 2.308 -2.683 -18.997 1.00 94.56 375 TYR A C 1
ATOM 2931 O O . TYR A 1 375 ? 1.147 -2.862 -19.354 1.00 94.56 375 TYR A O 1
ATOM 2939 N N . LEU A 1 376 ? 3.369 -3.071 -19.712 1.00 93.69 376 LEU A N 1
ATOM 2940 C CA . LEU A 1 376 ? 3.303 -3.704 -21.040 1.00 93.69 376 LEU A CA 1
ATOM 2941 C C . LEU A 1 376 ? 3.934 -5.107 -21.076 1.00 93.69 376 LEU A C 1
ATOM 2943 O O . LEU A 1 376 ? 4.220 -5.638 -22.145 1.00 93.69 376 LEU A O 1
ATOM 2947 N N . GLY A 1 377 ? 4.175 -5.727 -19.918 1.00 91.75 377 GLY A N 1
ATOM 2948 C CA . GLY A 1 377 ? 4.740 -7.077 -19.872 1.00 91.75 377 GLY A CA 1
ATOM 2949 C C . GLY A 1 377 ? 6.242 -7.128 -20.154 1.00 91.75 377 GLY A C 1
ATOM 2950 O O . GLY A 1 377 ? 6.985 -6.216 -19.798 1.00 91.75 377 GLY A O 1
ATOM 2951 N N . ALA A 1 378 ? 6.715 -8.241 -20.712 1.00 92.88 378 ALA A N 1
ATOM 2952 C CA . ALA A 1 378 ? 8.120 -8.443 -21.064 1.00 92.88 378 ALA A CA 1
ATOM 2953 C C . ALA A 1 378 ? 8.288 -8.410 -22.586 1.00 92.88 378 ALA A C 1
ATOM 2955 O O . ALA A 1 378 ? 7.636 -9.177 -23.288 1.00 92.88 378 ALA A O 1
ATOM 2956 N N . LEU A 1 379 ? 9.181 -7.576 -23.109 1.00 93.38 379 LEU A N 1
ATOM 2957 C CA . LEU A 1 379 ? 9.364 -7.378 -24.552 1.00 93.38 379 LEU A CA 1
ATOM 2958 C C . LEU A 1 379 ? 10.265 -8.451 -25.182 1.00 93.38 379 LEU A C 1
ATOM 2960 O O . LEU A 1 379 ? 11.141 -8.144 -25.971 1.00 93.38 379 LEU A O 1
ATOM 2964 N N . THR A 1 380 ? 10.079 -9.717 -24.817 1.00 87.44 380 THR A N 1
ATOM 2965 C CA . THR A 1 380 ? 10.979 -10.825 -25.190 1.00 87.44 380 THR A CA 1
ATOM 2966 C C . THR A 1 380 ? 10.546 -11.587 -26.443 1.00 87.44 380 THR A C 1
ATOM 2968 O O . THR A 1 380 ? 11.185 -12.568 -26.823 1.00 87.44 380 THR A O 1
ATOM 2971 N N . ASN A 1 381 ? 9.443 -11.180 -27.073 1.00 89.88 381 ASN A N 1
ATOM 2972 C CA . ASN A 1 381 ? 8.925 -11.776 -28.299 1.00 89.88 381 ASN A CA 1
ATOM 2973 C C . ASN A 1 381 ? 8.285 -10.714 -29.204 1.00 89.88 381 ASN A C 1
ATOM 2975 O O . ASN A 1 381 ? 7.995 -9.595 -28.775 1.00 89.88 381 ASN A O 1
ATOM 2979 N N . GLN A 1 382 ? 8.054 -11.095 -30.461 1.00 90.69 382 GLN A N 1
ATOM 2980 C CA . GLN A 1 382 ? 7.541 -10.207 -31.502 1.00 90.69 382 GLN A CA 1
ATOM 2981 C C . GLN A 1 382 ? 6.150 -9.639 -31.176 1.00 90.69 382 GLN A C 1
ATOM 2983 O O . GLN A 1 382 ? 5.930 -8.446 -31.351 1.00 90.69 382 GLN A O 1
ATOM 2988 N N . GLN A 1 383 ? 5.232 -10.452 -30.647 1.00 90.75 383 GLN A N 1
ATOM 2989 C CA . GLN A 1 383 ? 3.862 -10.021 -30.338 1.00 90.75 383 GLN A CA 1
ATOM 2990 C C . GLN A 1 383 ? 3.834 -8.967 -29.219 1.00 90.75 383 GLN A C 1
ATOM 2992 O O . GLN A 1 383 ? 3.119 -7.970 -29.315 1.00 90.75 383 GLN A O 1
ATOM 2997 N N . ASN A 1 384 ? 4.661 -9.131 -28.181 1.00 91.94 384 ASN A N 1
ATOM 2998 C CA . ASN A 1 384 ? 4.821 -8.133 -27.120 1.00 91.94 384 ASN A CA 1
ATOM 2999 C C . ASN A 1 384 ? 5.454 -6.841 -27.650 1.00 91.94 384 ASN A C 1
ATOM 3001 O O . ASN A 1 384 ? 5.064 -5.749 -27.235 1.00 91.94 384 ASN A O 1
ATOM 3005 N N . LEU A 1 385 ? 6.397 -6.949 -28.589 1.00 92.75 385 LEU A N 1
ATOM 3006 C CA . LEU A 1 385 ? 7.019 -5.787 -29.215 1.00 92.75 385 LEU A CA 1
ATOM 3007 C C . LEU A 1 385 ? 6.036 -5.012 -30.109 1.00 92.75 385 LEU A C 1
ATOM 3009 O O . LEU A 1 385 ? 5.986 -3.785 -30.053 1.00 92.75 385 LEU A O 1
ATOM 3013 N N . GLU A 1 386 ? 5.212 -5.711 -30.888 1.00 91.69 386 GLU A N 1
ATOM 3014 C CA . GLU A 1 386 ? 4.142 -5.117 -31.701 1.00 91.69 386 GLU A CA 1
ATOM 3015 C C . GLU A 1 386 ? 3.071 -4.453 -30.829 1.00 91.69 386 GLU A C 1
ATOM 3017 O O . GLU A 1 386 ? 2.606 -3.349 -31.132 1.00 91.69 386 GLU A O 1
ATOM 3022 N N . HIS A 1 387 ? 2.723 -5.081 -29.703 1.00 91.81 387 HIS A N 1
ATOM 3023 C CA . HIS A 1 387 ? 1.830 -4.499 -28.707 1.00 91.81 387 HIS A CA 1
ATOM 3024 C C . HIS A 1 387 ? 2.408 -3.207 -28.111 1.00 91.81 387 HIS A C 1
ATOM 3026 O O . HIS A 1 387 ? 1.717 -2.186 -28.061 1.00 91.81 387 HIS A O 1
ATOM 3032 N N . PHE A 1 388 ? 3.689 -3.219 -27.729 1.00 94.38 388 PHE A N 1
ATOM 3033 C CA . PHE A 1 388 ? 4.414 -2.037 -27.259 1.00 94.38 388 PHE A CA 1
ATOM 3034 C C . PHE A 1 388 ? 4.423 -0.920 -28.308 1.00 94.38 388 PHE A C 1
ATOM 3036 O O . PHE A 1 388 ? 4.082 0.221 -27.992 1.00 94.38 388 PHE A O 1
ATOM 3043 N N . ALA A 1 389 ? 4.747 -1.243 -29.564 1.00 92.62 389 ALA A N 1
ATOM 3044 C CA . ALA A 1 389 ? 4.765 -0.292 -30.673 1.00 92.62 389 ALA A CA 1
ATOM 3045 C C . ALA A 1 389 ? 3.379 0.328 -30.912 1.00 92.62 389 ALA A C 1
ATOM 3047 O O . ALA A 1 389 ? 3.249 1.546 -31.029 1.00 92.62 389 ALA A O 1
ATOM 3048 N N . THR A 1 390 ? 2.328 -0.494 -30.895 1.00 91.69 390 THR A N 1
ATOM 3049 C CA . THR A 1 390 ? 0.937 -0.042 -31.034 1.00 91.69 390 THR A CA 1
ATOM 3050 C C . THR A 1 390 ? 0.555 0.929 -29.917 1.00 91.69 390 THR A C 1
ATOM 3052 O O . THR A 1 390 ? -0.037 1.982 -30.172 1.00 91.69 390 THR A O 1
ATOM 3055 N N . TYR A 1 391 ? 0.917 0.609 -28.672 1.00 92.44 391 TYR A N 1
ATOM 3056 C CA . TYR A 1 391 ? 0.693 1.489 -27.526 1.00 92.44 391 TYR A CA 1
ATOM 3057 C C . TYR A 1 391 ? 1.452 2.811 -27.649 1.00 92.44 391 TYR A C 1
ATOM 3059 O O . TYR A 1 391 ? 0.882 3.874 -27.384 1.00 92.44 391 TYR A O 1
ATOM 3067 N N . LEU A 1 392 ? 2.714 2.755 -28.076 1.00 92.19 392 LEU A N 1
ATOM 3068 C CA . LEU A 1 392 ? 3.558 3.926 -28.282 1.00 92.19 392 LEU A CA 1
ATOM 3069 C C . LEU A 1 392 ? 2.977 4.856 -29.352 1.00 92.19 392 LEU A C 1
ATOM 3071 O O . LEU A 1 392 ? 2.869 6.058 -29.110 1.00 92.19 392 LEU A O 1
ATOM 3075 N N . GLU A 1 393 ? 2.531 4.325 -30.492 1.00 90.62 393 GLU A N 1
ATOM 3076 C CA . GLU A 1 393 ? 1.902 5.131 -31.547 1.00 90.62 393 GLU A CA 1
ATOM 3077 C C . GLU A 1 393 ? 0.603 5.791 -31.075 1.00 90.62 393 GLU A C 1
ATOM 3079 O O . GLU A 1 393 ? 0.377 6.981 -31.316 1.00 90.62 393 GLU A O 1
ATOM 3084 N N . ARG A 1 394 ? -0.226 5.068 -30.310 1.00 90.38 394 ARG A N 1
ATOM 3085 C CA . ARG A 1 394 ? -1.437 5.643 -29.704 1.00 90.38 394 ARG A CA 1
ATOM 3086 C C . ARG A 1 394 ? -1.100 6.777 -28.727 1.00 90.38 394 ARG A C 1
ATOM 3088 O O . ARG A 1 394 ? -1.746 7.824 -28.762 1.00 90.38 394 ARG A O 1
ATOM 3095 N N . PHE A 1 395 ? -0.074 6.613 -27.891 1.00 89.31 395 PHE A N 1
ATOM 3096 C CA . PHE A 1 395 ? 0.398 7.670 -26.988 1.00 89.31 395 PHE A CA 1
ATOM 3097 C C . PHE A 1 395 ? 0.943 8.880 -27.762 1.00 89.31 395 PHE A C 1
ATOM 3099 O O . PHE A 1 395 ? 0.566 10.016 -27.468 1.00 89.31 395 PHE A O 1
ATOM 3106 N N . LYS A 1 396 ? 1.763 8.658 -28.795 1.00 87.94 396 LYS A N 1
ATOM 3107 C CA . LYS A 1 396 ? 2.282 9.722 -29.672 1.00 87.94 396 LYS A CA 1
ATOM 3108 C C . LYS A 1 396 ? 1.156 10.539 -30.304 1.00 87.94 396 LYS A C 1
ATOM 3110 O O . LYS A 1 396 ? 1.251 11.769 -30.344 1.00 87.94 396 LYS A O 1
ATOM 3115 N N . ALA A 1 397 ? 0.089 9.871 -30.749 1.00 87.19 397 ALA A N 1
ATOM 3116 C CA . ALA A 1 397 ? -1.087 10.514 -31.327 1.00 87.19 397 ALA A CA 1
ATOM 3117 C C . ALA A 1 397 ? -1.836 11.391 -30.309 1.00 87.19 397 ALA A C 1
ATOM 3119 O O . ALA A 1 397 ? -2.182 12.530 -30.628 1.00 87.19 397 ALA A O 1
ATOM 3120 N N . ILE A 1 398 ? -2.030 10.904 -29.075 1.00 84.88 398 ILE A N 1
ATOM 3121 C CA . ILE A 1 398 ? -2.683 11.667 -27.994 1.00 84.88 398 ILE A CA 1
ATOM 3122 C C . ILE A 1 398 ? -1.898 12.942 -27.673 1.00 84.88 398 ILE A C 1
ATOM 3124 O O . ILE A 1 398 ? -2.473 14.028 -27.601 1.00 84.88 398 ILE A O 1
ATOM 3128 N N . PHE A 1 399 ? -0.581 12.828 -27.508 1.00 77.56 399 PHE A N 1
ATOM 3129 C CA . PHE A 1 399 ? 0.258 13.939 -27.053 1.00 77.56 399 PHE A CA 1
ATOM 3130 C C . PHE A 1 399 ? 0.819 14.802 -28.190 1.00 77.56 399 PHE A C 1
ATOM 3132 O O . PHE A 1 399 ? 1.616 15.697 -27.914 1.00 77.56 399 PHE A O 1
ATOM 3139 N N . ARG A 1 400 ? 0.437 14.535 -29.454 1.00 72.88 400 ARG A N 1
ATOM 3140 C CA . ARG A 1 400 ? 0.956 15.198 -30.672 1.00 72.88 400 ARG A CA 1
ATOM 3141 C C . ARG A 1 400 ? 2.473 15.390 -30.607 1.00 72.88 400 ARG A C 1
ATOM 3143 O O . ARG A 1 400 ? 2.994 16.498 -30.715 1.00 72.88 400 ARG A O 1
ATOM 3150 N N . SER A 1 401 ? 3.163 14.293 -30.319 1.00 71.81 401 SER A N 1
ATOM 3151 C CA . SER A 1 401 ? 4.551 14.327 -29.867 1.00 71.81 401 SER A CA 1
ATOM 3152 C C . SER A 1 401 ? 5.539 14.522 -31.012 1.00 71.81 401 SER A C 1
ATOM 3154 O O . SER A 1 401 ? 5.605 13.698 -31.921 1.00 71.81 401 SER A O 1
ATOM 3156 N N . ASP A 1 402 ? 6.361 15.568 -30.924 1.00 81.31 402 ASP A N 1
ATOM 3157 C CA . ASP A 1 402 ? 7.528 15.737 -31.787 1.00 81.31 402 ASP A CA 1
ATOM 3158 C C . ASP A 1 402 ? 8.797 15.226 -31.091 1.00 81.31 402 ASP A C 1
ATOM 3160 O O . ASP A 1 402 ? 9.518 15.985 -30.439 1.00 81.31 402 ASP A O 1
ATOM 3164 N N . ILE A 1 403 ? 9.023 13.914 -31.171 1.00 88.75 403 ILE A N 1
ATOM 3165 C CA . ILE A 1 403 ? 10.131 13.257 -30.474 1.00 88.75 403 ILE A CA 1
ATOM 3166 C C . ILE A 1 403 ? 11.459 13.664 -31.127 1.00 88.75 403 ILE A C 1
ATOM 3168 O O . ILE A 1 403 ? 11.652 13.517 -32.334 1.00 88.75 403 ILE A O 1
ATOM 3172 N N . ARG A 1 404 ? 12.378 14.193 -30.314 1.00 88.81 404 ARG A N 1
ATOM 3173 C CA . ARG A 1 404 ? 13.765 14.512 -30.716 1.00 88.81 404 ARG A CA 1
ATOM 3174 C C . ARG A 1 404 ? 14.803 13.754 -29.913 1.00 88.81 404 ARG A C 1
ATOM 3176 O O . ARG A 1 404 ? 15.921 13.575 -30.381 1.00 88.81 404 ARG A O 1
ATOM 3183 N N . PHE A 1 405 ? 14.433 13.316 -28.717 1.00 92.00 405 PHE A N 1
ATOM 3184 C CA . PHE A 1 405 ? 15.325 12.631 -27.801 1.00 92.00 405 PHE A CA 1
ATOM 3185 C C . PHE A 1 405 ? 14.743 11.277 -27.438 1.00 92.00 405 PHE A C 1
ATOM 3187 O O . PHE A 1 405 ? 13.573 11.190 -27.065 1.00 92.00 405 PHE A O 1
ATOM 3194 N N . ILE A 1 406 ? 15.558 10.231 -27.537 1.00 94.06 406 ILE A N 1
ATOM 3195 C CA . ILE A 1 406 ? 15.183 8.878 -27.134 1.00 94.06 406 ILE A CA 1
ATOM 3196 C C . ILE A 1 406 ? 16.191 8.384 -26.101 1.00 94.06 406 ILE A C 1
ATOM 3198 O O . ILE A 1 406 ? 17.364 8.205 -26.413 1.00 94.06 406 ILE A O 1
ATOM 3202 N N . ALA A 1 407 ? 15.734 8.166 -24.873 1.00 95.44 407 ALA A N 1
ATOM 3203 C CA . ALA A 1 407 ? 16.495 7.519 -23.817 1.00 95.44 407 ALA A CA 1
ATOM 3204 C C . ALA A 1 407 ? 16.178 6.019 -23.795 1.00 95.44 407 ALA A C 1
ATOM 3206 O O . ALA A 1 407 ? 15.014 5.615 -23.754 1.00 95.44 407 ALA A O 1
ATOM 3207 N N . MET A 1 408 ? 17.215 5.193 -23.807 1.00 95.75 408 MET A N 1
ATOM 3208 C CA . MET A 1 408 ? 17.115 3.736 -23.811 1.00 95.75 408 MET A CA 1
ATOM 3209 C C . MET A 1 408 ? 18.096 3.123 -22.827 1.00 95.75 408 MET A C 1
ATOM 3211 O O . MET A 1 408 ? 19.091 3.747 -22.463 1.00 95.75 408 MET A O 1
ATOM 3215 N N . ASP A 1 409 ? 17.829 1.889 -22.418 1.00 96.00 409 ASP A N 1
ATOM 3216 C CA . ASP A 1 409 ? 18.796 1.136 -21.633 1.00 96.00 409 ASP A CA 1
ATOM 3217 C C . ASP A 1 409 ? 20.081 0.912 -22.448 1.00 96.00 409 ASP A C 1
ATOM 3219 O O . ASP A 1 409 ? 20.059 0.742 -23.674 1.00 96.00 409 ASP A O 1
ATOM 3223 N N . ARG A 1 410 ? 21.224 0.910 -21.769 1.00 94.12 410 ARG A N 1
ATOM 3224 C CA . ARG A 1 410 ? 22.526 0.633 -22.375 1.00 94.12 410 ARG A CA 1
ATOM 3225 C C . ARG A 1 410 ? 22.636 -0.795 -22.915 1.00 94.12 410 ARG A C 1
ATOM 3227 O O . ARG A 1 410 ? 23.415 -1.020 -23.838 1.00 94.12 410 ARG A O 1
ATOM 3234 N N . HIS A 1 411 ? 21.859 -1.751 -22.406 1.00 92.31 411 HIS A N 1
ATOM 3235 C CA . HIS A 1 411 ? 21.932 -3.140 -22.851 1.00 92.31 411 HIS A CA 1
ATOM 3236 C C . HIS A 1 411 ? 21.760 -3.263 -24.383 1.00 92.31 411 HIS A C 1
ATOM 3238 O O . HIS A 1 411 ? 20.744 -2.827 -24.928 1.00 92.31 411 HIS A O 1
ATOM 3244 N N . PRO A 1 412 ? 22.731 -3.831 -25.121 1.00 89.81 412 PRO A N 1
ATOM 3245 C CA . PRO A 1 412 ? 22.742 -3.771 -26.586 1.00 89.81 412 PRO A CA 1
ATOM 3246 C C . PRO A 1 412 ? 21.696 -4.672 -27.255 1.00 89.81 412 PRO A C 1
ATOM 3248 O O . PRO A 1 412 ? 21.331 -4.419 -28.397 1.00 89.81 412 PRO A O 1
ATOM 3251 N N . PHE A 1 413 ? 21.198 -5.698 -26.559 1.00 89.62 413 PHE A N 1
ATOM 3252 C CA . PHE A 1 413 ? 20.326 -6.725 -27.145 1.00 89.62 413 PHE A CA 1
ATOM 3253 C C . PHE A 1 413 ? 18.860 -6.645 -26.713 1.00 89.62 413 PHE A C 1
ATOM 3255 O O . PHE A 1 413 ? 18.127 -7.605 -26.919 1.00 89.62 413 PHE A O 1
ATOM 3262 N N . PHE A 1 414 ? 18.418 -5.539 -26.105 1.00 91.56 414 PHE A N 1
ATOM 3263 C CA . PHE A 1 414 ? 16.988 -5.385 -25.824 1.00 91.56 414 PHE A CA 1
ATOM 3264 C C . PHE A 1 414 ? 16.190 -5.329 -27.128 1.00 91.56 414 PHE A C 1
ATOM 3266 O O . PHE A 1 414 ? 16.540 -4.571 -28.035 1.00 91.56 414 PHE A O 1
ATOM 3273 N N . TYR A 1 415 ? 15.111 -6.110 -27.221 1.00 89.00 415 TYR A N 1
ATOM 3274 C CA . TYR A 1 415 ? 14.371 -6.313 -28.478 1.00 89.00 415 TYR A CA 1
ATOM 3275 C C . TYR A 1 415 ? 13.878 -5.010 -29.112 1.00 89.00 415 TYR A C 1
ATOM 3277 O O . TYR A 1 415 ? 13.901 -4.875 -30.336 1.00 89.00 415 TYR A O 1
ATOM 3285 N N . TYR A 1 416 ? 13.481 -4.025 -28.301 1.00 89.88 416 TYR A N 1
ATOM 3286 C CA . TYR A 1 416 ? 13.009 -2.737 -28.810 1.00 89.88 416 TYR A CA 1
ATOM 3287 C C . TYR A 1 416 ? 14.090 -1.924 -29.532 1.00 89.88 416 TYR A C 1
ATOM 3289 O O . TYR A 1 416 ? 13.753 -1.003 -30.272 1.00 89.88 416 TYR A O 1
ATOM 3297 N N . LYS A 1 417 ? 15.383 -2.247 -29.368 1.00 88.38 417 LYS A N 1
ATOM 3298 C CA . LYS A 1 417 ? 16.462 -1.613 -30.144 1.00 88.38 417 LYS A CA 1
ATOM 3299 C C . LYS A 1 417 ? 16.413 -1.992 -31.627 1.00 88.38 417 LYS A C 1
ATOM 3301 O O . LYS A 1 417 ? 16.987 -1.281 -32.442 1.00 88.38 417 LYS A O 1
ATOM 3306 N N . ASN A 1 418 ? 15.688 -3.056 -31.980 1.00 84.50 418 ASN A N 1
ATOM 3307 C CA . ASN A 1 418 ? 15.428 -3.441 -33.368 1.00 84.50 418 ASN A CA 1
ATOM 3308 C C . ASN A 1 418 ? 14.232 -2.692 -33.984 1.00 84.50 418 ASN A C 1
ATOM 3310 O O . ASN A 1 418 ? 13.917 -2.908 -35.153 1.00 84.50 418 ASN A O 1
ATOM 3314 N N . MET A 1 419 ? 13.529 -1.846 -33.219 1.00 86.38 419 MET A N 1
ATOM 3315 C CA . MET A 1 419 ? 12.449 -1.024 -33.761 1.00 86.38 419 MET A CA 1
ATOM 3316 C C . MET A 1 419 ? 13.018 0.117 -34.605 1.00 86.38 419 MET A C 1
ATOM 3318 O O . MET A 1 419 ? 13.905 0.850 -34.167 1.00 86.38 419 MET A O 1
ATOM 3322 N N . ASN A 1 420 ? 12.442 0.323 -35.789 1.00 81.38 420 ASN A N 1
ATOM 3323 C CA . ASN A 1 420 ? 12.781 1.468 -36.623 1.00 81.38 420 ASN A CA 1
ATOM 3324 C C . ASN A 1 420 ? 12.072 2.723 -36.110 1.00 81.38 420 ASN A C 1
ATOM 3326 O O . ASN A 1 420 ? 10.857 2.876 -36.228 1.00 81.38 420 ASN A O 1
ATOM 3330 N N . PHE A 1 421 ? 12.858 3.645 -35.564 1.00 78.38 421 PHE A N 1
ATOM 3331 C CA . PHE A 1 421 ? 12.414 4.981 -35.182 1.00 78.38 421 PHE A CA 1
ATOM 3332 C C . PHE A 1 421 ? 12.602 5.941 -36.360 1.00 78.38 421 PHE A C 1
ATOM 3334 O O . PHE A 1 421 ? 13.444 6.834 -36.320 1.00 78.38 421 PHE A O 1
ATOM 3341 N N . GLU A 1 422 ? 11.839 5.742 -37.432 1.00 66.12 422 GLU A N 1
ATOM 3342 C CA . GLU A 1 422 ? 11.835 6.660 -38.572 1.00 66.12 422 GLU A CA 1
ATOM 3343 C C . GLU A 1 422 ? 10.861 7.810 -38.303 1.00 66.12 422 GLU A C 1
ATOM 3345 O O . GLU A 1 422 ? 9.654 7.617 -38.163 1.00 66.12 422 GLU A O 1
ATOM 3350 N N . TYR A 1 423 ? 11.393 9.028 -38.206 1.00 66.12 423 TYR A N 1
ATOM 3351 C CA . TYR A 1 423 ? 10.595 10.246 -38.121 1.00 66.12 423 TYR A CA 1
ATOM 3352 C C . TYR A 1 423 ? 10.940 11.104 -39.332 1.00 66.12 423 TYR A C 1
ATOM 3354 O O . TYR A 1 423 ? 12.089 11.514 -39.499 1.00 66.12 423 TYR A O 1
ATOM 3362 N N . GLU A 1 424 ? 9.952 11.358 -40.192 1.00 55.59 424 GLU A N 1
ATOM 3363 C CA . GLU A 1 424 ? 10.146 12.127 -41.423 1.00 55.59 424 GLU A CA 1
ATOM 3364 C C . GLU A 1 424 ? 10.854 13.467 -41.131 1.00 55.59 424 GLU A C 1
ATOM 3366 O O . GLU A 1 424 ? 10.332 14.320 -40.408 1.00 55.59 424 GLU A O 1
ATOM 3371 N N . ASN A 1 425 ? 12.047 13.640 -41.719 1.00 54.44 425 ASN A N 1
ATOM 3372 C CA . ASN A 1 425 ? 12.858 14.867 -41.735 1.00 54.44 425 ASN A CA 1
ATOM 3373 C C . ASN A 1 425 ? 13.378 15.381 -40.378 1.00 54.44 425 ASN A C 1
ATOM 3375 O O . ASN A 1 425 ? 13.483 16.597 -40.187 1.00 54.44 425 ASN A O 1
ATOM 3379 N N . LYS A 1 426 ? 13.683 14.495 -39.420 1.00 68.50 426 LYS A N 1
ATOM 3380 C CA . LYS A 1 426 ? 14.059 14.902 -38.055 1.00 68.50 426 LYS A CA 1
ATOM 3381 C C . LYS A 1 426 ? 15.302 14.176 -37.545 1.00 68.50 426 LYS A C 1
ATOM 3383 O O . LYS A 1 426 ? 15.318 12.953 -37.478 1.00 68.50 426 LYS A O 1
ATOM 3388 N N . ASP A 1 427 ? 16.298 14.945 -37.106 1.00 81.75 427 ASP A N 1
ATOM 3389 C CA . ASP A 1 427 ? 17.451 14.410 -36.379 1.00 81.75 427 ASP A CA 1
ATOM 3390 C C . ASP A 1 427 ? 17.018 13.985 -34.968 1.00 81.75 427 ASP A C 1
ATOM 3392 O O . ASP A 1 427 ? 16.538 14.801 -34.172 1.00 81.75 427 ASP A O 1
ATOM 3396 N N . ILE A 1 428 ? 17.171 12.696 -34.664 1.00 88.94 428 ILE A N 1
ATOM 3397 C CA . ILE A 1 428 ? 16.894 12.113 -33.348 1.00 88.94 428 ILE A CA 1
ATOM 3398 C C . ILE A 1 428 ? 18.220 11.884 -32.637 1.00 88.94 428 ILE A C 1
ATOM 3400 O O . ILE A 1 428 ? 19.116 11.234 -33.176 1.00 88.94 428 ILE A O 1
ATOM 3404 N N . THR A 1 429 ? 18.336 12.365 -31.403 1.00 91.50 429 THR A N 1
ATOM 3405 C CA . THR A 1 429 ? 19.466 12.026 -30.534 1.00 91.50 429 THR A CA 1
ATOM 3406 C C . THR A 1 429 ? 19.083 10.890 -29.593 1.00 91.50 429 THR A C 1
ATOM 3408 O O . THR A 1 429 ? 18.069 10.951 -28.892 1.00 91.50 429 THR A O 1
ATOM 3411 N N . PHE A 1 430 ? 19.930 9.867 -29.551 1.00 92.38 430 PHE A N 1
ATOM 3412 C CA . PHE A 1 430 ? 19.788 8.728 -28.656 1.00 92.38 430 PHE A CA 1
ATOM 3413 C C . PHE A 1 430 ? 20.666 8.897 -27.411 1.00 92.38 430 PHE A C 1
ATOM 3415 O O . PHE A 1 430 ? 21.813 9.332 -27.507 1.00 92.38 430 PHE A O 1
ATOM 3422 N N . PHE A 1 431 ? 20.128 8.529 -26.250 1.00 94.31 431 PHE A N 1
ATOM 3423 C CA . PHE A 1 431 ? 20.821 8.515 -24.965 1.00 94.31 431 PHE A CA 1
ATOM 3424 C C . PHE A 1 431 ? 20.780 7.105 -24.387 1.00 94.31 431 PHE A C 1
ATOM 3426 O O . PHE A 1 431 ? 19.707 6.582 -24.091 1.00 94.31 431 PHE A O 1
ATOM 3433 N N . GLU A 1 432 ? 21.947 6.500 -24.199 1.00 95.06 432 GLU A N 1
ATOM 3434 C CA . GLU A 1 432 ? 22.063 5.226 -23.496 1.00 95.06 432 GLU A CA 1
ATOM 3435 C C . GLU A 1 432 ? 22.224 5.471 -21.997 1.00 95.06 432 GLU A C 1
ATOM 3437 O O . GLU A 1 432 ? 23.137 6.173 -21.556 1.00 95.06 432 GLU A O 1
ATOM 3442 N N . ILE A 1 433 ? 21.326 4.890 -21.210 1.00 95.75 433 ILE A N 1
ATOM 3443 C CA . ILE A 1 433 ? 21.244 5.064 -19.765 1.00 95.75 433 ILE A CA 1
ATOM 3444 C C . ILE A 1 433 ? 21.510 3.719 -19.097 1.00 95.75 433 ILE A C 1
ATOM 3446 O O . ILE A 1 433 ? 20.953 2.693 -19.480 1.00 95.75 433 ILE A O 1
ATOM 3450 N N . GLN A 1 434 ? 22.376 3.715 -18.087 1.00 95.94 434 GLN A N 1
ATOM 3451 C CA . GLN A 1 434 ? 22.663 2.505 -17.326 1.00 95.94 434 GLN A CA 1
ATOM 3452 C C . GLN A 1 434 ? 21.467 2.128 -16.431 1.00 95.94 434 GLN A C 1
ATOM 3454 O O . GLN A 1 434 ? 20.848 2.994 -15.813 1.00 95.94 434 GLN A O 1
ATOM 3459 N N . HIS A 1 435 ? 21.160 0.832 -16.352 1.00 96.00 435 HIS A N 1
ATOM 3460 C CA . HIS A 1 435 ? 19.954 0.301 -15.710 1.00 96.00 435 HIS A CA 1
ATOM 3461 C C . HIS A 1 435 ? 19.785 0.706 -14.233 1.00 96.00 435 HIS A C 1
ATOM 3463 O O . HIS A 1 435 ? 18.776 1.285 -13.830 1.00 96.00 435 HIS A O 1
ATOM 3469 N N . HIS A 1 436 ? 20.805 0.457 -13.409 1.00 95.88 436 HIS A N 1
ATOM 3470 C CA . HIS A 1 436 ? 20.752 0.739 -11.972 1.00 95.88 436 HIS A CA 1
ATOM 3471 C C . HIS A 1 436 ? 20.750 2.246 -11.679 1.00 95.88 436 HIS A C 1
ATOM 3473 O O . HIS A 1 436 ? 20.088 2.718 -10.755 1.00 95.88 436 HIS A O 1
ATOM 3479 N N . PHE A 1 437 ? 21.437 3.020 -12.515 1.00 96.19 437 PHE A N 1
ATOM 3480 C CA . PHE A 1 437 ? 21.390 4.471 -12.504 1.00 96.19 437 PHE A CA 1
ATOM 3481 C C . PHE A 1 437 ? 19.973 4.983 -12.791 1.00 96.19 437 PHE A C 1
ATOM 3483 O O . PHE A 1 437 ? 19.491 5.864 -12.078 1.00 96.19 437 PHE A O 1
ATOM 3490 N N . ALA A 1 438 ? 19.272 4.403 -13.773 1.00 96.12 438 ALA A N 1
ATOM 3491 C CA . ALA A 1 438 ? 17.880 4.744 -14.058 1.00 96.12 438 ALA A CA 1
ATOM 3492 C C . ALA A 1 438 ? 16.968 4.468 -12.848 1.00 96.12 438 ALA A C 1
ATOM 3494 O O . ALA A 1 438 ? 16.157 5.326 -12.497 1.00 96.12 438 ALA A O 1
ATOM 3495 N N . HIS A 1 439 ? 17.147 3.335 -12.156 1.00 96.31 439 HIS A N 1
ATOM 3496 C CA . HIS A 1 439 ? 16.428 3.040 -10.909 1.00 96.31 439 HIS A CA 1
ATOM 3497 C C . HIS A 1 439 ? 16.673 4.086 -9.815 1.00 96.31 439 HIS A C 1
ATOM 3499 O O . HIS A 1 439 ? 15.716 4.583 -9.215 1.00 96.31 439 HIS A O 1
ATOM 3505 N N . ALA A 1 440 ? 17.934 4.453 -9.568 1.00 95.75 440 ALA A N 1
ATOM 3506 C CA . ALA A 1 440 ? 18.277 5.457 -8.562 1.00 95.75 440 ALA A CA 1
ATOM 3507 C C . ALA A 1 440 ? 17.645 6.824 -8.887 1.00 95.75 440 ALA A C 1
ATOM 3509 O O . ALA A 1 440 ? 16.997 7.436 -8.035 1.00 95.75 440 ALA A O 1
ATOM 3510 N N . VAL A 1 441 ? 17.770 7.281 -10.137 1.00 93.88 441 VAL A N 1
ATOM 3511 C CA . VAL A 1 441 ? 17.218 8.570 -10.587 1.00 93.88 441 VAL A CA 1
ATOM 3512 C C . VAL A 1 441 ? 15.688 8.580 -10.557 1.00 93.88 441 VAL A C 1
ATOM 3514 O O . VAL A 1 441 ? 15.107 9.608 -10.207 1.00 93.88 441 VAL A O 1
ATOM 3517 N N . ALA A 1 442 ? 15.022 7.459 -10.854 1.00 93.31 442 ALA A N 1
ATOM 3518 C CA . ALA A 1 442 ? 13.564 7.362 -10.796 1.00 93.31 442 ALA A CA 1
ATOM 3519 C C . ALA A 1 442 ? 13.018 7.655 -9.387 1.00 93.31 442 ALA A C 1
ATOM 3521 O O . ALA A 1 442 ? 12.091 8.452 -9.246 1.00 93.31 442 ALA A O 1
ATOM 3522 N N . ILE A 1 443 ? 13.635 7.090 -8.341 1.00 92.31 443 ILE A N 1
ATOM 3523 C CA . ILE A 1 443 ? 13.238 7.341 -6.944 1.00 92.31 443 ILE A CA 1
ATOM 3524 C C . ILE A 1 443 ? 13.531 8.783 -6.527 1.00 92.31 443 ILE A C 1
ATOM 3526 O O . ILE A 1 443 ? 12.681 9.431 -5.911 1.00 92.31 443 ILE A O 1
ATOM 3530 N N . LEU A 1 444 ? 14.702 9.319 -6.888 1.00 91.75 444 LEU A N 1
ATOM 3531 C CA . LEU A 1 444 ? 15.030 10.724 -6.625 1.00 91.75 444 LEU A CA 1
ATOM 3532 C C . LEU A 1 444 ? 14.026 11.670 -7.300 1.00 91.75 444 LEU A C 1
ATOM 3534 O O . LEU A 1 444 ? 13.645 12.685 -6.714 1.00 91.75 444 LEU A O 1
ATOM 3538 N N . GLY A 1 445 ? 13.588 11.336 -8.516 1.00 89.75 445 GLY A N 1
ATOM 3539 C CA . GLY A 1 445 ? 12.562 12.065 -9.256 1.00 89.75 445 GLY A CA 1
ATOM 3540 C C . GLY A 1 445 ? 11.201 12.004 -8.571 1.00 89.75 445 GLY A C 1
ATOM 3541 O O . GLY A 1 445 ? 10.613 13.048 -8.300 1.00 89.75 445 GLY A O 1
ATOM 3542 N N . GLU A 1 446 ? 10.733 10.805 -8.216 1.00 89.62 446 GLU A N 1
ATOM 3543 C CA . GLU A 1 446 ? 9.455 10.599 -7.521 1.00 89.62 446 GLU A CA 1
ATOM 3544 C C . GLU A 1 446 ? 9.392 11.360 -6.186 1.00 89.62 446 GLU A C 1
ATOM 3546 O O . GLU A 1 446 ? 8.359 11.930 -5.836 1.00 89.62 446 GLU A O 1
ATOM 3551 N N . LYS A 1 447 ? 10.503 11.406 -5.440 1.00 89.25 447 LYS A N 1
ATOM 3552 C CA . LYS A 1 447 ? 10.592 12.118 -4.154 1.00 89.25 447 LYS A CA 1
ATOM 3553 C C . LYS A 1 447 ? 10.913 13.609 -4.284 1.00 89.25 447 LYS A C 1
ATOM 3555 O O . LYS A 1 447 ? 11.035 14.291 -3.268 1.00 89.25 447 LYS A O 1
ATOM 3560 N N . GLY A 1 448 ? 11.053 14.130 -5.505 1.00 88.12 448 GLY A N 1
ATOM 3561 C CA . GLY A 1 448 ? 11.367 15.538 -5.746 1.00 88.12 448 GLY A CA 1
ATOM 3562 C C . GLY A 1 448 ? 12.727 15.959 -5.180 1.00 88.12 448 GLY A C 1
ATOM 3563 O O . GLY A 1 448 ? 12.880 17.087 -4.724 1.00 88.12 448 GLY A O 1
ATOM 3564 N N . LEU A 1 449 ? 13.712 15.059 -5.170 1.00 89.12 449 LEU A N 1
ATOM 3565 C CA . LEU A 1 449 ? 15.030 15.294 -4.569 1.00 89.12 449 LEU A CA 1
ATOM 3566 C C . LEU A 1 449 ? 16.072 15.794 -5.567 1.00 89.12 449 LEU A C 1
ATOM 3568 O O . LEU A 1 449 ? 17.029 16.449 -5.167 1.00 89.12 449 LEU A O 1
ATOM 3572 N N . LEU A 1 450 ? 15.860 15.562 -6.866 1.00 85.56 450 LEU A N 1
ATOM 3573 C CA . LEU A 1 450 ? 16.818 15.908 -7.927 1.00 85.56 450 LEU A CA 1
ATOM 3574 C C . LEU A 1 450 ? 17.257 17.386 -7.926 1.00 85.56 450 LEU A C 1
ATOM 3576 O O . LEU A 1 450 ? 18.339 17.711 -8.407 1.00 85.56 450 LEU A O 1
ATOM 3580 N N . HIS A 1 451 ? 16.440 18.281 -7.370 1.00 79.44 451 HIS A N 1
ATOM 3581 C CA . HIS A 1 451 ? 16.692 19.718 -7.371 1.00 79.44 451 HIS A CA 1
ATOM 3582 C C . HIS A 1 451 ? 17.158 20.303 -6.029 1.00 79.44 451 HIS A C 1
ATOM 3584 O O . HIS A 1 451 ? 17.468 21.494 -5.965 1.00 79.44 451 HIS A O 1
ATOM 3590 N N . LYS A 1 452 ? 17.190 19.513 -4.952 1.00 79.69 452 LYS A N 1
ATOM 3591 C CA . LYS A 1 452 ? 17.540 20.011 -3.619 1.00 79.69 452 LYS A CA 1
ATOM 3592 C C . LYS A 1 452 ? 19.052 19.957 -3.410 1.00 79.69 452 LYS A C 1
ATOM 3594 O O . LYS A 1 452 ? 19.629 18.883 -3.298 1.00 79.69 452 LYS A O 1
ATOM 3599 N N . ASP A 1 453 ? 19.687 21.123 -3.310 1.00 69.62 453 ASP A N 1
ATOM 3600 C CA . ASP A 1 453 ? 21.152 21.230 -3.204 1.00 69.62 453 ASP A CA 1
ATOM 3601 C C . ASP A 1 453 ? 21.728 20.760 -1.853 1.00 69.62 453 ASP A C 1
ATOM 3603 O O . ASP A 1 453 ? 22.920 20.484 -1.759 1.00 69.62 453 ASP A O 1
ATOM 3607 N N . GLN A 1 454 ? 20.904 20.663 -0.803 1.00 64.81 454 GLN A N 1
ATOM 3608 C CA . GLN A 1 454 ? 21.355 20.379 0.569 1.00 64.81 454 GLN A CA 1
ATOM 3609 C C . GLN A 1 454 ? 21.190 18.917 1.011 1.00 64.81 454 GLN A C 1
ATOM 3611 O O . GLN A 1 454 ? 21.584 18.575 2.125 1.00 64.81 454 GLN A O 1
ATOM 3616 N N . GLU A 1 455 ? 20.612 18.051 0.177 1.00 74.19 455 GLU A N 1
ATOM 3617 C CA . GLU A 1 455 ? 20.349 16.662 0.554 1.00 74.19 455 GLU A CA 1
ATOM 3618 C C . GLU A 1 455 ? 21.404 15.723 -0.045 1.00 74.19 455 GLU A C 1
ATOM 3620 O O . GLU A 1 455 ? 21.545 15.608 -1.260 1.00 74.19 455 GLU A O 1
ATOM 3625 N N . ASN A 1 456 ? 22.139 15.033 0.830 1.00 90.12 456 ASN A N 1
ATOM 3626 C CA . ASN A 1 456 ? 22.991 13.913 0.442 1.00 90.12 456 ASN A CA 1
ATOM 3627 C C . ASN A 1 456 ? 22.168 12.633 0.560 1.00 90.12 456 ASN A C 1
ATOM 3629 O O . ASN A 1 456 ? 21.719 12.290 1.656 1.00 90.12 456 ASN A O 1
ATOM 3633 N N . VAL A 1 457 ? 21.986 11.924 -0.550 1.00 94.50 457 VAL A N 1
ATOM 3634 C CA . VAL A 1 457 ? 21.133 10.734 -0.603 1.00 94.50 457 VAL A CA 1
ATOM 3635 C C . VAL A 1 457 ? 21.955 9.538 -1.056 1.00 94.50 457 VAL A C 1
ATOM 3637 O O . VAL A 1 457 ? 22.564 9.562 -2.124 1.00 94.50 457 VAL A O 1
ATOM 3640 N N . ALA A 1 458 ? 21.943 8.474 -0.257 1.00 95.00 458 ALA A N 1
ATOM 3641 C CA . ALA A 1 458 ? 22.435 7.168 -0.674 1.00 95.00 458 ALA A CA 1
ATOM 3642 C C . ALA A 1 458 ? 21.278 6.361 -1.277 1.00 95.00 458 ALA A C 1
ATOM 3644 O O . ALA A 1 458 ? 20.251 6.157 -0.629 1.00 95.00 458 ALA A O 1
ATOM 3645 N N . CYS A 1 459 ? 21.442 5.915 -2.518 1.00 95.44 459 CYS A N 1
ATOM 3646 C CA . CYS A 1 459 ? 20.482 5.090 -3.239 1.00 95.44 459 CYS A CA 1
ATOM 3647 C C . CYS A 1 459 ? 21.010 3.658 -3.306 1.00 95.44 459 CYS A C 1
ATOM 3649 O O . CYS A 1 459 ? 22.043 3.412 -3.926 1.00 95.44 459 CYS A O 1
ATOM 3651 N N . PHE A 1 460 ? 20.289 2.724 -2.694 1.00 96.44 460 PHE A N 1
ATOM 3652 C CA . PHE A 1 460 ? 20.579 1.294 -2.765 1.00 96.44 460 PHE A CA 1
ATOM 3653 C C . PHE A 1 460 ? 19.697 0.680 -3.848 1.00 96.44 460 PHE A C 1
ATOM 3655 O O . PHE A 1 460 ? 18.470 0.741 -3.750 1.00 96.44 460 PHE A O 1
ATOM 3662 N N . VAL A 1 461 ? 20.312 0.122 -4.887 1.00 96.44 461 VAL A N 1
ATOM 3663 C CA . VAL A 1 461 ? 19.611 -0.461 -6.032 1.00 96.44 461 VAL A CA 1
ATOM 3664 C C . VAL A 1 461 ? 19.896 -1.951 -6.068 1.00 96.44 461 VAL A C 1
ATOM 3666 O O . VAL A 1 461 ? 20.973 -2.373 -6.488 1.00 96.44 461 VAL A O 1
ATOM 3669 N N . PHE A 1 462 ? 18.926 -2.729 -5.595 1.00 95.06 462 PHE A N 1
ATOM 3670 C CA . PHE A 1 462 ? 18.979 -4.186 -5.571 1.00 95.06 462 PHE A CA 1
ATOM 3671 C C . PHE A 1 462 ? 17.994 -4.739 -6.601 1.00 95.06 462 PHE A C 1
ATOM 3673 O O . PHE A 1 462 ? 16.781 -4.610 -6.430 1.00 95.06 462 PHE A O 1
ATOM 3680 N N . ASP A 1 463 ? 18.530 -5.331 -7.661 1.00 92.25 463 ASP A N 1
ATOM 3681 C CA . ASP A 1 463 ? 17.790 -5.924 -8.774 1.00 92.25 463 ASP A CA 1
ATOM 3682 C C . ASP A 1 463 ? 18.355 -7.323 -9.105 1.00 92.25 463 ASP A C 1
ATOM 3684 O O . ASP A 1 463 ? 19.295 -7.800 -8.468 1.00 92.25 463 ASP A O 1
ATOM 3688 N N . GLY A 1 464 ? 17.753 -8.027 -10.062 1.00 86.00 464 GLY A N 1
ATOM 3689 C CA . GLY A 1 464 ? 18.251 -9.305 -10.552 1.00 86.00 464 GLY A CA 1
ATOM 3690 C C . GLY A 1 464 ? 19.510 -9.164 -11.406 1.00 86.00 464 GLY A C 1
ATOM 3691 O O . GLY A 1 464 ? 20.546 -9.734 -11.067 1.00 86.00 464 GLY A O 1
ATOM 3692 N N . VAL A 1 465 ? 19.401 -8.478 -12.547 1.00 84.56 465 VAL A N 1
ATOM 3693 C CA . VAL A 1 465 ? 20.452 -8.415 -13.576 1.00 84.56 465 VAL A CA 1
ATOM 3694 C C . VAL A 1 465 ? 20.334 -7.097 -14.336 1.00 84.56 465 VAL A C 1
ATOM 3696 O O . VAL A 1 465 ? 19.334 -6.860 -15.009 1.00 84.56 465 VAL A O 1
ATOM 3699 N N . GLY A 1 466 ? 21.397 -6.295 -14.333 1.00 86.12 466 GLY A N 1
ATOM 3700 C CA . GLY A 1 466 ? 21.522 -5.132 -15.211 1.00 86.12 466 GLY A CA 1
ATOM 3701 C C . GLY A 1 466 ? 22.953 -4.947 -15.702 1.00 86.12 466 GLY A C 1
ATOM 3702 O O . GLY A 1 466 ? 23.902 -5.204 -14.967 1.00 86.12 466 GLY A O 1
ATOM 3703 N N . LEU A 1 467 ? 23.124 -4.489 -16.944 1.00 88.69 467 LEU A N 1
ATOM 3704 C CA . LEU A 1 467 ? 24.454 -4.270 -17.512 1.00 88.69 467 LEU A CA 1
ATOM 3705 C C . LEU A 1 467 ? 25.141 -3.076 -16.829 1.00 88.69 467 LEU A C 1
ATOM 3707 O O . LEU A 1 467 ? 24.605 -1.962 -16.788 1.00 88.69 467 LEU A O 1
ATOM 3711 N N . GLY A 1 468 ? 26.322 -3.319 -16.276 1.00 88.12 468 GLY A N 1
ATOM 3712 C CA . GLY A 1 468 ? 27.197 -2.316 -15.691 1.00 88.12 468 GLY A CA 1
ATOM 3713 C C . GLY A 1 468 ? 27.897 -1.456 -16.739 1.00 88.12 468 GLY A C 1
ATOM 3714 O O . GLY A 1 468 ? 28.013 -1.818 -17.910 1.00 88.12 468 GLY A O 1
ATOM 3715 N N . ASN A 1 469 ? 28.404 -0.295 -16.322 1.00 88.19 469 ASN A N 1
ATOM 3716 C CA . ASN A 1 469 ? 29.206 0.565 -17.208 1.00 88.19 469 ASN A CA 1
ATOM 3717 C C . ASN A 1 469 ? 30.584 -0.035 -17.548 1.00 88.19 469 ASN A C 1
ATOM 3719 O O . ASN A 1 469 ? 31.229 0.403 -18.498 1.00 88.19 469 ASN A O 1
ATOM 3723 N N . ASP A 1 470 ? 31.012 -1.021 -16.768 1.00 88.50 470 ASP A N 1
ATOM 3724 C CA . ASP A 1 470 ? 32.208 -1.852 -16.914 1.00 88.50 470 ASP A CA 1
ATOM 3725 C C . ASP A 1 470 ? 31.961 -3.128 -17.743 1.00 88.50 470 ASP A C 1
ATOM 3727 O O . ASP A 1 470 ? 32.882 -3.917 -17.933 1.00 88.50 470 ASP A O 1
ATOM 3731 N N . ASN A 1 471 ? 30.749 -3.298 -18.289 1.00 85.31 471 ASN A N 1
ATOM 3732 C CA . ASN A 1 471 ? 30.262 -4.509 -18.962 1.00 85.31 471 ASN A CA 1
ATOM 3733 C C . ASN A 1 471 ? 30.144 -5.746 -18.053 1.00 85.31 471 ASN A C 1
ATOM 3735 O O . ASN A 1 471 ? 29.988 -6.856 -18.562 1.00 85.31 471 ASN A O 1
ATOM 3739 N N . GLU A 1 472 ? 30.173 -5.566 -16.732 1.00 87.06 472 GLU A N 1
ATOM 3740 C CA . GLU A 1 472 ? 29.852 -6.625 -15.776 1.00 87.06 472 GLU A CA 1
ATOM 3741 C C . GLU A 1 472 ? 28.344 -6.679 -15.504 1.00 87.06 472 GLU A C 1
ATOM 3743 O O . GLU A 1 472 ? 27.581 -5.774 -15.856 1.00 87.06 472 GLU A O 1
ATOM 3748 N N . ILE A 1 473 ? 27.893 -7.761 -14.870 1.00 87.19 473 ILE A N 1
ATOM 3749 C CA . ILE A 1 473 ? 26.505 -7.882 -14.420 1.00 87.19 473 ILE A CA 1
ATOM 3750 C C . ILE A 1 473 ? 26.390 -7.274 -13.030 1.00 87.19 473 ILE A C 1
ATOM 3752 O O . ILE A 1 473 ? 26.948 -7.786 -12.061 1.00 87.19 473 ILE A O 1
ATOM 3756 N N . TRP A 1 474 ? 25.641 -6.185 -12.953 1.00 90.88 474 TRP A N 1
ATOM 3757 C CA . TRP A 1 474 ? 25.275 -5.526 -11.711 1.00 90.88 474 TRP A CA 1
ATOM 3758 C C . TRP A 1 474 ? 23.954 -6.090 -11.185 1.00 90.88 474 TRP A C 1
ATOM 3760 O O . TRP A 1 474 ? 23.144 -6.639 -11.941 1.00 90.88 474 TRP A O 1
ATOM 3770 N N . GLY A 1 475 ? 23.741 -5.921 -9.886 1.00 88.50 475 GLY A N 1
ATOM 3771 C CA . GLY A 1 475 ? 22.515 -6.356 -9.209 1.00 88.50 475 GLY A CA 1
ATOM 3772 C C . GLY A 1 475 ? 22.392 -5.856 -7.773 1.00 88.50 475 GLY A C 1
ATOM 3773 O O . GLY A 1 475 ? 21.329 -5.978 -7.169 1.00 88.50 475 GLY A O 1
ATOM 3774 N N . ALA A 1 476 ? 23.456 -5.281 -7.202 1.00 93.62 476 ALA A N 1
ATOM 3775 C CA . ALA A 1 476 ? 23.407 -4.725 -5.860 1.00 93.62 476 ALA A CA 1
ATOM 3776 C C . ALA A 1 476 ? 24.365 -3.543 -5.714 1.00 93.62 476 ALA A C 1
ATOM 3778 O O . ALA A 1 476 ? 25.484 -3.673 -5.215 1.00 93.62 476 ALA A O 1
ATOM 3779 N N . GLU A 1 477 ? 23.889 -2.380 -6.148 1.00 94.69 477 GLU A N 1
ATOM 3780 C CA . GLU A 1 477 ? 24.694 -1.176 -6.329 1.00 94.69 477 GLU A CA 1
ATOM 3781 C C . GLU A 1 477 ? 24.310 -0.082 -5.332 1.00 94.69 477 GLU A C 1
ATOM 3783 O O . GLU A 1 477 ? 23.142 0.072 -4.965 1.00 94.69 477 GLU A O 1
ATOM 3788 N N . VAL A 1 478 ? 25.289 0.728 -4.936 1.00 96.56 478 VAL A N 1
ATOM 3789 C CA . VAL A 1 478 ? 25.090 1.927 -4.119 1.00 96.56 478 VAL A CA 1
ATOM 3790 C C . VAL A 1 478 ? 25.512 3.150 -4.917 1.00 96.56 478 VAL A C 1
ATOM 3792 O O . VAL A 1 478 ? 26.661 3.263 -5.347 1.00 96.56 478 VAL A O 1
ATOM 3795 N N . PHE A 1 479 ? 24.589 4.095 -5.066 1.00 96.19 479 PHE A N 1
ATOM 3796 C CA . PHE A 1 479 ? 24.852 5.402 -5.655 1.00 96.19 479 PHE A CA 1
ATOM 3797 C C . PHE A 1 479 ? 24.755 6.497 -4.600 1.00 96.19 479 PHE A C 1
ATOM 3799 O O . PHE A 1 479 ? 23.876 6.465 -3.742 1.00 96.19 479 PHE A O 1
ATOM 3806 N N . ILE A 1 480 ? 25.613 7.507 -4.701 1.00 95.56 480 ILE A N 1
ATOM 3807 C CA . ILE A 1 480 ? 25.549 8.713 -3.876 1.00 95.56 480 ILE A CA 1
ATOM 3808 C C . ILE A 1 480 ? 25.112 9.879 -4.753 1.00 95.56 480 ILE A C 1
ATOM 3810 O O . ILE A 1 480 ? 25.791 10.225 -5.721 1.00 95.56 480 ILE A O 1
ATOM 3814 N N . PHE A 1 481 ? 23.980 10.485 -4.401 1.00 94.12 481 PHE A N 1
ATOM 3815 C CA . PHE A 1 481 ? 23.517 11.751 -4.950 1.00 94.12 481 PHE A CA 1
ATOM 3816 C C . PHE A 1 481 ? 23.907 12.891 -4.008 1.00 94.12 481 PHE A C 1
ATOM 3818 O O . PHE A 1 481 ? 23.511 12.909 -2.840 1.00 94.12 481 PHE A O 1
ATOM 3825 N N . LYS A 1 482 ? 24.705 13.826 -4.521 1.00 91.19 482 LYS A N 1
ATOM 3826 C CA . LYS A 1 482 ? 25.202 15.004 -3.810 1.00 91.19 482 LYS A CA 1
ATOM 3827 C C . LYS A 1 482 ? 25.443 16.138 -4.801 1.00 91.19 482 LYS A C 1
ATOM 3829 O O . LYS A 1 482 ? 26.020 15.911 -5.862 1.00 91.19 482 LYS A O 1
ATOM 3834 N N . GLU A 1 483 ? 25.032 17.358 -4.449 1.00 86.44 483 GLU A N 1
ATOM 3835 C CA . GLU A 1 483 ? 25.275 18.566 -5.260 1.00 86.44 483 GLU A CA 1
ATOM 3836 C C . GLU A 1 483 ? 24.833 18.381 -6.727 1.00 86.44 483 GLU A C 1
ATOM 3838 O O . GLU A 1 483 ? 25.594 18.638 -7.660 1.00 86.44 483 GLU A O 1
ATOM 3843 N N . LYS A 1 484 ? 23.615 17.851 -6.931 1.00 84.69 484 LYS A N 1
ATOM 3844 C CA . LYS A 1 484 ? 23.025 17.546 -8.254 1.00 84.69 484 LYS A CA 1
ATOM 3845 C C . LYS A 1 484 ? 23.822 16.553 -9.112 1.00 84.69 484 LYS A C 1
ATOM 3847 O O . LYS A 1 484 ? 23.520 16.378 -10.290 1.00 84.69 484 LYS A O 1
ATOM 3852 N N . ASN A 1 485 ? 24.799 15.865 -8.529 1.00 88.81 485 ASN A N 1
ATOM 3853 C CA . ASN A 1 485 ? 25.578 14.822 -9.174 1.00 88.81 485 ASN A CA 1
ATOM 3854 C C . ASN A 1 485 ? 25.287 13.482 -8.510 1.00 88.81 485 ASN A C 1
ATOM 3856 O O . ASN A 1 485 ? 25.221 13.382 -7.289 1.00 88.81 485 ASN A O 1
ATOM 3860 N N . ILE A 1 486 ? 25.151 12.440 -9.318 1.00 92.00 486 ILE A N 1
ATOM 3861 C CA . ILE A 1 486 ? 24.977 11.065 -8.854 1.00 92.00 486 ILE A CA 1
ATOM 3862 C C . ILE A 1 486 ? 26.151 10.230 -9.348 1.00 92.00 486 ILE A C 1
ATOM 3864 O O . ILE A 1 486 ? 26.490 10.254 -10.532 1.00 92.00 486 ILE A O 1
ATOM 3868 N N . LYS A 1 487 ? 26.797 9.521 -8.424 1.00 94.06 487 LYS A N 1
ATOM 3869 C CA . LYS A 1 487 ? 27.958 8.671 -8.696 1.00 94.06 487 LYS A CA 1
ATOM 3870 C C . LYS A 1 487 ? 27.732 7.280 -8.135 1.00 94.06 487 LYS A C 1
ATOM 3872 O O . LYS A 1 487 ? 27.123 7.131 -7.081 1.00 94.06 487 LYS A O 1
ATOM 3877 N N . HIS A 1 488 ? 28.226 6.282 -8.854 1.00 95.06 488 HIS A N 1
ATOM 3878 C CA . HIS A 1 488 ? 28.361 4.925 -8.337 1.00 95.06 488 HIS A CA 1
ATOM 3879 C C . HIS A 1 488 ? 29.481 4.910 -7.290 1.00 95.06 488 HIS A C 1
ATOM 3881 O O . HIS A 1 488 ? 30.553 5.456 -7.550 1.00 95.06 488 HIS A O 1
ATOM 3887 N N . GLU A 1 489 ? 29.201 4.367 -6.107 1.00 94.75 489 GLU A N 1
ATOM 3888 C CA . GLU A 1 489 ? 30.106 4.394 -4.949 1.00 94.75 489 GLU A CA 1
ATOM 3889 C C . GLU A 1 489 ? 30.615 2.996 -4.588 1.00 94.75 489 GLU A C 1
ATOM 3891 O O . GLU A 1 489 ? 31.800 2.809 -4.325 1.00 94.75 489 GLU A O 1
ATOM 3896 N N . SER A 1 490 ? 29.727 1.999 -4.551 1.00 92.88 490 SER A N 1
ATOM 3897 C CA . SER A 1 490 ? 30.097 0.622 -4.206 1.00 92.88 490 SER A CA 1
ATOM 3898 C C . SER A 1 490 ? 29.099 -0.397 -4.750 1.00 92.88 490 SER A C 1
ATOM 3900 O O . SER A 1 490 ? 27.982 -0.045 -5.126 1.00 92.88 490 SER A O 1
ATOM 3902 N N . CYS A 1 491 ? 29.513 -1.662 -4.774 1.00 90.62 491 CYS A N 1
ATOM 3903 C CA . CYS A 1 491 ? 28.718 -2.803 -5.215 1.00 90.62 491 CYS A CA 1
ATOM 3904 C C . CYS A 1 491 ? 28.971 -4.018 -4.314 1.00 90.62 491 CYS A C 1
ATOM 3906 O O . CYS A 1 491 ? 29.967 -4.069 -3.580 1.00 90.62 491 CYS A O 1
ATOM 3908 N N . PHE A 1 492 ? 28.079 -5.006 -4.355 1.00 86.25 492 PHE A N 1
ATOM 3909 C CA . PHE A 1 492 ? 28.369 -6.306 -3.747 1.00 86.25 492 PHE A CA 1
ATOM 3910 C C . PHE A 1 492 ? 29.469 -7.032 -4.535 1.00 86.25 492 PHE A C 1
ATOM 3912 O O . PHE A 1 492 ? 29.613 -6.815 -5.737 1.00 86.25 492 PHE A O 1
ATOM 3919 N N . PRO A 1 493 ? 30.241 -7.929 -3.892 1.00 83.62 493 PRO A N 1
ATOM 3920 C CA . PRO A 1 493 ? 31.272 -8.681 -4.590 1.00 83.62 493 PRO A CA 1
ATOM 3921 C C . PRO A 1 493 ? 30.702 -9.485 -5.761 1.00 83.62 493 PRO A C 1
ATOM 3923 O O . PRO A 1 493 ? 29.760 -10.265 -5.594 1.00 83.62 493 PRO A O 1
ATOM 3926 N N . PHE A 1 494 ? 31.330 -9.346 -6.926 1.00 83.69 494 PHE A N 1
ATOM 3927 C CA . PHE A 1 494 ? 31.009 -10.159 -8.090 1.00 83.69 494 PHE A CA 1
ATOM 3928 C C . PHE A 1 494 ? 31.257 -11.647 -7.814 1.00 83.69 494 PHE A C 1
ATOM 3930 O O . PHE A 1 494 ? 32.228 -12.041 -7.162 1.00 83.69 494 PHE A O 1
ATOM 3937 N N . TYR A 1 495 ? 30.393 -12.488 -8.372 1.00 82.44 495 TYR A N 1
ATOM 3938 C CA . TYR A 1 495 ? 30.567 -13.936 -8.431 1.00 82.44 495 TYR A CA 1
ATOM 3939 C C . TYR A 1 495 ? 30.536 -14.392 -9.890 1.00 82.44 495 TYR A C 1
ATOM 3941 O O . TYR A 1 495 ? 30.153 -13.647 -10.789 1.00 82.44 495 TYR A O 1
ATOM 3949 N N . ARG A 1 496 ? 30.977 -15.626 -10.156 1.00 81.44 496 ARG A N 1
ATOM 3950 C CA . ARG A 1 496 ? 31.078 -16.113 -11.537 1.00 81.44 496 ARG A CA 1
ATOM 3951 C C . ARG A 1 496 ? 29.692 -16.213 -12.172 1.00 81.44 496 ARG A C 1
ATOM 3953 O O . ARG A 1 496 ? 28.834 -16.945 -11.683 1.00 81.44 496 ARG A O 1
ATOM 3960 N N . TYR A 1 497 ? 29.487 -15.560 -13.302 1.00 80.12 497 TYR A N 1
ATOM 3961 C CA . TYR A 1 497 ? 28.271 -15.765 -14.076 1.00 80.12 497 TYR A CA 1
ATOM 3962 C C . TYR A 1 497 ? 28.387 -17.063 -14.888 1.00 80.12 497 TYR A C 1
ATOM 3964 O O . TYR A 1 497 ? 29.192 -17.176 -15.811 1.00 80.12 497 TYR A O 1
ATOM 3972 N N . LEU A 1 498 ? 27.642 -18.092 -14.487 1.00 80.12 498 LEU A N 1
ATOM 3973 C CA . LEU A 1 498 ? 27.673 -19.434 -15.065 1.00 80.12 498 LEU A CA 1
ATOM 3974 C C . LEU A 1 498 ? 26.430 -19.663 -15.927 1.00 80.12 498 LEU A C 1
ATOM 3976 O O . LEU A 1 498 ? 25.321 -19.576 -15.435 1.00 80.12 498 LEU A O 1
ATOM 3980 N N . LEU A 1 499 ? 26.584 -20.079 -17.184 1.00 82.38 499 LEU A N 1
ATOM 3981 C CA . LEU A 1 499 ? 25.457 -20.563 -18.005 1.00 82.38 499 LEU A CA 1
ATOM 3982 C C . LEU A 1 499 ? 24.316 -19.544 -18.251 1.00 82.38 499 LEU A C 1
ATOM 3984 O O . LEU A 1 499 ? 23.195 -19.957 -18.557 1.00 82.38 499 LEU A O 1
ATOM 3988 N N . GLY A 1 500 ? 24.589 -18.238 -18.173 1.00 82.38 500 GLY A N 1
ATOM 3989 C CA . GLY A 1 500 ? 23.641 -17.201 -18.595 1.00 82.38 500 GLY A CA 1
ATOM 3990 C C . GLY A 1 500 ? 22.321 -17.218 -17.818 1.00 82.38 500 GLY A C 1
ATOM 3991 O O . GLY A 1 500 ? 22.280 -17.528 -16.627 1.00 82.38 500 GLY A O 1
ATOM 3992 N N . ASP A 1 501 ? 21.220 -16.982 -18.537 1.00 83.31 501 ASP A N 1
ATOM 3993 C CA . ASP A 1 501 ? 19.842 -16.940 -18.018 1.00 83.31 501 ASP A CA 1
ATOM 3994 C C . ASP A 1 501 ? 19.414 -18.197 -17.250 1.00 83.31 501 ASP A C 1
ATOM 3996 O O . ASP A 1 501 ? 18.436 -18.180 -16.494 1.00 83.31 501 ASP A O 1
ATOM 4000 N N . LYS A 1 502 ? 20.139 -19.312 -17.418 1.00 86.88 502 LYS A N 1
ATOM 4001 C CA . LYS A 1 502 ? 19.884 -20.534 -16.658 1.00 86.88 502 LYS A CA 1
ATOM 4002 C C . LYS A 1 502 ? 20.077 -20.314 -15.157 1.00 86.88 502 LYS A C 1
ATOM 4004 O O . LYS A 1 502 ? 19.369 -20.946 -14.381 1.00 86.88 502 LYS A O 1
ATOM 4009 N N . MET A 1 503 ? 20.957 -19.403 -14.737 1.00 86.00 503 MET A N 1
ATOM 4010 C CA . MET A 1 503 ? 21.111 -19.036 -13.321 1.00 86.00 503 MET A CA 1
ATOM 4011 C C . MET A 1 503 ? 19.839 -18.453 -12.721 1.00 86.00 503 MET A C 1
ATOM 4013 O O . MET A 1 503 ? 19.466 -18.817 -11.607 1.00 86.00 503 MET A O 1
ATOM 4017 N N . SER A 1 504 ? 19.139 -17.605 -13.473 1.00 84.38 504 SER A N 1
ATOM 4018 C CA . SER A 1 504 ? 17.887 -16.986 -13.031 1.00 84.38 504 SER A CA 1
ATOM 4019 C C . SER A 1 504 ? 16.740 -17.997 -12.928 1.00 84.38 504 SER A C 1
ATOM 4021 O O . SER A 1 504 ? 15.803 -17.791 -12.162 1.00 84.38 504 SER A O 1
ATOM 4023 N N . ARG A 1 505 ? 16.810 -19.107 -13.677 1.00 87.00 505 ARG A N 1
ATOM 4024 C CA . ARG A 1 505 ? 15.792 -20.177 -13.686 1.00 87.00 505 ARG A CA 1
ATOM 4025 C C . ARG A 1 505 ? 16.125 -21.346 -12.758 1.00 87.00 505 ARG A C 1
ATOM 4027 O O . ARG A 1 505 ? 15.224 -22.041 -12.300 1.00 87.00 505 ARG A O 1
ATOM 4034 N N . GLU A 1 506 ? 17.405 -21.572 -12.474 1.00 90.88 506 GLU A N 1
ATOM 4035 C CA . GLU A 1 506 ? 17.897 -22.654 -11.624 1.00 90.88 506 GLU A CA 1
ATOM 4036 C C . GLU A 1 506 ? 18.762 -22.103 -10.475 1.00 90.88 506 GLU A C 1
ATOM 4038 O O . GLU A 1 506 ? 19.994 -22.125 -10.563 1.00 90.88 506 GLU A O 1
ATOM 4043 N N . PRO A 1 507 ? 18.150 -21.690 -9.345 1.00 89.50 507 PRO A N 1
ATOM 4044 C CA . PRO A 1 507 ? 18.856 -21.056 -8.223 1.00 89.50 507 PRO A CA 1
ATOM 4045 C C . PRO A 1 507 ? 20.036 -21.862 -7.661 1.00 89.50 507 PRO A C 1
ATOM 4047 O O . PRO A 1 507 ? 20.983 -21.296 -7.119 1.00 89.50 507 PRO A O 1
ATOM 4050 N N . ARG A 1 508 ? 20.024 -23.192 -7.829 1.00 90.88 508 ARG A N 1
ATOM 4051 C CA . ARG A 1 508 ? 21.137 -24.090 -7.477 1.00 90.88 508 ARG A CA 1
ATOM 4052 C C . ARG A 1 508 ? 22.454 -23.735 -8.177 1.00 90.88 508 ARG A C 1
ATOM 4054 O O . ARG A 1 508 ? 23.516 -23.919 -7.590 1.00 90.88 508 ARG A O 1
ATOM 4061 N N . ILE A 1 509 ? 22.396 -23.224 -9.409 1.00 87.94 509 ILE A N 1
ATOM 4062 C CA . ILE A 1 509 ? 23.578 -22.814 -10.180 1.00 87.94 509 ILE A CA 1
ATOM 4063 C C . ILE A 1 509 ? 24.151 -21.526 -9.584 1.00 87.94 509 ILE A C 1
ATOM 4065 O O . ILE A 1 509 ? 25.359 -21.436 -9.364 1.00 87.94 509 ILE A O 1
ATOM 4069 N N . SER A 1 510 ? 23.285 -20.564 -9.254 1.00 87.44 510 SER A N 1
ATOM 4070 C CA . SER A 1 510 ? 23.664 -19.327 -8.563 1.00 87.44 510 SER A CA 1
ATOM 4071 C C . SER A 1 510 ? 24.287 -19.615 -7.203 1.00 87.44 510 SER A C 1
ATOM 4073 O O . SER A 1 510 ? 25.380 -19.131 -6.915 1.00 87.44 510 SER A O 1
ATOM 4075 N N . PHE A 1 511 ? 23.665 -20.499 -6.419 1.00 88.75 511 PHE A N 1
ATOM 4076 C CA . PHE A 1 511 ? 24.217 -20.966 -5.150 1.00 88.75 511 PHE A CA 1
ATOM 4077 C C . PHE A 1 511 ? 25.606 -21.591 -5.324 1.00 88.75 511 PHE A C 1
ATOM 4079 O O . PHE A 1 511 ? 26.545 -21.212 -4.627 1.00 88.75 511 PHE A O 1
ATOM 4086 N N . PHE A 1 512 ? 25.772 -22.502 -6.290 1.00 86.75 512 PHE A N 1
ATOM 4087 C CA . PHE A 1 512 ? 27.069 -23.115 -6.576 1.00 86.75 512 PHE A CA 1
ATOM 4088 C C . PHE A 1 512 ? 28.138 -22.078 -6.944 1.00 86.75 512 PHE A C 1
ATOM 4090 O O . PHE A 1 512 ? 29.273 -22.177 -6.477 1.00 86.75 512 PHE A O 1
ATOM 4097 N N . SER A 1 513 ? 27.782 -21.068 -7.743 1.00 84.81 513 SER A N 1
ATOM 4098 C CA . SER A 1 513 ? 28.718 -20.016 -8.133 1.00 84.81 513 SER A CA 1
ATOM 4099 C C . SER A 1 513 ? 29.215 -19.194 -6.942 1.00 84.81 513 SER A C 1
ATOM 4101 O O . SER A 1 513 ? 30.424 -19.014 -6.783 1.00 84.81 513 SER A O 1
ATOM 4103 N N . VAL A 1 514 ? 28.297 -18.769 -6.069 1.00 83.38 514 VAL A N 1
ATOM 4104 C CA . VAL A 1 514 ? 28.625 -18.026 -4.841 1.00 83.38 514 VAL A CA 1
ATOM 4105 C C . VAL A 1 514 ? 29.482 -18.883 -3.902 1.00 83.38 514 VAL A C 1
ATOM 4107 O O . VAL A 1 514 ? 30.479 -18.417 -3.349 1.00 83.38 514 VAL A O 1
ATOM 4110 N N . MET A 1 515 ? 29.157 -20.173 -3.776 1.00 80.94 515 MET A N 1
ATOM 4111 C CA . MET A 1 515 ? 29.889 -21.110 -2.921 1.00 80.94 515 MET A CA 1
ATOM 4112 C C . MET A 1 515 ? 31.306 -21.416 -3.411 1.00 80.94 515 MET A C 1
ATOM 4114 O O . MET A 1 515 ? 32.165 -21.739 -2.593 1.00 80.94 515 MET A O 1
ATOM 4118 N N . ASN A 1 516 ? 31.602 -21.298 -4.708 1.00 65.69 516 ASN A N 1
ATOM 4119 C CA . ASN A 1 516 ? 32.919 -21.636 -5.262 1.00 65.69 516 ASN A CA 1
ATOM 4120 C C . ASN A 1 516 ? 34.064 -20.724 -4.744 1.00 65.69 516 ASN A C 1
ATOM 4122 O O . ASN A 1 516 ? 35.234 -20.998 -5.005 1.00 65.69 516 ASN A O 1
ATOM 4126 N N . GLY A 1 517 ? 33.748 -19.674 -3.970 1.00 57.06 517 GLY A N 1
ATOM 4127 C CA . GLY A 1 517 ? 34.701 -18.887 -3.168 1.00 57.06 517 GLY A CA 1
ATOM 4128 C C . GLY A 1 517 ? 34.748 -19.223 -1.664 1.00 57.06 517 GLY A C 1
ATOM 4129 O O . GLY A 1 517 ? 35.653 -18.765 -0.973 1.00 57.06 517 GLY A O 1
ATOM 4130 N N . MET A 1 518 ? 33.806 -20.022 -1.148 1.00 55.16 518 MET A N 1
ATOM 4131 C CA . MET A 1 518 ? 33.618 -20.333 0.281 1.00 55.16 518 MET A CA 1
ATOM 4132 C C . MET A 1 518 ? 33.815 -21.815 0.645 1.00 55.16 518 MET A C 1
ATOM 4134 O O . MET A 1 518 ? 33.903 -22.144 1.828 1.00 55.16 518 MET A O 1
ATOM 4138 N N . VAL A 1 519 ? 33.897 -22.731 -0.328 1.00 47.03 519 VAL A N 1
ATOM 4139 C CA . VAL A 1 519 ? 34.110 -24.163 -0.054 1.00 47.03 519 VAL A CA 1
ATOM 4140 C C . VAL A 1 519 ? 35.575 -24.415 0.349 1.00 47.03 519 VAL A C 1
ATOM 4142 O O . VAL A 1 519 ? 36.484 -24.178 -0.452 1.00 47.03 519 VAL A O 1
ATOM 4145 N N . PRO A 1 520 ? 35.858 -24.948 1.556 1.00 43.22 520 PRO A N 1
ATOM 4146 C CA . PRO A 1 520 ? 37.208 -25.363 1.920 1.00 43.22 520 PRO A CA 1
ATOM 4147 C C . PRO A 1 520 ? 37.712 -26.429 0.939 1.00 43.22 520 PRO A C 1
ATOM 4149 O O . PRO A 1 520 ? 37.005 -27.404 0.675 1.00 43.22 520 PRO A O 1
ATOM 4152 N N . LYS A 1 521 ? 38.969 -26.320 0.475 1.00 39.59 521 LYS A N 1
ATOM 4153 C CA . LYS A 1 521 ? 39.631 -27.279 -0.447 1.00 39.59 521 LYS A CA 1
ATOM 4154 C C . LYS A 1 521 ? 39.500 -28.766 -0.054 1.00 39.59 521 LYS A C 1
ATOM 4156 O O . LYS A 1 521 ? 39.770 -29.632 -0.878 1.00 39.59 521 LYS A O 1
ATOM 4161 N N . ARG A 1 522 ? 39.107 -29.082 1.187 1.00 44.25 522 ARG A N 1
ATOM 4162 C CA . ARG A 1 522 ? 38.885 -30.453 1.674 1.00 44.25 522 ARG A CA 1
ATOM 4163 C C . ARG A 1 522 ? 37.632 -31.134 1.112 1.00 44.25 522 ARG A C 1
ATOM 4165 O O . ARG A 1 522 ? 37.643 -32.353 1.030 1.00 44.25 522 ARG A O 1
ATOM 4172 N N . VAL A 1 523 ? 36.591 -30.398 0.713 1.00 43.16 523 VAL A N 1
ATOM 4173 C CA . VAL A 1 523 ? 35.312 -31.007 0.280 1.00 43.16 523 VAL A CA 1
ATOM 4174 C C . VAL A 1 523 ? 35.375 -31.538 -1.162 1.00 43.16 523 VAL A C 1
ATOM 4176 O O . VAL A 1 523 ? 34.619 -32.428 -1.526 1.00 43.16 523 VAL A O 1
ATOM 4179 N N . LEU A 1 524 ? 36.332 -31.070 -1.972 1.00 39.25 524 LEU A N 1
ATOM 4180 C CA . LEU A 1 524 ? 36.483 -31.464 -3.382 1.00 39.25 524 LEU A CA 1
ATOM 4181 C C . LEU A 1 524 ? 37.369 -32.704 -3.616 1.00 39.25 524 LEU A C 1
ATOM 4183 O O . LEU A 1 524 ? 37.658 -33.032 -4.762 1.00 39.25 524 LEU A O 1
ATOM 4187 N N . LYS A 1 525 ? 37.780 -33.431 -2.567 1.00 37.69 525 LYS A N 1
ATOM 4188 C CA . LYS A 1 525 ? 38.336 -34.790 -2.711 1.00 37.69 525 LYS A CA 1
ATOM 4189 C C . LYS A 1 525 ? 37.223 -35.832 -2.555 1.00 37.69 525 LYS A C 1
ATOM 4191 O O . LYS A 1 525 ? 37.231 -36.625 -1.622 1.00 37.69 525 LYS A O 1
ATOM 4196 N N . GLY A 1 526 ? 36.245 -35.794 -3.455 1.00 37.81 526 GLY A N 1
ATOM 4197 C CA . GLY A 1 526 ? 35.389 -36.947 -3.722 1.00 37.81 526 GLY A CA 1
ATOM 4198 C C . GLY A 1 526 ? 36.131 -37.865 -4.687 1.00 37.81 526 GLY A C 1
ATOM 4199 O O . GLY A 1 526 ? 36.548 -37.400 -5.742 1.00 37.81 526 GLY A O 1
ATOM 4200 N N . ASN A 1 527 ? 36.360 -39.114 -4.278 1.00 43.00 527 ASN A N 1
ATOM 4201 C CA . ASN A 1 527 ? 37.140 -40.139 -4.976 1.00 43.00 527 ASN A CA 1
ATOM 4202 C C . ASN A 1 527 ? 36.942 -40.135 -6.502 1.00 43.00 527 ASN A C 1
ATOM 4204 O O . ASN A 1 527 ? 35.958 -40.669 -7.007 1.00 43.00 527 ASN A O 1
ATOM 4208 N N . ALA A 1 528 ? 37.921 -39.592 -7.223 1.00 36.97 528 ALA A N 1
ATOM 4209 C CA . ALA A 1 528 ? 38.179 -39.929 -8.614 1.00 36.97 528 ALA A CA 1
ATOM 4210 C C . ALA A 1 528 ? 39.264 -41.013 -8.628 1.00 36.97 528 ALA A C 1
ATOM 4212 O O . ALA A 1 528 ? 40.404 -40.745 -8.974 1.00 36.97 528 ALA A O 1
ATOM 4213 N N . ASP A 1 529 ? 38.892 -42.198 -8.148 1.00 40.91 529 ASP A N 1
ATOM 4214 C CA . ASP A 1 529 ? 39.605 -43.464 -8.339 1.00 40.91 529 ASP A CA 1
ATOM 4215 C C . ASP A 1 529 ? 38.539 -44.561 -8.437 1.00 40.91 529 ASP A C 1
ATOM 4217 O O . ASP A 1 529 ? 38.286 -45.322 -7.503 1.00 40.91 529 ASP A O 1
ATOM 4221 N N . SER A 1 530 ? 37.844 -44.574 -9.572 1.00 38.47 530 SER A N 1
ATOM 4222 C CA . SER A 1 530 ? 37.140 -45.747 -10.088 1.00 38.47 530 SER A CA 1
ATOM 4223 C C . SER A 1 530 ? 36.780 -45.491 -11.555 1.00 38.47 530 SER A C 1
ATOM 4225 O O . SER A 1 530 ? 35.760 -44.857 -11.835 1.00 38.47 530 SER A O 1
ATOM 4227 N N . GLY A 1 531 ? 37.633 -45.976 -12.461 1.00 31.72 531 GLY A N 1
ATOM 4228 C CA . GLY A 1 531 ? 37.429 -45.989 -13.913 1.00 31.72 531 GLY A CA 1
ATOM 4229 C C . GLY A 1 531 ? 38.627 -45.477 -14.683 1.00 31.72 531 GLY A C 1
ATOM 4230 O O . GLY A 1 531 ? 38.530 -44.321 -15.143 1.00 31.72 531 GLY A O 1
#

Sequence (531 aa):
MIHLTESRTSKNVRGAVACDNTTKHLLQANDFVAEAIRKKMKETQTLLVNIVSSAGSGKTTLLQETGKRMKNNFNIKVLVGDLETERDANRLKESGVDALQIVTGGICHLESQMIWQALESMDTSKTDLLFIENVGNLVCPASYNLGEDFRVTLIASTEGDDKPKKYPKMFLTSELLLVSKADLLPHVPFSVDAVVKDARDINFQIEVITISSLNEKEKETMTNDAYPIILLHPKENFTISNEISTNNLIGVMLAPSAYLYELCRNNQGSVLATSANISGLPLIYENKIAEEELLSIADHVWYYERAISFPQDDSVICFSPMFQQQIFLRKARGFSPSTLELPQYYLPFVTLGLGAEMKSTFTLGNSKQLYISPYLGALTNQQNLEHFATYLERFKAIFRSDIRFIAMDRHPFFYYKNMNFEYENKDITFFEIQHHFAHAVAILGEKGLLHKDQENVACFVFDGVGLGNDNEIWGAEVFIFKEKNIKHESCFPFYRYLLGDKMSREPRISFFSVMNGMVPKRVLKGNADSG

Radius of gyration: 32.59 Å; chains: 1; bounding box: 80×70×100 Å

Organism: NCBI:txid2493646

pLDDT: mean 85.23, std 14.71, range [25.17, 98.06]

InterPro domains:
  IPR003495 CobW/HypB/UreG, nucleotide-binding domain [PF02492] (49-209)
  IPR004392 Hydrogenase maturation factor HypB [PTHR30134] (23-221)
  IPR004392 Hydrogenase maturation factor HypB [TIGR00073] (24-222)
  IPR006070 Threonylcarbamoyl-AMP synthase-like domain [PF01300] (226-330)
  IPR017945 DHBP synthase RibB-like alpha/beta domain superfamily [SSF55821] (214-335)
  IPR027417 P-loop containing nucleoside triphosphate hydrolase [G3DSA:3.40.50.300] (16-226)
  IPR027417 P-loop containing nucleoside triphosphate hydrolase [SSF52540] (25-225)
  IPR041440 HypF, Kae1-like domain [PF17788] (351-446)
  IPR055128 Carbamoyltransferase, Kae1-like domain, second subdomain [PF22521] (460-518)

Secondary structure (DSSP, 8-state):
----PPP-PPPPPTT------THHHHHHHHHHHHHHHHHHHHHTTPEEEEEEE-TTSSHHHHHHHHHHHHTTT--EEEEEEESS--HHHHHHHHTT-EEEEEE-TT-SS--HHHHHHHHHHS--TT-SEEEEE--S-SSSGGG---S-SEEEEEEETTS-TTHHHHSHHHHHT-SEEEEE-GGGGGGSS--HHHHHHHHHHH-TT-EEEE--SSTHHHHHHHTSTT--EEEEPPPTT----TTT-SSS-EEE----SHHHHHHHHHTTS------SSSTTSPPP-SHHHHHHHGGGT-S-----SS--SS--PPPEEEE-TTT--EEEEE--TTT-SEEEE-TT--EEEEEEE---STT---EEEEETEEEEPPP-----SHHHHHHHHHHHHHHHHHTT--EEEEEEES-TT-GGGGS----TT-PPEEEEE-HHHHHHHHHHHHTT-TT-TT--EEEEEEEEEEE-TTSSEEEEEEEEEETTEEEEEEEPPP----STTHHHH-HHHHHHHHHTTTS-TTTT-------

Foldseek 3Di:
DDDDDDDDDDDDDPPDDDDDDPVVVVQVVLVVLLQVVLVVCVVLLAAEEEEEAAPPLCLLVVLLVVCLVCVVPFQEEEEEEDQDDCVSVVSSVVSVHHYDYQHPVRDQWDTLVSVVVVPVVDDCNRGRYYYYHIHRDLAVHLSHRNNHPFYEYGGEQQDELCVCVVRVSSLLRGQEYEYEPVLCNVPGPHDPVSNVVSSCVSPVNYHYDYDYPQCVVQVVVQPDLQFFFEWDADDPPDDDPVVQPVDRTHTDTDQNDPVSVVVCVVVVHDDDDDAQDDPQFFGDQDPVVCVVPNVVPDVDDDDDPDGDPADWDGWYWYADSPRRHIDTPFQIGSCPQDKAFQPPDFDPFWEKEQADQAQTWIWTDHTGMIGIGGRQGGNPDDNSLVVSVSSVVVVCVVVVHPYAEYEYAQPPPRPNVPDDPDDPPYHHHYHHDWRQRVVQVVVCRRVVNLPDQPDWDKDWAAADFTQDPVRDTAGTWIWIDHRNDIDTDDGDDDWDDPPPCVCVVPVVVVVVRVCVVVDDPVVPPPDPPDD